Protein AF-A0A3S2WAY5-F1 (afdb_monomer_lite)

Structure (mmCIF, N/CA/C/O backbone):
data_AF-A0A3S2WAY5-F1
#
_entry.id   AF-A0A3S2WAY5-F1
#
loop_
_atom_site.group_PDB
_atom_site.id
_atom_site.type_symbol
_atom_site.label_atom_id
_atom_site.label_alt_id
_atom_site.label_comp_id
_atom_site.label_asym_id
_atom_site.label_entity_id
_atom_site.label_seq_id
_atom_site.pdbx_PDB_ins_code
_atom_site.Cartn_x
_atom_site.Cartn_y
_atom_site.Cartn_z
_atom_site.occupancy
_atom_site.B_iso_or_equiv
_atom_site.auth_seq_id
_atom_site.auth_comp_id
_atom_site.auth_asym_id
_atom_site.auth_atom_id
_atom_site.pdbx_PDB_model_num
ATOM 1 N N . MET A 1 1 ? 39.209 -87.166 -3.467 1.00 38.66 1 MET A N 1
ATOM 2 C CA . MET A 1 1 ? 39.723 -85.983 -4.191 1.00 38.66 1 MET A CA 1
ATOM 3 C C . MET A 1 1 ? 38.538 -85.246 -4.804 1.00 38.66 1 MET A C 1
ATOM 5 O O . MET A 1 1 ? 37.754 -85.889 -5.480 1.00 38.66 1 MET A O 1
ATOM 9 N N . LYS A 1 2 ? 38.456 -83.931 -4.553 1.00 36.62 2 LYS A N 1
ATOM 10 C CA . LYS A 1 2 ? 37.550 -82.917 -5.135 1.00 36.62 2 LYS A CA 1
ATOM 11 C C . LYS A 1 2 ? 36.050 -83.013 -4.803 1.00 36.62 2 LYS A C 1
ATOM 13 O O . LYS A 1 2 ? 35.269 -83.684 -5.464 1.00 36.62 2 LYS A O 1
ATOM 18 N N . THR A 1 3 ? 35.690 -82.231 -3.787 1.00 35.53 3 THR A N 1
ATOM 19 C CA . THR A 1 3 ? 34.332 -81.874 -3.368 1.00 35.53 3 THR A CA 1
ATOM 20 C C . THR A 1 3 ? 33.755 -80.779 -4.269 1.00 35.53 3 THR A C 1
ATOM 22 O O . THR A 1 3 ? 34.433 -79.814 -4.618 1.00 35.53 3 THR A O 1
ATOM 25 N N . VAL A 1 4 ? 32.489 -80.974 -4.627 1.00 39.53 4 VAL A N 1
ATOM 26 C CA . VAL A 1 4 ? 31.605 -80.139 -5.448 1.00 39.53 4 VAL A CA 1
ATOM 27 C C . VAL A 1 4 ? 31.351 -78.774 -4.796 1.00 39.53 4 VAL A C 1
ATOM 29 O O . VAL A 1 4 ? 31.081 -78.717 -3.599 1.00 39.53 4 VAL A O 1
ATOM 32 N N . TYR A 1 5 ? 31.366 -77.689 -5.581 1.00 35.12 5 TYR A N 1
ATOM 33 C CA . TYR A 1 5 ? 30.766 -76.412 -5.182 1.00 35.12 5 TYR A CA 1
ATOM 34 C C . TYR A 1 5 ? 29.885 -75.821 -6.285 1.00 35.12 5 TYR A C 1
ATOM 36 O O . TYR A 1 5 ? 30.275 -75.674 -7.441 1.00 35.12 5 TYR A O 1
ATOM 44 N N . THR A 1 6 ? 28.674 -75.505 -5.846 1.00 36.62 6 THR A N 1
ATOM 45 C CA . THR A 1 6 ? 27.508 -74.985 -6.551 1.00 36.62 6 THR A CA 1
ATOM 46 C C . THR A 1 6 ? 27.653 -73.498 -6.888 1.00 36.62 6 THR A C 1
ATOM 48 O O . THR A 1 6 ? 28.144 -72.705 -6.085 1.00 36.62 6 THR A O 1
ATOM 51 N N . ILE A 1 7 ? 27.162 -73.117 -8.068 1.00 34.72 7 ILE A N 1
ATOM 52 C CA . ILE A 1 7 ? 27.102 -71.748 -8.595 1.00 34.72 7 ILE A CA 1
ATOM 53 C C . ILE A 1 7 ? 26.135 -70.901 -7.747 1.00 34.72 7 ILE A C 1
ATOM 55 O O . ILE A 1 7 ? 24.935 -71.173 -7.707 1.00 34.72 7 ILE A O 1
ATOM 59 N N . LYS A 1 8 ? 26.640 -69.851 -7.086 1.00 33.31 8 LYS A N 1
ATOM 60 C CA . LYS A 1 8 ? 25.818 -68.822 -6.425 1.00 33.31 8 LYS A CA 1
ATOM 61 C C . LYS A 1 8 ? 25.490 -67.695 -7.409 1.00 33.31 8 LYS A C 1
ATOM 63 O O . LYS A 1 8 ? 26.387 -67.016 -7.899 1.00 33.31 8 LYS A O 1
ATOM 68 N N . LYS A 1 9 ? 24.194 -67.470 -7.648 1.00 33.50 9 LYS A N 1
ATOM 69 C CA . LYS A 1 9 ? 23.649 -66.246 -8.256 1.00 33.50 9 LYS A CA 1
ATOM 70 C C . LYS A 1 9 ? 23.810 -65.084 -7.268 1.00 33.50 9 LYS A C 1
ATOM 72 O O . LYS A 1 9 ? 23.260 -65.142 -6.171 1.00 33.50 9 LYS A O 1
ATOM 77 N N . ALA A 1 10 ? 24.534 -64.039 -7.660 1.00 33.16 10 ALA A N 1
ATOM 78 C CA . ALA A 1 10 ? 24.545 -62.758 -6.962 1.00 33.16 10 ALA A CA 1
ATOM 79 C C . ALA A 1 10 ? 23.438 -61.869 -7.547 1.00 33.16 10 ALA A C 1
ATOM 81 O O . ALA A 1 10 ? 23.464 -61.525 -8.727 1.00 33.16 10 ALA A O 1
ATOM 82 N N . ILE A 1 11 ? 22.443 -61.543 -6.724 1.00 35.59 11 ILE A N 1
ATOM 83 C CA . ILE A 1 11 ? 21.402 -60.558 -7.024 1.00 35.59 11 ILE A CA 1
ATOM 84 C C . ILE A 1 11 ? 21.995 -59.187 -6.692 1.00 35.59 11 ILE A C 1
ATOM 86 O O . ILE A 1 11 ? 22.257 -58.888 -5.528 1.00 35.59 11 ILE A O 1
ATOM 90 N N . ALA A 1 12 ? 22.240 -58.371 -7.716 1.00 33.00 12 ALA A N 1
ATOM 91 C CA . ALA A 1 12 ? 22.601 -56.972 -7.548 1.00 33.00 12 ALA A CA 1
ATOM 92 C C . ALA A 1 12 ? 21.351 -56.192 -7.112 1.00 33.00 12 ALA A C 1
ATOM 94 O O . ALA A 1 12 ? 20.405 -56.034 -7.881 1.00 33.00 12 ALA A O 1
ATOM 95 N N . PHE A 1 13 ? 21.337 -55.730 -5.862 1.00 31.84 13 PHE A N 1
ATOM 96 C CA . PHE A 1 13 ? 20.360 -54.763 -5.372 1.00 31.84 13 PHE A CA 1
ATOM 97 C C . PHE A 1 13 ? 20.664 -53.403 -6.011 1.00 31.84 13 PHE A C 1
ATOM 99 O O . PHE A 1 13 ? 21.598 -52.708 -5.615 1.00 31.84 13 PHE A O 1
ATOM 106 N N . THR A 1 14 ? 19.883 -53.018 -7.018 1.00 32.28 14 THR A N 1
ATOM 107 C CA . THR A 1 14 ? 19.843 -51.637 -7.498 1.00 32.28 14 THR A CA 1
ATOM 108 C C . THR A 1 14 ? 19.141 -50.797 -6.435 1.00 32.28 14 THR A C 1
ATOM 110 O O . THR A 1 14 ? 17.921 -50.844 -6.294 1.00 32.28 14 THR A O 1
ATOM 113 N N . VAL A 1 15 ? 19.915 -50.039 -5.658 1.00 29.92 15 VAL A N 1
ATOM 114 C CA . VAL A 1 15 ? 19.388 -48.969 -4.806 1.00 29.92 15 VAL A CA 1
ATOM 115 C C . VAL A 1 15 ? 18.857 -47.881 -5.736 1.00 29.92 15 VAL A C 1
ATOM 117 O O . VAL A 1 15 ? 19.609 -47.053 -6.244 1.00 29.92 15 VAL A O 1
ATOM 120 N N . ILE A 1 16 ? 17.551 -47.907 -6.000 1.00 34.00 16 ILE A N 1
ATOM 121 C CA . ILE A 1 16 ? 16.839 -46.767 -6.571 1.00 34.00 16 ILE A CA 1
ATOM 122 C C . ILE A 1 16 ? 16.783 -45.727 -5.457 1.00 34.00 16 ILE A C 1
ATOM 124 O O . ILE A 1 16 ? 15.948 -45.797 -4.557 1.00 34.00 16 ILE A O 1
ATOM 128 N N . LEU A 1 17 ? 17.723 -44.785 -5.488 1.00 30.23 17 LEU A N 1
ATOM 129 C CA . LEU A 1 17 ? 17.661 -43.578 -4.682 1.00 30.23 17 LEU A CA 1
ATOM 130 C C . LEU A 1 17 ? 16.504 -42.739 -5.243 1.00 30.23 17 LEU A C 1
ATOM 132 O O . LEU A 1 17 ? 16.683 -41.926 -6.149 1.00 30.23 17 LEU A O 1
ATOM 136 N N . SER A 1 18 ? 15.287 -42.992 -4.764 1.00 32.31 18 SER A N 1
ATOM 137 C CA . SER A 1 18 ? 14.148 -42.116 -5.001 1.00 32.31 18 SER A CA 1
ATOM 138 C C . SER A 1 18 ? 14.451 -40.792 -4.309 1.00 32.31 18 SER A C 1
ATOM 140 O O . SER A 1 18 ? 14.221 -40.636 -3.109 1.00 32.31 18 SER A O 1
ATOM 142 N N . LEU A 1 19 ? 15.028 -39.853 -5.058 1.00 32.44 19 LEU A N 1
ATOM 143 C CA . LEU A 1 19 ? 15.135 -38.464 -4.652 1.00 32.44 19 LEU A CA 1
ATOM 144 C C . LEU A 1 19 ? 13.702 -37.924 -4.610 1.00 32.44 19 LEU A C 1
ATOM 146 O O . LEU A 1 19 ? 13.165 -37.436 -5.602 1.00 32.44 19 LEU A O 1
ATOM 150 N N . SER A 1 20 ? 13.040 -38.091 -3.470 1.00 30.17 20 SER A N 1
ATOM 151 C CA . SER A 1 20 ? 11.820 -37.372 -3.152 1.00 30.17 20 SER A CA 1
ATOM 152 C C . SER A 1 20 ? 12.176 -35.890 -3.185 1.00 30.17 20 SER A C 1
ATOM 154 O O . SER A 1 20 ? 12.737 -35.362 -2.225 1.00 30.17 20 SER A O 1
ATOM 156 N N . MET A 1 21 ? 11.908 -35.234 -4.317 1.00 30.36 21 MET A N 1
ATOM 157 C CA . MET A 1 21 ? 11.811 -33.784 -4.387 1.00 30.36 21 MET A CA 1
ATOM 158 C C . MET A 1 21 ? 10.682 -33.391 -3.442 1.00 30.36 21 MET A C 1
ATOM 160 O O . MET A 1 21 ? 9.510 -33.358 -3.810 1.00 30.36 21 MET A O 1
ATOM 164 N N . THR A 1 22 ? 11.036 -33.115 -2.192 1.00 28.84 22 THR A N 1
ATOM 165 C CA . THR A 1 22 ? 10.250 -32.226 -1.362 1.00 28.84 22 THR A CA 1
ATOM 166 C C . THR A 1 22 ? 10.198 -30.912 -2.120 1.00 28.84 22 THR A C 1
ATOM 168 O O . THR A 1 22 ? 11.174 -30.167 -2.202 1.00 28.84 22 THR A O 1
ATOM 171 N N . ILE A 1 23 ? 9.050 -30.656 -2.746 1.00 31.00 23 ILE A N 1
ATOM 172 C CA . ILE A 1 23 ? 8.660 -29.317 -3.153 1.00 31.00 23 ILE A CA 1
ATOM 173 C C . ILE A 1 23 ? 8.654 -28.523 -1.850 1.00 31.00 23 ILE A C 1
ATOM 175 O O . ILE A 1 23 ? 7.689 -28.551 -1.089 1.00 31.00 23 ILE A O 1
ATOM 179 N N . ASN A 1 24 ? 9.779 -27.875 -1.551 1.00 30.55 24 ASN A N 1
ATOM 180 C CA . ASN A 1 24 ? 9.834 -26.815 -0.569 1.00 30.55 24 ASN A CA 1
ATOM 181 C C . ASN A 1 24 ? 8.949 -25.715 -1.150 1.00 30.55 24 ASN A C 1
ATOM 183 O O . ASN A 1 24 ? 9.400 -24.867 -1.918 1.00 30.55 24 ASN A O 1
ATOM 187 N N . SER A 1 25 ? 7.658 -25.773 -0.819 1.00 33.06 25 SER A N 1
ATOM 188 C CA . SER A 1 25 ? 6.830 -24.583 -0.782 1.00 33.06 25 SER A CA 1
ATOM 189 C C . SER A 1 25 ? 7.645 -23.569 0.005 1.00 33.06 25 SER A C 1
ATOM 191 O O . SER A 1 25 ? 7.930 -23.777 1.186 1.00 33.06 25 SER A O 1
ATOM 193 N N . GLN A 1 26 ? 8.131 -22.533 -0.678 1.00 34.75 26 GLN A N 1
ATOM 194 C CA . GLN A 1 26 ? 8.694 -21.372 -0.018 1.00 34.75 26 GLN A CA 1
ATOM 195 C C . GLN A 1 26 ? 7.551 -20.749 0.782 1.00 34.75 26 GLN A C 1
ATOM 197 O O . GLN A 1 26 ? 6.848 -19.860 0.312 1.00 34.75 26 GLN A O 1
ATOM 202 N N . SER A 1 27 ? 7.343 -21.262 1.994 1.00 38.69 27 SER A N 1
ATOM 203 C CA . SER A 1 27 ? 6.595 -20.587 3.035 1.00 38.69 27 SER A CA 1
ATOM 204 C C . SER A 1 27 ? 7.216 -19.205 3.147 1.00 38.69 27 SER A C 1
ATOM 206 O O . SER A 1 27 ? 8.376 -19.087 3.547 1.00 38.69 27 SER A O 1
ATOM 208 N N . GLN A 1 28 ? 6.462 -18.168 2.771 1.00 43.16 28 GLN A N 1
ATOM 209 C CA . GLN A 1 28 ? 6.806 -16.790 3.100 1.00 43.16 28 GLN A CA 1
ATOM 210 C C . GLN A 1 28 ? 7.254 -16.769 4.563 1.00 43.16 28 GLN A C 1
ATOM 212 O O . GLN A 1 28 ? 6.570 -17.315 5.433 1.00 43.16 28 GLN A O 1
ATOM 217 N N . THR A 1 29 ? 8.426 -16.204 4.838 1.00 42.41 29 THR A N 1
ATOM 218 C CA . THR A 1 29 ? 8.896 -15.992 6.205 1.00 42.41 29 THR A CA 1
ATOM 219 C C . THR A 1 29 ? 7.947 -14.994 6.858 1.00 42.41 29 THR A C 1
ATOM 221 O O . THR A 1 29 ? 8.135 -13.785 6.743 1.00 42.41 29 THR A O 1
ATOM 224 N N . LYS A 1 30 ? 6.868 -15.493 7.462 1.00 56.56 30 LYS A N 1
ATOM 225 C CA . LYS A 1 30 ? 5.913 -14.674 8.198 1.00 56.56 30 LYS A CA 1
ATOM 226 C C . LYS A 1 30 ? 6.662 -14.043 9.372 1.00 56.56 30 LYS A C 1
ATOM 228 O O . LYS A 1 30 ? 7.276 -14.764 10.163 1.00 56.56 30 LYS A O 1
ATOM 233 N N . SER A 1 31 ? 6.646 -12.713 9.463 1.00 76.25 31 SER A N 1
ATOM 234 C CA . SER A 1 31 ? 7.149 -11.997 10.642 1.00 76.25 31 SER A CA 1
ATOM 235 C C . SER A 1 31 ? 6.466 -12.563 11.897 1.00 76.25 31 SER A C 1
ATOM 237 O O . SER A 1 31 ? 5.334 -13.040 11.821 1.00 76.25 31 SER A O 1
ATOM 239 N N . LYS A 1 32 ? 7.132 -12.605 13.054 1.00 89.38 32 LYS A N 1
ATOM 240 C CA . LYS A 1 32 ? 6.464 -13.093 14.273 1.00 89.38 32 LYS A CA 1
ATOM 241 C C . LYS A 1 32 ? 5.436 -12.050 14.742 1.00 89.38 32 LYS A C 1
ATOM 243 O O . LYS A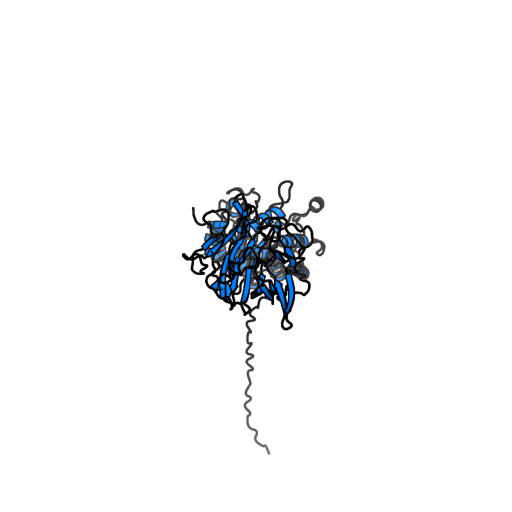 1 32 ? 5.802 -10.877 14.792 1.00 89.38 32 LYS A O 1
ATOM 248 N N . PRO A 1 33 ? 4.203 -12.444 15.120 1.00 94.56 33 PRO A N 1
ATOM 249 C CA . PRO A 1 33 ? 3.239 -11.514 15.701 1.00 94.56 33 PRO A CA 1
ATOM 250 C C . PRO A 1 33 ? 3.787 -10.843 16.966 1.00 94.56 33 PRO A C 1
ATOM 252 O O . PRO A 1 33 ? 4.382 -11.503 17.823 1.00 94.56 33 PRO A O 1
ATOM 255 N N . ILE A 1 34 ? 3.557 -9.539 17.093 1.00 96.62 34 ILE A N 1
ATOM 256 C CA . ILE A 1 34 ? 3.898 -8.728 18.263 1.00 96.62 34 ILE A CA 1
ATOM 257 C C . ILE A 1 34 ? 2.633 -8.546 19.095 1.00 96.62 34 ILE A C 1
ATOM 259 O O . ILE A 1 34 ? 1.609 -8.113 18.573 1.00 96.62 34 ILE A O 1
ATOM 263 N N . ASN A 1 35 ? 2.696 -8.849 20.392 1.00 96.94 35 ASN A N 1
ATOM 264 C CA . ASN A 1 35 ? 1.604 -8.556 21.317 1.00 96.94 35 ASN A CA 1
ATOM 265 C C . ASN A 1 35 ? 1.696 -7.093 21.774 1.00 96.94 35 ASN A C 1
ATOM 267 O O . ASN A 1 35 ? 2.670 -6.707 22.418 1.00 96.94 35 ASN A O 1
ATOM 271 N N . LEU A 1 36 ? 0.678 -6.298 21.454 1.00 97.88 36 LEU A N 1
ATOM 272 C CA . LEU A 1 36 ? 0.608 -4.877 21.787 1.00 97.88 36 LEU A CA 1
ATOM 273 C C . LEU A 1 36 ? 0.105 -4.622 23.221 1.00 97.88 36 LEU A C 1
ATOM 275 O O . LEU A 1 36 ? 0.054 -3.474 23.653 1.00 97.88 36 LEU A O 1
ATOM 279 N N . LEU A 1 37 ? -0.265 -5.659 23.980 1.00 97.31 37 LEU A N 1
ATOM 280 C CA . LEU A 1 37 ? -0.783 -5.552 25.345 1.00 97.31 37 LEU A CA 1
ATOM 281 C C . LEU A 1 37 ? 0.265 -5.946 26.405 1.00 97.31 37 LEU A C 1
ATOM 283 O O . LEU A 1 37 ? 0.376 -7.095 26.864 1.00 97.31 37 LEU A O 1
ATOM 287 N N . ASP A 1 38 ? 1.009 -4.947 26.871 1.00 95.44 38 ASP A N 1
ATOM 288 C CA . ASP A 1 38 ? 1.835 -5.028 28.078 1.00 95.44 38 ASP A CA 1
ATOM 289 C C . ASP A 1 38 ? 1.200 -4.281 29.264 1.00 95.44 38 ASP A C 1
ATOM 291 O O . ASP A 1 38 ? 0.234 -3.537 29.109 1.00 95.44 38 ASP A O 1
ATOM 295 N N . LYS A 1 39 ? 1.740 -4.498 30.471 1.00 93.62 39 LYS A N 1
ATOM 296 C CA . LYS A 1 39 ? 1.210 -3.939 31.729 1.00 93.62 39 LYS A CA 1
ATOM 297 C C . LYS A 1 39 ? 1.168 -2.403 31.736 1.00 93.62 39 LYS A C 1
ATOM 299 O O . LYS A 1 39 ? 0.328 -1.830 32.421 1.00 93.62 39 LYS A O 1
ATOM 304 N N . ASN A 1 40 ? 2.067 -1.763 30.996 1.00 95.44 40 ASN A N 1
ATOM 305 C CA . ASN A 1 40 ? 2.274 -0.320 30.993 1.00 95.44 40 ASN A CA 1
ATOM 306 C C . ASN A 1 40 ? 1.683 0.347 29.743 1.00 95.44 40 ASN A C 1
ATOM 308 O O . ASN A 1 40 ? 1.872 1.548 29.564 1.00 95.44 40 ASN A O 1
ATOM 312 N N . LEU A 1 41 ? 1.003 -0.417 28.877 1.00 97.56 41 LEU A N 1
ATOM 313 C CA . LEU A 1 41 ? 0.518 0.041 27.576 1.00 97.56 41 LEU A CA 1
ATOM 314 C C . LEU A 1 41 ? 1.631 0.722 26.758 1.00 97.56 41 LEU A C 1
ATOM 316 O O . LEU A 1 41 ? 1.410 1.762 26.146 1.00 97.56 41 LEU A O 1
ATOM 320 N N . SER A 1 42 ? 2.846 0.159 26.745 1.00 97.94 42 SER A N 1
ATOM 321 C CA . SER A 1 42 ? 4.031 0.848 26.207 1.00 97.94 42 SER A CA 1
ATOM 322 C C . SER A 1 42 ? 3.935 1.192 24.713 1.00 97.94 42 SER A C 1
ATOM 324 O O . SER A 1 42 ? 4.520 2.190 24.280 1.00 97.94 42 SER A O 1
ATOM 326 N N . TYR A 1 43 ? 3.133 0.442 23.952 1.00 98.25 43 TYR A N 1
ATOM 327 C CA . TYR A 1 43 ? 2.843 0.672 22.531 1.00 98.25 43 TYR A CA 1
ATOM 328 C C . TYR A 1 43 ? 1.797 1.762 22.260 1.00 98.25 43 TYR A C 1
ATOM 330 O O . TYR A 1 43 ? 1.588 2.129 21.101 1.00 98.25 43 TYR A O 1
ATOM 338 N N . TRP A 1 44 ? 1.153 2.290 23.302 1.00 98.50 44 TRP A N 1
ATOM 339 C CA . TRP A 1 44 ? -0.030 3.135 23.187 1.00 98.50 44 TRP A CA 1
ATOM 340 C C . TRP A 1 44 ? 0.136 4.465 23.913 1.00 98.50 44 TRP A C 1
ATOM 342 O O . TRP A 1 44 ? 0.888 4.585 24.881 1.00 98.50 44 TRP A O 1
ATOM 352 N N . TYR A 1 45 ? -0.610 5.465 23.468 1.00 97.75 45 TYR A N 1
ATOM 353 C CA . TYR A 1 45 ? -0.921 6.644 24.263 1.00 97.75 45 TYR A CA 1
ATOM 354 C C . TYR A 1 45 ? -2.434 6.744 24.453 1.00 97.75 45 TYR A C 1
ATOM 356 O O . TYR A 1 45 ? -3.217 6.249 23.638 1.00 97.75 45 TYR A O 1
ATOM 364 N N . LYS A 1 46 ? -2.836 7.355 25.565 1.00 98.00 46 LYS A N 1
ATOM 365 C CA . LYS A 1 46 ? -4.238 7.591 25.905 1.00 98.00 46 LYS A CA 1
ATOM 366 C C . LYS A 1 46 ? -4.633 8.992 25.466 1.00 98.00 46 LYS A C 1
ATOM 368 O O . LYS A 1 46 ? -3.826 9.915 25.574 1.00 98.00 46 LYS A O 1
ATOM 373 N N . TRP A 1 47 ? -5.876 9.141 25.038 1.00 98.19 47 TRP A N 1
ATOM 374 C CA . TRP A 1 47 ? -6.499 10.434 24.813 1.00 98.19 47 TRP A CA 1
ATOM 375 C C . TRP A 1 47 ? -7.959 10.387 25.252 1.00 98.19 47 TRP A C 1
ATOM 377 O O . TRP A 1 47 ? -8.695 9.499 24.826 1.00 98.19 47 TRP A O 1
ATOM 387 N N . LEU A 1 48 ? -8.377 11.324 26.098 1.00 98.06 48 LEU A N 1
ATOM 388 C CA . LEU A 1 48 ? -9.747 11.461 26.575 1.00 98.06 48 LEU A CA 1
ATOM 389 C C . LEU A 1 48 ? -10.355 12.782 26.103 1.00 98.06 48 LEU A C 1
ATOM 391 O O . LEU A 1 48 ? -9.736 13.843 26.189 1.00 98.06 48 LEU A O 1
ATOM 395 N N . GLY A 1 49 ? -11.595 12.696 25.634 1.00 96.56 49 GLY A N 1
ATOM 396 C CA . GLY A 1 49 ? -12.408 13.825 25.208 1.00 96.56 49 GLY A CA 1
ATOM 397 C C . GLY A 1 49 ? -12.968 14.641 26.362 1.00 96.56 49 GLY A C 1
ATOM 398 O O . GLY A 1 49 ? -12.556 14.513 27.520 1.00 96.56 49 GLY A O 1
ATOM 399 N N . ALA A 1 50 ? -13.924 15.505 26.026 1.00 95.50 50 ALA A N 1
ATOM 400 C CA . ALA A 1 50 ? -14.648 16.286 27.013 1.00 95.50 50 ALA A CA 1
ATOM 401 C C . ALA A 1 50 ? -15.518 15.346 27.869 1.00 95.50 50 ALA A C 1
ATOM 403 O O . ALA A 1 50 ? -16.299 14.565 27.325 1.00 95.50 50 ALA A O 1
ATOM 404 N N . PRO A 1 51 ? -15.424 15.382 29.206 1.00 96.75 51 PRO A N 1
ATOM 405 C CA . PRO A 1 51 ? -16.243 14.522 30.046 1.00 96.75 51 PRO A CA 1
ATOM 406 C C . PRO A 1 51 ? -17.707 14.978 30.008 1.00 96.75 51 PRO A C 1
ATOM 408 O O . PRO A 1 51 ? -18.001 16.171 30.118 1.00 96.75 51 PRO A O 1
ATOM 411 N N . HIS A 1 52 ? -18.641 14.031 29.904 1.00 97.25 52 HIS A N 1
ATOM 412 C CA . HIS A 1 52 ? -20.070 14.329 30.012 1.00 97.25 52 HIS A CA 1
ATOM 413 C C . HIS A 1 52 ? -20.415 14.861 31.421 1.00 97.25 52 HIS A C 1
ATOM 415 O O . HIS A 1 52 ? -19.804 14.462 32.417 1.00 97.25 52 HIS A O 1
ATOM 421 N N . THR A 1 53 ? -21.423 15.731 31.543 1.00 95.94 53 THR A N 1
ATOM 422 C CA . THR A 1 53 ? -21.864 16.316 32.832 1.00 95.94 53 THR A CA 1
ATOM 423 C C . THR A 1 53 ? -22.173 15.276 33.917 1.00 95.94 53 THR A C 1
ATOM 425 O O . THR A 1 53 ? -21.977 15.541 35.104 1.00 95.94 53 THR A O 1
ATOM 428 N N . SER A 1 54 ? -22.589 14.070 33.522 1.00 96.25 54 SER A N 1
ATOM 429 C CA . SER A 1 54 ? -22.876 12.951 34.430 1.00 96.25 54 SER A CA 1
ATOM 430 C C . SER A 1 54 ? -21.640 12.307 35.065 1.00 96.25 54 SER A C 1
ATOM 432 O O . SER A 1 54 ? -21.793 11.548 36.022 1.00 96.25 54 SER A O 1
ATOM 434 N N . VAL A 1 55 ? -20.431 12.554 34.550 1.00 96.56 55 VAL A N 1
ATOM 435 C CA . VAL A 1 55 ? -19.200 11.929 35.055 1.00 96.56 55 VAL A CA 1
ATOM 436 C C . VAL A 1 55 ? -18.860 12.502 36.431 1.00 96.56 55 VAL A C 1
ATOM 438 O O . VAL A 1 55 ? -18.741 13.719 36.611 1.00 96.56 55 VAL A O 1
ATOM 441 N N . LYS A 1 56 ? -18.693 11.629 37.430 1.00 95.19 56 LYS A N 1
ATOM 442 C CA . LYS A 1 56 ? -18.412 12.000 38.829 1.00 95.19 56 LYS A CA 1
ATOM 443 C C . LYS A 1 56 ? -16.978 11.643 39.231 1.00 95.19 56 LYS A C 1
ATOM 445 O O . LYS A 1 56 ? -16.372 10.730 38.668 1.00 95.19 56 LYS A O 1
ATOM 450 N N . GLY A 1 57 ? -16.462 12.331 40.252 1.00 94.88 57 GLY A N 1
ATOM 451 C CA . GLY A 1 57 ? -15.124 12.076 40.804 1.00 94.88 57 GLY A CA 1
ATOM 452 C C . GLY A 1 57 ? -13.987 12.506 39.875 1.00 94.88 57 GLY A C 1
ATOM 453 O O . GLY A 1 57 ? -12.998 11.794 39.758 1.00 94.88 57 GLY A O 1
ATOM 454 N N . LEU A 1 58 ? -14.166 13.629 39.175 1.00 95.56 58 LEU A N 1
ATOM 455 C CA . LEU A 1 58 ? -13.114 14.283 38.396 1.00 95.56 58 LEU A CA 1
ATOM 456 C C . LEU A 1 58 ? -12.392 15.326 39.267 1.00 95.56 58 LEU A C 1
ATOM 458 O O . LEU A 1 58 ? -13.011 15.816 40.216 1.00 95.56 58 LEU A O 1
ATOM 462 N N . PRO A 1 59 ? -11.131 15.681 38.951 1.00 94.56 59 PRO A N 1
ATOM 463 C CA . PRO A 1 59 ? -10.412 16.751 39.640 1.00 94.56 59 PRO A CA 1
ATOM 464 C C . PRO A 1 59 ? -11.217 18.055 39.697 1.00 94.56 59 PRO A C 1
ATOM 466 O O . PRO A 1 59 ? -11.967 18.377 38.768 1.00 94.56 59 PRO A O 1
ATOM 469 N N . GLU A 1 60 ? -11.059 18.812 40.781 1.00 93.62 60 GLU A N 1
ATOM 470 C CA . GLU A 1 60 ? -11.715 20.110 40.943 1.00 93.62 60 GLU A CA 1
ATOM 471 C C . GLU A 1 60 ? -11.362 21.056 39.781 1.00 93.62 60 GLU A C 1
ATOM 473 O O . GLU A 1 60 ? -10.240 21.050 39.279 1.00 93.62 60 GLU A O 1
ATOM 478 N N . GLY A 1 61 ? -12.346 21.821 39.300 1.00 90.12 61 GLY A N 1
ATOM 479 C CA . GLY A 1 61 ? -12.182 22.708 38.142 1.00 90.12 61 GLY A CA 1
ATOM 480 C C . GLY A 1 61 ? -12.250 22.024 36.769 1.00 90.12 61 GLY A C 1
ATOM 481 O O . GLY A 1 61 ? -12.174 22.712 35.755 1.00 90.12 61 GLY A O 1
ATOM 482 N N . THR A 1 62 ? -12.439 20.699 36.697 1.00 93.06 62 THR A N 1
ATOM 483 C CA . THR A 1 62 ? -12.613 20.005 35.407 1.00 93.06 62 THR A CA 1
ATOM 484 C C . THR A 1 62 ? -13.875 20.488 34.687 1.00 93.06 62 THR A C 1
ATOM 486 O O . THR A 1 62 ? -14.992 20.279 35.172 1.00 93.06 62 THR A O 1
ATOM 489 N N . ILE A 1 63 ? -13.702 21.080 33.503 1.00 92.25 63 ILE A N 1
ATOM 490 C CA . ILE A 1 63 ? -14.801 21.500 32.626 1.00 92.25 63 ILE A CA 1
ATOM 491 C C . ILE A 1 63 ? -15.486 20.255 32.054 1.00 92.25 63 ILE A C 1
ATOM 493 O O . ILE A 1 63 ? -14.825 19.335 31.574 1.00 92.25 63 ILE A O 1
ATOM 497 N N . LYS A 1 64 ? -16.820 20.225 32.110 1.00 92.50 64 LYS A N 1
ATOM 498 C CA . LYS A 1 64 ? -17.652 19.138 31.575 1.00 92.50 64 LYS A CA 1
ATOM 499 C C . LYS A 1 64 ? -18.590 19.675 30.502 1.00 92.50 64 LYS A C 1
ATOM 501 O O . LYS A 1 64 ? -18.959 20.845 30.539 1.00 92.50 64 LYS A O 1
ATOM 506 N N . GLY A 1 65 ? -19.004 18.804 29.591 1.00 89.88 65 GLY A N 1
ATOM 507 C CA . GLY A 1 65 ? -19.897 19.131 28.481 1.00 89.88 65 GLY A CA 1
ATOM 508 C C . GLY A 1 65 ? -20.889 18.011 28.185 1.00 89.88 65 GLY A C 1
ATOM 509 O O . GLY A 1 65 ? -21.281 17.247 29.069 1.00 89.88 65 GLY A O 1
ATOM 510 N N . ASN A 1 66 ? -21.290 17.895 26.923 1.00 91.00 66 ASN A N 1
ATOM 511 C CA . ASN A 1 66 ? -22.186 16.839 26.435 1.00 91.00 66 ASN A CA 1
ATOM 512 C C . ASN A 1 66 ? -21.434 15.558 26.006 1.00 91.00 66 ASN A C 1
ATOM 514 O O . ASN A 1 66 ? -22.044 14.649 25.449 1.00 91.00 66 ASN A O 1
ATOM 518 N N . GLY A 1 67 ? -20.125 15.471 26.260 1.00 88.44 67 GLY A N 1
ATOM 519 C CA . GLY A 1 67 ? -19.291 14.333 25.860 1.00 88.44 67 GLY A CA 1
ATOM 520 C C . GLY A 1 67 ? -18.705 14.425 24.445 1.00 88.44 67 GLY A C 1
ATOM 521 O O . GLY A 1 67 ? -17.811 13.650 24.122 1.00 88.44 67 GLY A O 1
ATOM 522 N N . MET A 1 68 ? -19.184 15.361 23.620 1.00 89.94 68 MET A N 1
ATOM 523 C CA . MET A 1 68 ? -18.789 15.534 22.214 1.00 89.94 68 MET A CA 1
ATOM 524 C C . MET A 1 68 ? -18.171 16.916 21.957 1.00 89.94 68 MET A C 1
ATOM 526 O O . MET A 1 68 ? -17.146 17.039 21.290 1.00 89.94 68 MET A O 1
ATOM 530 N N . ASP A 1 69 ? -18.766 17.946 22.554 1.00 84.38 69 ASP A N 1
ATOM 531 C CA . ASP A 1 69 ? -18.331 19.333 22.513 1.00 84.38 69 ASP A CA 1
ATOM 532 C C . ASP A 1 69 ? -17.699 19.722 23.855 1.00 84.38 69 ASP A C 1
ATOM 534 O O . ASP A 1 69 ? -18.238 19.443 24.934 1.00 84.38 69 ASP A O 1
ATOM 538 N N . GLY A 1 70 ? -16.554 20.401 23.790 1.00 85.62 70 GLY A N 1
ATOM 539 C CA . GLY A 1 70 ? -15.865 20.951 24.955 1.00 85.62 70 GLY A CA 1
ATOM 540 C C . GLY A 1 70 ? -14.370 20.652 24.978 1.00 85.62 70 GLY A C 1
ATOM 541 O O . GLY A 1 70 ? -13.811 20.063 24.053 1.00 85.62 70 GLY A O 1
ATOM 542 N N . THR A 1 71 ? -13.717 21.080 26.057 1.00 90.62 71 THR A N 1
ATOM 543 C CA . THR A 1 71 ? -12.274 20.903 26.243 1.00 90.62 71 THR A CA 1
ATOM 544 C C . THR A 1 71 ? -11.953 19.444 26.584 1.00 90.62 71 THR A C 1
ATOM 546 O O . THR A 1 71 ? -12.466 18.941 27.590 1.00 90.62 71 THR A O 1
ATOM 549 N N . PRO A 1 72 ? -11.112 18.753 25.794 1.00 94.75 72 PRO A N 1
ATOM 550 C CA . PRO A 1 72 ? -10.707 17.387 26.095 1.00 94.75 72 PRO A CA 1
ATOM 551 C C . PRO A 1 72 ? -9.837 17.320 27.356 1.00 94.75 72 PRO A C 1
ATOM 553 O O . PRO A 1 72 ? -9.079 18.243 27.654 1.00 94.75 72 PRO A O 1
ATOM 556 N N . LEU A 1 73 ? -9.900 16.197 28.078 1.00 96.56 73 LEU A N 1
ATOM 557 C CA . LEU A 1 73 ? -8.940 15.895 29.151 1.00 96.56 73 LEU A CA 1
ATOM 558 C C . LEU A 1 73 ? -7.538 15.565 28.603 1.00 96.56 73 LEU A C 1
ATOM 560 O O . LEU A 1 73 ? -6.554 15.595 29.346 1.00 96.56 73 LEU A O 1
ATOM 564 N N . GLY A 1 74 ? -7.440 15.245 27.310 1.00 96.25 74 GLY A N 1
ATOM 565 C CA . GLY A 1 74 ? -6.188 14.940 26.631 1.00 96.25 74 GLY A CA 1
ATOM 566 C C . GLY A 1 74 ? -5.563 13.654 27.165 1.00 96.25 74 GLY A C 1
ATOM 567 O O . GLY A 1 74 ? -6.244 12.648 27.353 1.00 96.25 74 GLY A O 1
ATOM 568 N N . MET A 1 75 ? -4.258 13.670 27.438 1.00 96.00 75 MET A N 1
ATOM 569 C CA . MET A 1 75 ? -3.538 12.493 27.952 1.00 96.00 75 MET A CA 1
ATOM 570 C C . MET A 1 75 ? -3.855 12.152 29.420 1.00 96.00 75 MET A C 1
ATOM 572 O O . MET A 1 75 ? -3.405 11.117 29.916 1.00 96.00 75 MET A O 1
ATOM 576 N N . ASN A 1 76 ? -4.598 13.007 30.130 1.00 94.75 76 ASN A N 1
ATOM 577 C CA . ASN A 1 76 ? -4.953 12.777 31.524 1.00 94.75 76 ASN A CA 1
ATOM 578 C C . ASN A 1 76 ? -6.120 11.785 31.632 1.00 94.75 76 ASN A C 1
ATOM 580 O O . ASN A 1 76 ? -7.220 12.063 31.162 1.00 94.75 76 ASN A O 1
ATOM 584 N N . ASP A 1 77 ? -5.893 10.656 32.306 1.00 96.56 77 ASP A N 1
ATOM 585 C CA . ASP A 1 77 ? -6.886 9.599 32.524 1.00 96.56 77 ASP A CA 1
ATOM 586 C C . ASP A 1 77 ? -7.195 9.427 34.026 1.00 96.56 77 ASP A C 1
ATOM 588 O O . ASP A 1 77 ? -6.803 8.427 34.631 1.00 96.56 77 ASP A O 1
ATOM 592 N N . PRO A 1 78 ? -7.888 10.391 34.670 1.00 96.75 78 PRO A N 1
ATOM 593 C CA . PRO A 1 78 ? -8.141 10.372 36.116 1.00 96.75 78 PRO A CA 1
ATOM 594 C C . PRO A 1 78 ? -9.129 9.279 36.552 1.00 96.75 78 PRO A C 1
ATOM 596 O O . PRO A 1 78 ? -9.359 9.083 37.745 1.00 96.75 78 PRO A O 1
ATOM 599 N N . LYS A 1 79 ? -9.761 8.597 35.593 1.00 97.31 79 LYS A N 1
ATOM 600 C CA . LYS A 1 79 ? -10.821 7.609 35.812 1.00 97.31 79 LYS A CA 1
ATOM 601 C C . LYS A 1 79 ? -10.377 6.185 35.499 1.00 97.31 79 LYS A C 1
ATOM 603 O O . LYS A 1 79 ? -11.207 5.281 35.583 1.00 97.31 79 LYS A O 1
ATOM 608 N N . ASP A 1 80 ? -9.100 5.987 35.159 1.00 97.19 80 ASP A N 1
ATOM 609 C CA . ASP A 1 80 ? -8.584 4.707 34.674 1.00 97.19 80 ASP A CA 1
ATOM 610 C C . ASP A 1 80 ? -9.468 4.141 33.540 1.00 97.19 80 ASP A C 1
ATOM 612 O O . ASP A 1 80 ? -9.795 2.949 33.523 1.00 97.19 80 ASP A O 1
ATOM 616 N N . VAL A 1 81 ? -9.896 5.000 32.605 1.00 98.50 81 VAL A N 1
ATOM 617 C CA . VAL A 1 81 ? -10.707 4.611 31.444 1.00 98.50 81 VAL A CA 1
ATOM 618 C C . VAL A 1 81 ? -10.012 3.495 30.687 1.00 98.50 81 VAL A C 1
ATOM 620 O O . VAL A 1 81 ? -10.679 2.538 30.313 1.00 98.50 81 VAL A O 1
ATOM 623 N N . PHE A 1 82 ? -8.687 3.570 30.533 1.00 98.56 82 PHE A N 1
ATOM 624 C CA . PHE A 1 82 ? -7.877 2.511 29.937 1.00 98.56 82 PHE A CA 1
ATOM 625 C C . PHE A 1 82 ? -6.962 1.878 30.988 1.00 98.56 82 PHE A C 1
ATOM 627 O O . PHE A 1 82 ? -5.976 2.486 31.419 1.00 98.56 82 PHE A O 1
ATOM 634 N N . LYS A 1 83 ? -7.238 0.630 31.380 1.00 98.00 83 LYS A N 1
ATOM 635 C CA . LYS A 1 83 ? -6.470 -0.064 32.425 1.00 98.00 83 LYS A CA 1
ATOM 636 C C . LYS A 1 83 ? -6.198 -1.517 32.077 1.00 98.00 83 LYS A C 1
ATOM 638 O O . LYS A 1 83 ? -7.110 -2.253 31.722 1.00 98.00 83 LYS A O 1
ATOM 643 N N . VAL A 1 84 ? -4.960 -1.967 32.265 1.00 98.25 84 VAL A N 1
ATOM 644 C CA . VAL A 1 84 ? -4.635 -3.397 32.187 1.00 98.25 84 VAL A CA 1
ATOM 645 C C . VAL A 1 84 ? -4.888 -4.045 33.542 1.00 98.25 84 VAL A C 1
ATOM 647 O O . VAL A 1 84 ? -4.364 -3.606 34.565 1.00 98.25 84 VAL A O 1
ATOM 650 N N . VAL A 1 85 ? -5.701 -5.094 33.543 1.00 97.62 85 VAL A N 1
ATOM 651 C CA . VAL A 1 85 ? -6.038 -5.908 34.712 1.00 97.62 85 VAL A CA 1
ATOM 652 C C . VAL A 1 85 ? -5.667 -7.365 34.455 1.00 97.62 85 VAL A C 1
ATOM 654 O O . VAL A 1 85 ? -5.506 -7.785 33.309 1.00 97.62 85 VAL A O 1
ATOM 657 N N . THR A 1 86 ? -5.544 -8.145 35.525 1.00 96.12 86 THR A N 1
ATOM 658 C CA . THR A 1 86 ? -5.365 -9.596 35.429 1.00 96.12 86 THR A CA 1
ATOM 659 C C . THR A 1 86 ? -6.697 -10.278 35.707 1.00 96.12 86 THR A C 1
ATOM 661 O O . THR A 1 86 ? -7.267 -10.094 36.781 1.00 96.12 86 THR A O 1
ATOM 664 N N . ILE A 1 87 ? -7.190 -11.070 34.757 1.00 93.12 87 ILE A N 1
ATOM 665 C CA . ILE A 1 87 ? -8.396 -11.893 34.909 1.00 93.12 87 ILE A CA 1
ATOM 666 C C . ILE A 1 87 ? -8.003 -13.320 34.540 1.00 93.12 87 ILE A C 1
ATOM 668 O O . ILE A 1 87 ? -7.495 -13.540 33.448 1.00 93.12 87 ILE A O 1
ATOM 672 N N . ASN A 1 88 ? -8.207 -14.285 35.442 1.00 92.19 88 ASN A N 1
ATOM 673 C CA . ASN A 1 88 ? -7.841 -15.695 35.228 1.00 92.19 88 ASN A CA 1
ATOM 674 C C . ASN A 1 88 ? -6.385 -15.886 34.750 1.00 92.19 88 ASN A C 1
ATOM 676 O O . ASN A 1 88 ? -6.124 -16.655 33.832 1.00 92.19 88 ASN A O 1
ATOM 680 N N . ASN A 1 89 ? -5.441 -15.160 35.360 1.00 93.19 89 ASN A N 1
ATOM 681 C CA . ASN A 1 89 ? -4.014 -15.131 34.997 1.00 93.19 89 ASN A CA 1
ATOM 682 C C . ASN A 1 89 ? -3.692 -14.616 33.580 1.00 93.19 89 ASN A C 1
ATOM 684 O O . ASN A 1 89 ? -2.541 -14.683 33.153 1.00 93.19 89 ASN A O 1
ATOM 688 N N . GLU A 1 90 ? -4.659 -14.035 32.872 1.00 94.88 90 GLU A N 1
ATOM 689 C CA . GLU A 1 90 ? -4.448 -13.371 31.586 1.00 94.88 90 GLU A CA 1
ATOM 690 C C . GLU A 1 90 ? -4.426 -11.847 31.756 1.00 94.88 90 GLU A C 1
ATOM 692 O O . GLU A 1 90 ? -5.183 -11.279 32.549 1.00 94.88 90 GLU A O 1
ATOM 697 N N . LYS A 1 91 ? -3.575 -11.170 30.976 1.00 96.06 91 LYS A N 1
ATOM 698 C CA . LYS A 1 91 ? -3.603 -9.708 30.848 1.00 96.06 91 LYS A CA 1
ATOM 699 C C . LYS A 1 91 ? -4.796 -9.308 29.986 1.00 96.06 91 LYS A C 1
ATOM 701 O O . LYS A 1 91 ? -4.889 -9.718 28.832 1.00 96.06 91 LYS A O 1
ATOM 706 N N . VAL A 1 92 ? -5.664 -8.473 30.541 1.00 98.31 92 VAL A N 1
ATOM 707 C CA . VAL A 1 92 ? -6.867 -7.966 29.883 1.00 98.31 92 VAL A CA 1
ATOM 708 C C . VAL A 1 92 ? -6.855 -6.445 29.948 1.00 98.31 92 VAL A C 1
ATOM 710 O O . VAL A 1 92 ? -6.722 -5.866 31.025 1.00 98.31 92 VAL A O 1
ATOM 713 N N . LEU A 1 93 ? -7.005 -5.784 28.805 1.00 98.69 93 LEU A N 1
ATOM 714 C CA . LEU A 1 93 ? -7.298 -4.358 28.759 1.00 98.69 93 LEU A CA 1
ATOM 715 C C . LEU A 1 93 ? -8.775 -4.167 29.092 1.00 98.69 93 LEU A C 1
ATOM 717 O O . LEU A 1 93 ? -9.647 -4.654 28.382 1.00 98.69 93 LEU A O 1
ATOM 721 N N . LYS A 1 94 ? -9.052 -3.450 30.170 1.00 98.50 94 LYS A N 1
ATOM 722 C CA . LYS A 1 94 ? -10.373 -2.954 30.520 1.00 98.50 94 LYS A CA 1
ATOM 723 C C . LYS A 1 94 ? -10.508 -1.523 30.005 1.00 98.50 94 LYS A C 1
ATOM 725 O O . LYS A 1 94 ? -9.715 -0.663 30.391 1.00 98.50 94 LYS A O 1
ATOM 730 N N . VAL A 1 95 ? -11.527 -1.287 29.186 1.00 98.69 95 VAL A N 1
ATOM 731 C CA . VAL A 1 95 ? -11.966 0.046 28.768 1.00 98.69 95 VAL A CA 1
ATOM 732 C C . VAL A 1 95 ? -13.290 0.346 29.461 1.00 98.69 95 VAL A C 1
ATOM 734 O O . VAL A 1 95 ? -14.248 -0.409 29.306 1.00 98.69 95 VAL A O 1
ATOM 737 N N . SER A 1 96 ? -13.347 1.391 30.288 1.00 98.38 96 SER A N 1
ATOM 738 C CA . SER A 1 96 ? -14.534 1.654 31.118 1.00 98.38 96 SER A CA 1
ATOM 739 C C . SER A 1 96 ? -15.727 2.199 30.330 1.00 98.38 96 SER A C 1
ATOM 741 O O . SER A 1 96 ? -16.866 1.997 30.761 1.00 98.38 96 SER A O 1
ATOM 743 N N . GLY A 1 97 ? -15.469 2.908 29.226 1.00 97.88 97 GLY A N 1
ATOM 744 C CA . GLY A 1 97 ? -16.480 3.608 28.433 1.00 97.88 97 GLY A CA 1
ATOM 745 C C . GLY A 1 97 ? -17.006 4.905 29.055 1.00 97.88 97 GLY A C 1
ATOM 746 O O . GLY A 1 97 ? -17.859 5.545 28.453 1.00 97.88 97 GLY A O 1
ATOM 747 N N . GLU A 1 98 ? -16.563 5.282 30.263 1.00 97.94 98 GLU A N 1
ATOM 748 C CA . GLU A 1 98 ? -17.180 6.370 31.051 1.00 97.94 98 GLU A CA 1
ATOM 749 C C . GLU A 1 98 ? -16.949 7.760 30.446 1.00 97.94 98 GLU A C 1
ATOM 751 O O . GLU A 1 98 ? -17.782 8.652 30.598 1.00 97.94 98 GLU A O 1
ATOM 756 N N . ILE A 1 99 ? -15.827 7.940 29.750 1.00 98.19 99 ILE A N 1
ATOM 757 C CA . ILE A 1 99 ? -15.489 9.152 29.002 1.00 98.19 99 ILE A CA 1
ATOM 758 C C . ILE A 1 99 ? -15.100 8.717 27.593 1.00 98.19 99 ILE A C 1
ATOM 760 O O . ILE A 1 99 ? -14.387 7.720 27.428 1.00 98.19 99 ILE A O 1
ATOM 764 N N . TYR A 1 100 ? -15.563 9.457 26.585 1.00 97.88 100 TYR A N 1
ATOM 765 C CA . TYR A 1 100 ? -15.162 9.202 25.208 1.00 97.88 100 TYR A CA 1
ATOM 766 C C . TYR A 1 100 ? -13.655 9.366 25.053 1.00 97.88 100 TYR A C 1
ATOM 768 O O . TYR A 1 100 ? -13.066 10.309 25.581 1.00 97.88 100 TYR A O 1
ATOM 776 N N . GLY A 1 101 ? -13.009 8.434 24.366 1.00 97.81 101 GLY A N 1
ATOM 777 C CA . GLY A 1 101 ? -11.556 8.411 24.314 1.00 97.81 101 GLY A CA 1
ATOM 778 C C . GLY A 1 101 ? -10.996 7.408 23.327 1.00 97.81 101 GLY A C 1
ATOM 779 O O . GLY A 1 101 ? -11.711 6.556 22.807 1.00 97.81 101 GLY A O 1
ATOM 780 N N . GLY A 1 102 ? -9.689 7.483 23.115 1.00 97.56 102 GLY A N 1
ATOM 781 C CA . GLY A 1 102 ? -8.947 6.555 22.280 1.00 97.56 102 GLY A CA 1
ATOM 782 C C . GLY A 1 102 ? -7.681 6.062 22.962 1.00 97.56 102 GLY A C 1
ATOM 783 O O . GLY A 1 102 ? -6.898 6.851 23.498 1.00 97.56 102 GLY A O 1
ATOM 784 N N . LEU A 1 103 ? -7.449 4.753 22.890 1.00 98.50 103 LEU A N 1
ATOM 785 C CA . LEU A 1 103 ? -6.134 4.169 23.118 1.00 98.50 103 LEU A CA 1
ATOM 786 C C . LEU A 1 103 ? -5.467 3.988 21.757 1.00 98.50 103 LEU A C 1
ATOM 788 O O . LEU A 1 103 ? -5.851 3.103 20.997 1.00 98.50 103 LEU A O 1
ATOM 792 N N . THR A 1 104 ? -4.495 4.843 21.442 1.00 98.56 104 THR A N 1
ATOM 793 C CA . THR A 1 104 ? -3.935 4.957 20.087 1.00 98.56 104 THR A CA 1
ATOM 794 C C . THR A 1 104 ? -2.500 4.459 20.038 1.00 98.56 104 THR A C 1
ATOM 796 O O . THR A 1 104 ? -1.706 4.745 20.936 1.00 98.56 104 THR A O 1
ATOM 799 N N . THR A 1 105 ? -2.136 3.716 18.996 1.00 98.69 105 THR A N 1
ATOM 800 C CA . THR A 1 105 ? -0.764 3.244 18.812 1.00 98.69 105 THR A CA 1
ATOM 801 C C . THR A 1 105 ? 0.196 4.419 18.638 1.00 98.69 105 THR A C 1
ATOM 803 O O . THR A 1 105 ? -0.085 5.393 17.938 1.00 98.69 105 THR A O 1
ATOM 806 N N . LYS A 1 106 ? 1.378 4.319 19.253 1.00 97.75 106 LYS A N 1
ATOM 807 C CA . LYS A 1 106 ? 2.463 5.291 19.044 1.00 97.75 106 LYS A CA 1
ATOM 808 C C . LYS A 1 106 ? 3.017 5.206 17.621 1.00 97.75 106 LYS A C 1
ATOM 810 O O . LYS A 1 106 ? 3.289 6.232 17.005 1.00 97.75 106 LYS A O 1
ATOM 815 N N . SER A 1 107 ? 3.147 3.985 17.104 1.00 97.00 107 SER A N 1
ATOM 816 C CA . SER A 1 107 ? 3.598 3.709 15.739 1.00 97.00 107 SER A CA 1
ATOM 817 C C . SER A 1 107 ? 2.448 3.760 14.735 1.00 97.00 107 SER A C 1
ATOM 819 O O . SER A 1 107 ? 1.299 3.462 15.073 1.00 97.00 107 SER A O 1
ATOM 821 N N . ALA A 1 108 ? 2.787 4.085 13.488 1.00 95.38 108 ALA A N 1
ATOM 822 C CA . ALA A 1 108 ? 1.920 3.916 12.329 1.00 95.38 108 ALA A CA 1
ATOM 823 C C . ALA A 1 108 ? 2.315 2.651 11.551 1.00 95.38 108 ALA A C 1
ATOM 825 O O . ALA A 1 108 ? 3.505 2.365 11.407 1.00 95.38 108 ALA A O 1
ATOM 826 N N . TYR A 1 109 ? 1.326 1.938 11.020 1.00 94.56 109 TYR A N 1
ATOM 827 C CA . TYR A 1 109 ? 1.485 0.656 10.332 1.00 94.56 109 TYR A CA 1
ATOM 828 C C . TYR A 1 109 ? 0.941 0.730 8.903 1.00 94.56 109 TYR A C 1
ATOM 830 O O . TYR A 1 109 ? 0.086 1.567 8.626 1.00 94.56 109 TYR A O 1
ATOM 838 N N . THR A 1 110 ? 1.457 -0.121 8.011 1.00 87.00 110 THR A N 1
ATOM 839 C CA . THR A 1 110 ? 1.077 -0.201 6.588 1.00 87.00 110 THR A CA 1
ATOM 840 C C . THR A 1 110 ? 0.348 -1.510 6.273 1.00 87.00 110 THR A C 1
ATOM 842 O O . THR A 1 110 ? -0.876 -1.560 6.286 1.00 87.00 110 THR A O 1
ATOM 845 N N . ASN A 1 111 ? 1.107 -2.586 6.050 1.00 89.19 111 ASN A N 1
ATOM 846 C CA . ASN A 1 111 ? 0.622 -3.904 5.661 1.00 89.19 111 ASN A CA 1
ATOM 847 C C . ASN A 1 111 ? 0.676 -4.840 6.865 1.00 89.19 111 ASN A C 1
ATOM 849 O O . ASN A 1 111 ? 1.756 -5.299 7.256 1.00 89.19 111 ASN A O 1
ATOM 853 N N . TYR A 1 112 ? -0.469 -5.106 7.481 1.00 97.00 112 TYR A N 1
ATOM 854 C CA . TYR A 1 112 ? -0.507 -5.898 8.700 1.00 97.00 112 TYR A CA 1
ATOM 855 C C . TYR A 1 112 ? -1.769 -6.744 8.823 1.00 97.00 112 TYR A C 1
ATOM 857 O O . TYR A 1 112 ? -2.812 -6.478 8.237 1.00 97.00 112 TYR A O 1
ATOM 865 N N . HIS A 1 113 ? -1.647 -7.784 9.634 1.00 98.50 113 HIS A N 1
ATOM 866 C CA . HIS A 1 113 ? -2.756 -8.490 10.245 1.00 98.50 113 HIS A CA 1
ATOM 867 C C . HIS A 1 113 ? -2.811 -8.071 11.713 1.00 98.50 113 HIS A C 1
ATOM 869 O O . HIS A 1 113 ? -1.877 -8.340 12.468 1.00 98.50 113 HIS A O 1
ATOM 875 N N . LEU A 1 114 ? -3.876 -7.372 12.099 1.00 98.81 114 LEU A N 1
ATOM 876 C CA . LEU A 1 114 ? -4.234 -7.098 13.487 1.00 98.81 114 LEU A CA 1
ATOM 877 C C . LEU A 1 114 ? -5.283 -8.127 13.912 1.00 98.81 114 LEU A C 1
ATOM 879 O O . LEU A 1 114 ? -6.313 -8.257 13.257 1.00 98.81 114 LEU A O 1
ATOM 883 N N . GLN A 1 115 ? -5.049 -8.816 15.023 1.00 98.75 115 GLN A N 1
ATOM 884 C CA . GLN A 1 115 ? -6.041 -9.677 15.661 1.00 98.75 115 GLN A CA 1
ATOM 885 C C . GLN A 1 115 ? -6.226 -9.246 17.111 1.00 98.75 115 GLN A C 1
ATOM 887 O O . GLN A 1 115 ? -5.252 -8.965 17.810 1.00 98.75 115 GLN A O 1
ATOM 892 N N . LEU A 1 116 ? -7.471 -9.221 17.579 1.00 98.69 116 LEU A N 1
ATOM 893 C CA . LEU A 1 116 ? -7.786 -9.066 18.994 1.00 98.69 116 LEU A CA 1
ATOM 894 C C . LEU A 1 116 ? -9.046 -9.841 19.368 1.00 98.69 116 LEU A C 1
ATOM 896 O O . LEU A 1 116 ? -9.837 -10.243 18.514 1.00 98.69 116 LEU A O 1
ATOM 900 N N . LYS A 1 117 ? -9.248 -10.036 20.670 1.00 98.69 117 LYS A N 1
ATOM 901 C CA . LYS A 1 117 ? -10.503 -10.548 21.222 1.00 98.69 117 LYS A CA 1
ATOM 902 C C . LYS A 1 117 ? -11.148 -9.484 22.076 1.00 98.69 117 LYS A C 1
ATOM 904 O O . LYS A 1 117 ? -10.459 -8.913 22.919 1.00 98.69 117 LYS A O 1
ATOM 909 N N . TYR A 1 118 ? -12.451 -9.282 21.920 1.00 98.50 118 TYR A N 1
ATOM 910 C CA . TYR A 1 118 ? -13.223 -8.394 22.782 1.00 98.50 118 TYR A CA 1
ATOM 911 C C . TYR A 1 118 ? -14.374 -9.126 23.475 1.00 98.50 118 TYR A C 1
ATOM 913 O O . TYR A 1 118 ? -14.824 -10.186 23.034 1.00 98.50 118 TYR A O 1
ATOM 921 N N . LYS A 1 119 ? -14.820 -8.571 24.600 1.00 97.44 119 LYS A N 1
ATOM 922 C CA . LYS A 1 119 ? -16.012 -9.002 25.330 1.00 97.44 119 LYS A CA 1
ATOM 923 C C . LYS A 1 119 ? -16.654 -7.805 26.017 1.00 97.44 119 LYS A C 1
ATOM 925 O O . LYS A 1 119 ? -15.957 -7.012 26.651 1.00 97.44 119 LYS A O 1
ATOM 930 N N . TRP A 1 120 ? -17.976 -7.705 25.952 1.00 97.81 120 TRP A N 1
ATOM 931 C CA . TRP A 1 120 ? -18.713 -6.630 26.606 1.00 97.81 120 TRP A CA 1
ATOM 932 C C . TRP A 1 120 ? -18.713 -6.761 28.133 1.00 97.81 120 TRP A C 1
ATOM 934 O O . TRP A 1 120 ? -18.848 -7.848 28.697 1.00 97.81 120 TRP A O 1
ATOM 944 N N . GLY A 1 121 ? -18.583 -5.621 28.804 1.00 96.12 121 GLY A N 1
ATOM 945 C CA . GLY A 1 121 ? -18.957 -5.458 30.201 1.00 96.12 121 GLY A CA 1
ATOM 946 C C . GLY A 1 121 ? -20.451 -5.187 30.361 1.00 96.12 121 GLY A C 1
ATOM 947 O O . GLY A 1 121 ? -21.226 -5.203 29.402 1.00 96.12 121 GLY A O 1
ATOM 948 N N . SER A 1 122 ? -20.870 -4.926 31.597 1.00 95.25 122 SER A N 1
ATOM 949 C CA . SER A 1 122 ? -22.282 -4.675 31.917 1.00 95.25 122 SER A CA 1
ATOM 950 C C . SER A 1 122 ? -22.632 -3.189 32.003 1.00 95.25 122 SER A C 1
ATOM 952 O O . SER A 1 122 ? -23.807 -2.849 32.121 1.00 95.25 122 SER A O 1
ATOM 954 N N . LYS A 1 123 ? -21.634 -2.297 31.994 1.00 97.12 123 LYS A N 1
ATOM 955 C CA . LYS A 1 123 ? -21.836 -0.859 32.207 1.00 97.12 123 LYS A CA 1
ATOM 956 C C . LYS A 1 123 ? -22.022 -0.107 30.894 1.00 97.12 123 LYS A C 1
ATOM 958 O O . LYS A 1 123 ? -21.342 -0.386 29.908 1.00 97.12 123 LYS A O 1
ATOM 963 N N . LYS A 1 124 ? -22.905 0.889 30.943 1.00 97.81 124 LYS A N 1
ATOM 964 C CA . LYS A 1 124 ? -23.116 1.911 29.916 1.00 97.81 124 LYS A CA 1
ATOM 965 C C . LYS A 1 124 ? -23.157 3.282 30.576 1.00 97.81 124 LYS A C 1
ATOM 967 O O . LYS A 1 124 ? -23.499 3.388 31.755 1.00 97.81 124 LYS A O 1
ATOM 972 N N . TRP A 1 125 ? -22.837 4.312 29.810 1.00 97.81 125 TRP A N 1
ATOM 973 C CA . TRP A 1 125 ? -22.702 5.677 30.299 1.00 97.81 125 TRP A CA 1
ATOM 974 C C . TRP A 1 125 ? -23.413 6.663 29.379 1.00 97.81 125 TRP A C 1
ATOM 976 O O . TRP A 1 125 ? -23.555 6.428 28.179 1.00 97.81 125 TRP A O 1
ATOM 986 N N . ALA A 1 126 ? -23.878 7.775 29.950 1.00 95.75 126 ALA A N 1
ATOM 987 C CA . ALA A 1 126 ? -24.408 8.876 29.158 1.00 95.75 126 ALA A CA 1
ATOM 988 C C . ALA A 1 126 ? -23.300 9.445 28.244 1.00 95.75 126 ALA A C 1
ATOM 990 O O . ALA A 1 126 ? -22.145 9.495 28.673 1.00 95.75 126 ALA A O 1
ATOM 991 N N . PRO A 1 127 ? -23.630 9.866 27.010 1.00 94.06 127 PRO A N 1
ATOM 992 C CA . PRO A 1 127 ? -24.985 10.030 26.472 1.00 94.06 127 PRO A CA 1
ATOM 993 C C . PRO A 1 127 ? -25.598 8.767 25.825 1.00 94.06 127 PRO A C 1
ATOM 995 O O . PRO A 1 127 ? -26.698 8.840 25.291 1.00 94.06 127 PRO A O 1
ATOM 998 N N . ARG A 1 128 ? -24.950 7.594 25.891 1.00 95.56 128 ARG A N 1
ATOM 999 C CA . ARG A 1 128 ? -25.362 6.364 25.175 1.00 95.56 128 ARG A CA 1
ATOM 1000 C C . ARG A 1 128 ? -26.133 5.347 26.025 1.00 95.56 128 ARG A C 1
ATOM 1002 O O . ARG A 1 128 ? -26.087 4.148 25.749 1.00 95.56 128 ARG A O 1
ATOM 1009 N N . LEU A 1 129 ? -26.849 5.780 27.065 1.00 96.69 129 LEU A N 1
ATOM 1010 C CA . LEU A 1 129 ? -27.558 4.856 27.969 1.00 96.69 129 LEU A CA 1
ATOM 1011 C C . LEU A 1 129 ? -28.611 3.998 27.249 1.00 96.69 129 LEU A C 1
ATOM 1013 O O . LEU A 1 129 ? -28.744 2.821 27.585 1.00 96.69 129 LEU A O 1
ATOM 1017 N N . ASP A 1 130 ? -29.243 4.531 26.202 1.00 96.50 130 ASP A N 1
ATOM 1018 C CA . ASP A 1 130 ? -30.310 3.858 25.445 1.00 96.50 130 ASP A CA 1
ATOM 1019 C C . ASP A 1 130 ? -29.860 3.332 24.068 1.00 96.50 130 ASP A C 1
ATOM 1021 O O . ASP A 1 130 ? -30.636 2.701 23.357 1.00 96.50 130 ASP A O 1
ATOM 1025 N N . LEU A 1 131 ? -28.593 3.544 23.690 1.00 96.12 131 LEU A N 1
ATOM 1026 C CA . LEU A 1 131 ? -28.031 3.121 22.397 1.00 96.12 131 LEU A CA 1
ATOM 1027 C C . LEU A 1 131 ? -27.258 1.800 22.510 1.00 96.12 131 LEU A C 1
ATOM 1029 O O . LEU A 1 131 ? -26.759 1.505 23.593 1.00 96.12 131 LEU A O 1
ATOM 1033 N N . PRO A 1 132 ? -27.097 1.008 21.437 1.00 96.12 132 PRO A N 1
ATOM 1034 C CA . PRO A 1 132 ? -26.211 -0.159 21.446 1.00 96.12 132 PRO A CA 1
ATOM 1035 C C . PRO A 1 132 ? -24.811 0.178 21.986 1.00 96.12 132 PRO A C 1
ATOM 1037 O O . PRO A 1 132 ? -24.312 1.293 21.772 1.00 96.12 132 PRO A O 1
ATOM 1040 N N . LYS A 1 133 ? -24.189 -0.768 22.708 1.00 97.19 133 LYS A N 1
ATOM 1041 C CA . LYS A 1 133 ? -22.785 -0.619 23.134 1.00 97.19 133 LYS A CA 1
ATOM 1042 C C . LYS A 1 133 ? -21.886 -0.450 21.908 1.00 97.19 133 LYS A C 1
ATOM 1044 O O . LYS A 1 133 ? -22.154 -1.081 20.889 1.00 97.19 133 LYS A O 1
ATOM 1049 N N . ASP A 1 134 ? -20.849 0.373 22.041 1.00 96.25 134 ASP A N 1
ATOM 1050 C CA . ASP A 1 134 ? -20.017 0.854 20.933 1.00 96.25 134 ASP A CA 1
ATOM 1051 C C . ASP A 1 134 ? -18.559 1.038 21.387 1.00 96.25 134 ASP A C 1
ATOM 1053 O O . ASP A 1 134 ? -18.313 1.551 22.487 1.00 96.25 134 ASP A O 1
ATOM 1057 N N . CYS A 1 135 ? -17.605 0.539 20.598 1.00 93.56 135 CYS A N 1
ATOM 1058 C CA . CYS A 1 135 ? -16.164 0.640 20.838 1.00 93.56 135 CYS A CA 1
ATOM 1059 C C . CYS A 1 135 ? -15.320 0.169 19.633 1.00 93.56 135 CYS A C 1
ATOM 1061 O O . CYS A 1 135 ? -14.470 -0.715 19.763 1.00 93.56 135 CYS A O 1
ATOM 1063 N N . GLY A 1 136 ? -15.527 0.757 18.458 1.00 96.94 136 GLY A N 1
ATOM 1064 C CA . GLY A 1 136 ? -14.814 0.388 17.235 1.00 96.94 136 GLY A CA 1
ATOM 1065 C C . GLY A 1 136 ? -13.278 0.431 17.281 1.00 96.94 136 GLY A C 1
ATOM 1066 O O . GLY A 1 136 ? -12.620 1.000 18.166 1.00 96.94 136 GLY A O 1
ATOM 1067 N N . ILE A 1 137 ? -12.697 -0.223 16.272 1.00 98.69 137 ILE A N 1
ATOM 1068 C CA . ILE A 1 137 ? -11.273 -0.175 15.944 1.00 98.69 137 ILE A CA 1
ATOM 1069 C C . ILE A 1 137 ? -11.114 0.794 14.781 1.00 98.69 137 ILE A C 1
ATOM 1071 O O . ILE A 1 137 ? -11.495 0.487 13.650 1.00 98.69 137 ILE A O 1
ATOM 1075 N N . MET A 1 138 ? -10.483 1.934 15.028 1.00 98.62 138 MET A N 1
ATOM 1076 C CA . MET A 1 138 ? -10.120 2.851 13.956 1.00 98.62 138 MET A CA 1
ATOM 1077 C C . MET A 1 138 ? -8.695 2.575 13.482 1.00 98.62 138 MET A C 1
ATOM 1079 O O . MET A 1 138 ? -7.810 2.283 14.288 1.00 98.62 138 MET A O 1
ATOM 1083 N N . PHE A 1 139 ? -8.444 2.667 12.180 1.00 98.75 139 PHE A N 1
ATOM 1084 C CA . PHE A 1 139 ? -7.165 2.318 11.573 1.00 98.75 139 PHE A CA 1
ATOM 1085 C C . PHE A 1 139 ? -6.834 3.186 10.357 1.00 98.75 139 PHE A C 1
ATOM 1087 O O . PHE A 1 139 ? -7.676 3.899 9.812 1.00 98.75 139 PHE A O 1
ATOM 1094 N N . HIS A 1 140 ? -5.555 3.145 9.970 1.00 98.06 140 HIS A N 1
ATOM 1095 C CA . HIS A 1 140 ? -4.959 4.059 8.988 1.00 98.06 140 HIS A CA 1
ATOM 1096 C C . HIS A 1 140 ? -5.269 5.526 9.323 1.00 98.06 140 HIS A C 1
ATOM 1098 O O . HIS A 1 140 ? -5.564 6.347 8.459 1.00 98.06 140 HIS A O 1
ATOM 1104 N N . LEU A 1 141 ? -5.191 5.835 10.621 1.00 98.00 141 LEU A N 1
ATOM 1105 C CA . LEU A 1 141 ? -5.514 7.148 11.154 1.00 98.00 141 LEU A CA 1
ATOM 1106 C C . LEU A 1 141 ? -4.436 8.168 10.802 1.00 98.00 141 LEU A C 1
ATOM 1108 O O . LEU A 1 141 ? -3.237 7.892 10.947 1.00 98.00 141 LEU A O 1
ATOM 1112 N N . THR A 1 142 ? -4.880 9.363 10.429 1.00 92.19 142 THR A N 1
ATOM 1113 C CA . THR A 1 142 ? -4.032 10.520 10.122 1.00 92.19 142 THR A CA 1
ATOM 1114 C C . THR A 1 142 ? -4.511 11.758 10.892 1.00 92.19 142 THR A C 1
ATOM 1116 O O . THR A 1 142 ? -5.599 11.763 11.468 1.00 92.19 142 THR A O 1
ATOM 1119 N N . GLY A 1 143 ? -3.672 12.794 10.963 1.00 92.31 143 GLY A N 1
ATOM 1120 C CA . GLY A 1 143 ? -3.944 13.992 11.766 1.00 92.31 143 GLY A CA 1
ATOM 1121 C C . GLY A 1 143 ? -3.700 13.797 13.267 1.00 92.31 143 GLY A C 1
ATOM 1122 O O . GLY A 1 143 ? -2.861 12.987 13.677 1.00 92.31 143 GLY A O 1
ATOM 1123 N N . THR A 1 144 ? -4.417 14.570 14.081 1.00 93.81 144 THR A N 1
ATOM 1124 C CA . THR A 1 144 ? -4.329 14.588 15.551 1.00 93.81 144 THR A CA 1
ATOM 1125 C C . THR A 1 144 ? -5.682 14.256 16.186 1.00 93.81 144 THR A C 1
ATOM 1127 O O . THR A 1 144 ? -6.703 14.209 15.498 1.00 93.81 144 THR A O 1
ATOM 1130 N N . ASN A 1 145 ? -5.709 13.994 17.495 1.00 93.75 145 ASN A N 1
ATOM 1131 C CA . ASN A 1 145 ? -6.973 13.784 18.201 1.00 93.75 145 ASN A CA 1
ATOM 1132 C C . ASN A 1 145 ? -7.777 15.095 18.279 1.00 93.75 145 ASN A C 1
ATOM 1134 O O . ASN A 1 145 ? -8.997 15.068 18.156 1.00 93.75 145 ASN A O 1
ATOM 1138 N N . GLU A 1 146 ? -7.098 16.236 18.402 1.00 91.94 146 GLU A N 1
ATOM 1139 C CA . GLU A 1 146 ? -7.673 17.580 18.425 1.00 91.94 146 GLU A CA 1
ATOM 1140 C C . GLU A 1 146 ? -8.362 17.955 17.109 1.00 91.94 146 GLU A C 1
ATOM 1142 O O . GLU A 1 146 ? -9.348 18.689 17.127 1.00 91.94 146 GLU A O 1
ATOM 1147 N N . ASP A 1 147 ? -7.878 17.445 15.977 1.00 92.25 147 ASP A N 1
ATOM 1148 C CA . ASP A 1 147 ? -8.515 17.605 14.661 1.00 92.25 147 ASP A CA 1
ATOM 1149 C C . ASP A 1 147 ? -9.558 16.512 14.372 1.00 92.25 147 ASP A C 1
ATOM 1151 O O . ASP A 1 147 ? -10.331 16.604 13.414 1.00 92.25 147 ASP A O 1
ATOM 1155 N N . GLY A 1 148 ? -9.580 15.470 15.203 1.00 93.44 148 GLY A N 1
ATOM 1156 C CA . GLY A 1 148 ? -10.493 14.342 15.109 1.00 93.44 148 GLY A CA 1
ATOM 1157 C C . GLY A 1 148 ? -11.926 14.698 15.493 1.00 93.44 148 GLY A C 1
ATOM 1158 O O . GLY A 1 148 ? -12.182 15.660 16.221 1.00 93.44 148 GLY A O 1
ATOM 1159 N N . LEU A 1 149 ? -12.876 13.888 15.025 1.00 93.44 149 LEU A N 1
ATOM 1160 C CA . LEU A 1 149 ? -14.286 14.003 15.374 1.00 93.44 149 LEU A CA 1
ATOM 1161 C C . LEU A 1 149 ? -14.448 14.051 16.905 1.00 93.44 149 LEU A C 1
ATOM 1163 O O . LEU A 1 149 ? -13.837 13.265 17.637 1.00 93.44 149 LEU A O 1
ATOM 1167 N N . TRP A 1 150 ? -15.223 15.030 17.381 1.00 93.56 150 TRP A N 1
ATOM 1168 C CA . TRP A 1 150 ? -15.432 15.324 18.809 1.00 93.56 150 TRP A CA 1
ATOM 1169 C C . TRP A 1 150 ? -14.150 15.628 19.609 1.00 93.56 150 TRP A C 1
ATOM 1171 O O . TRP A 1 150 ? -14.122 15.489 20.829 1.00 93.56 150 TRP A O 1
ATOM 1181 N N . ASN A 1 151 ? -13.075 16.057 18.935 1.00 93.06 151 ASN A N 1
ATOM 1182 C CA . ASN A 1 151 ? -11.734 16.243 19.506 1.00 93.06 151 ASN A CA 1
ATOM 1183 C C . ASN A 1 151 ? -11.167 14.952 20.139 1.00 93.06 151 ASN A C 1
ATOM 1185 O O . ASN A 1 151 ? -10.396 15.002 21.105 1.00 93.06 151 ASN A O 1
ATOM 1189 N N . VAL A 1 152 ? -11.585 13.786 19.626 1.00 94.75 152 VAL A N 1
ATOM 1190 C CA . VAL A 1 152 ? -11.162 12.463 20.107 1.00 94.75 152 VAL A CA 1
ATOM 1191 C C . VAL A 1 152 ? -10.790 11.540 18.956 1.00 94.75 152 VAL A C 1
ATOM 1193 O O . VAL A 1 152 ? -9.682 11.004 18.941 1.00 94.75 152 VAL A O 1
ATOM 1196 N N . PHE A 1 153 ? -11.708 11.305 18.022 1.00 96.56 153 PHE A N 1
ATOM 1197 C CA . PHE A 1 153 ? -11.589 10.232 17.041 1.00 96.56 153 PHE A CA 1
ATOM 1198 C C . PHE A 1 153 ? -10.900 10.739 15.776 1.00 96.56 153 PHE A C 1
ATOM 1200 O O . PHE A 1 153 ? -11.483 11.475 14.984 1.00 96.56 153 PHE A O 1
ATOM 1207 N N . MET A 1 154 ? -9.625 10.380 15.616 1.00 96.69 154 MET A N 1
ATOM 1208 C CA . MET A 1 154 ? -8.797 10.787 14.474 1.00 96.69 154 MET A CA 1
ATOM 1209 C C . MET A 1 154 ? -9.434 10.375 13.139 1.00 96.69 154 MET A C 1
ATOM 1211 O O . MET A 1 154 ? -10.093 9.343 13.058 1.00 96.69 154 MET A O 1
ATOM 1215 N N . MET A 1 155 ? -9.185 11.138 12.074 1.00 96.62 155 MET A N 1
ATOM 1216 C CA . MET A 1 155 ? -9.704 10.808 10.746 1.00 96.62 155 MET A CA 1
ATOM 1217 C C . MET A 1 155 ? -9.090 9.503 10.220 1.00 96.62 155 MET A C 1
ATOM 1219 O O . MET A 1 155 ? -7.867 9.329 10.255 1.00 96.62 155 MET A O 1
ATOM 1223 N N . GLY A 1 156 ? -9.922 8.622 9.665 1.00 97.38 156 GLY A N 1
ATOM 1224 C CA . GLY A 1 156 ? -9.477 7.374 9.053 1.00 97.38 156 GLY A CA 1
ATOM 1225 C C . GLY A 1 156 ? -10.623 6.419 8.734 1.00 97.38 156 GLY A C 1
ATOM 1226 O O . GLY A 1 156 ? -11.740 6.832 8.421 1.00 97.38 156 GLY A O 1
ATOM 1227 N N . LEU A 1 157 ? -10.318 5.126 8.796 1.00 98.56 157 LEU A N 1
ATOM 1228 C CA . LEU A 1 157 ? -11.265 4.039 8.570 1.00 98.56 157 LEU A CA 1
ATOM 1229 C C . LEU A 1 157 ? -11.617 3.390 9.906 1.00 98.56 157 LEU A C 1
ATOM 1231 O O . LEU A 1 157 ? -10.780 3.335 10.805 1.00 98.56 157 LEU A O 1
ATOM 1235 N N . GLU A 1 158 ? -12.822 2.855 10.028 1.00 98.56 158 GLU A N 1
ATOM 1236 C CA . GLU A 1 158 ? -13.270 2.156 11.227 1.00 98.56 158 GLU A CA 1
ATOM 1237 C C . GLU A 1 158 ? -13.834 0.779 10.867 1.00 98.56 158 GLU A C 1
ATOM 1239 O O . GLU A 1 158 ? -14.653 0.628 9.955 1.00 98.56 158 GLU A O 1
ATOM 1244 N N . LEU A 1 159 ? -13.355 -0.226 11.599 1.00 98.69 159 LEU A N 1
ATOM 1245 C CA . LEU A 1 159 ? -14.006 -1.515 11.777 1.00 98.69 159 LEU A CA 1
ATOM 1246 C C . LEU A 1 159 ? -14.829 -1.395 13.058 1.00 98.69 159 LEU A C 1
ATOM 1248 O O . LEU A 1 159 ? -14.278 -1.377 14.162 1.00 98.69 159 LEU A O 1
ATOM 1252 N N . GLN A 1 160 ? -16.145 -1.298 12.905 1.00 98.19 160 GLN A N 1
ATOM 1253 C CA . GLN A 1 160 ? -17.043 -1.083 14.029 1.00 98.19 160 GLN A CA 1
ATOM 1254 C C . GLN A 1 160 ? -17.063 -2.308 14.956 1.00 98.19 160 GLN A C 1
ATOM 1256 O O . GLN A 1 160 ? -17.150 -3.446 14.495 1.00 98.19 160 GLN A O 1
ATOM 1261 N N . ILE A 1 161 ? -17.024 -2.079 16.266 1.00 98.12 161 ILE A N 1
ATOM 1262 C CA . ILE A 1 161 ? -17.363 -3.040 17.314 1.00 98.12 161 ILE A CA 1
ATOM 1263 C C . ILE A 1 161 ? -18.528 -2.437 18.091 1.00 98.12 161 ILE A C 1
ATOM 1265 O O . ILE A 1 161 ? -18.353 -1.682 19.042 1.00 98.12 161 ILE A O 1
ATOM 1269 N N . ALA A 1 162 ? -19.734 -2.811 17.692 1.00 96.81 162 ALA A N 1
ATOM 1270 C CA . ALA A 1 162 ? -20.951 -2.429 18.380 1.00 96.81 162 ALA A CA 1
ATOM 1271 C C . ALA A 1 162 ? -21.925 -3.611 18.401 1.00 96.81 162 ALA A C 1
ATOM 1273 O O . ALA A 1 162 ? -21.820 -4.533 17.587 1.00 96.81 162 ALA A O 1
ATOM 1274 N N . GLU A 1 163 ? -22.829 -3.631 19.384 1.00 95.19 163 GLU A N 1
ATOM 1275 C CA . GLU A 1 163 ? -23.794 -4.727 19.545 1.00 95.19 163 GLU A CA 1
ATOM 1276 C C . GLU A 1 163 ? -24.595 -4.941 18.257 1.00 95.19 163 GLU A C 1
ATOM 1278 O O . GLU A 1 163 ? -25.347 -4.063 17.834 1.00 95.19 163 GLU A O 1
ATOM 1283 N N . LYS A 1 164 ? -24.484 -6.143 17.676 1.00 94.06 164 LYS A N 1
ATOM 1284 C CA . LYS A 1 164 ? -25.176 -6.535 16.437 1.00 94.06 164 LYS A CA 1
ATOM 1285 C C . LYS A 1 164 ? -24.720 -5.786 15.190 1.00 94.06 164 LYS A C 1
ATOM 1287 O O . LYS A 1 164 ? -25.387 -5.900 14.155 1.00 94.06 164 LYS A O 1
ATOM 1292 N N . THR A 1 165 ? -23.596 -5.081 15.238 1.00 96.88 165 THR A N 1
ATOM 1293 C CA . THR A 1 165 ? -23.004 -4.371 14.094 1.00 96.88 165 THR A CA 1
ATOM 1294 C C . THR A 1 165 ? -21.488 -4.538 13.986 1.00 96.88 165 THR A C 1
ATOM 1296 O O . THR A 1 165 ? -20.843 -3.835 13.210 1.00 96.88 165 THR A O 1
ATOM 1299 N N . THR A 1 166 ? -20.897 -5.501 14.703 1.00 98.44 166 THR A N 1
ATOM 1300 C CA . THR A 1 166 ? -19.445 -5.711 14.667 1.00 98.44 166 THR A CA 1
ATOM 1301 C C . THR A 1 166 ? -18.981 -6.135 13.276 1.00 98.44 166 THR A C 1
ATOM 1303 O O . THR A 1 166 ? -19.392 -7.186 12.790 1.00 98.44 166 THR A O 1
ATOM 1306 N N . GLY A 1 167 ? -18.101 -5.347 12.656 1.00 98.38 167 GLY A N 1
ATOM 1307 C CA . GLY A 1 167 ? -17.598 -5.536 11.293 1.00 98.38 167 GLY A CA 1
ATOM 1308 C C . GLY A 1 167 ? -18.200 -4.586 10.255 1.00 98.38 167 GLY A C 1
ATOM 1309 O O . GLY A 1 167 ? -17.811 -4.657 9.089 1.00 98.38 167 GLY A O 1
ATOM 1310 N N . ASP A 1 168 ? -19.129 -3.710 10.642 1.00 98.62 168 ASP A N 1
ATOM 1311 C CA . ASP A 1 168 ? -19.570 -2.615 9.777 1.00 98.62 168 ASP A CA 1
ATOM 1312 C C . ASP A 1 168 ? -18.390 -1.653 9.501 1.00 98.62 168 ASP A C 1
ATOM 1314 O O . ASP A 1 168 ? -17.495 -1.475 10.333 1.00 98.62 168 ASP A O 1
ATOM 1318 N N . LEU A 1 169 ? -18.366 -1.058 8.307 1.00 98.50 169 LEU A N 1
ATOM 1319 C CA . LEU A 1 169 ? -17.377 -0.052 7.911 1.00 98.50 169 LEU A CA 1
ATOM 1320 C C . LEU A 1 169 ? -17.919 1.339 8.227 1.00 98.50 169 LEU A C 1
ATOM 1322 O O . LEU A 1 169 ? -19.019 1.653 7.774 1.00 98.50 169 LEU A O 1
ATOM 1326 N N . PHE A 1 170 ? -17.111 2.186 8.869 1.00 97.94 170 PHE A N 1
ATOM 1327 C CA . PHE A 1 170 ? -17.326 3.635 8.915 1.00 97.94 170 PHE A CA 1
ATOM 1328 C C . PHE A 1 170 ? -16.124 4.400 8.343 1.00 97.94 170 PHE A C 1
ATOM 1330 O O . PHE A 1 170 ? -14.963 4.035 8.530 1.00 97.94 170 PHE A O 1
ATOM 1337 N N . LEU A 1 171 ? -16.425 5.470 7.611 1.00 97.38 171 LEU A N 1
ATOM 1338 C CA . LEU A 1 171 ? -15.476 6.406 7.012 1.00 97.38 171 LEU A CA 1
ATOM 1339 C C . LEU A 1 171 ? -15.504 7.695 7.838 1.00 97.38 171 LEU A C 1
ATOM 1341 O O . LEU A 1 171 ? -16.410 8.519 7.693 1.00 97.38 171 LEU A O 1
ATOM 1345 N N . VAL A 1 172 ? -14.536 7.846 8.743 1.00 96.12 172 VAL A N 1
ATOM 1346 C CA . VAL A 1 172 ? -14.575 8.875 9.790 1.00 96.12 172 VAL A CA 1
ATOM 1347 C C . VAL A 1 172 ? -13.795 10.107 9.349 1.00 96.12 172 VAL A C 1
ATOM 1349 O O . VAL A 1 172 ? -12.570 10.077 9.247 1.00 96.12 172 VAL A O 1
ATOM 1352 N N . ALA A 1 173 ? -14.519 11.192 9.070 1.00 95.06 173 ALA A N 1
ATOM 1353 C CA . ALA A 1 173 ? -13.956 12.485 8.684 1.00 95.06 173 ALA A CA 1
ATOM 1354 C C . ALA A 1 173 ? -13.273 13.206 9.861 1.00 95.06 173 ALA A C 1
ATOM 1356 O O . ALA A 1 173 ? -13.488 12.876 11.029 1.00 95.06 173 ALA A O 1
ATOM 1357 N N . ASN A 1 174 ? -12.471 14.226 9.549 1.00 94.00 174 ASN A N 1
ATOM 1358 C CA . ASN A 1 174 ? -12.014 15.179 10.561 1.00 94.00 174 ASN A CA 1
ATOM 1359 C C . ASN A 1 174 ? -13.175 16.074 11.048 1.00 94.00 174 ASN A C 1
ATOM 1361 O O . ASN A 1 174 ? -14.243 16.124 10.435 1.00 94.00 174 ASN A O 1
ATOM 1365 N N . LYS A 1 175 ? -12.982 16.783 12.167 1.00 92.19 175 LYS A N 1
ATOM 1366 C CA . LYS A 1 175 ? -14.074 17.477 12.880 1.00 92.19 175 LYS A CA 1
ATOM 1367 C C . LYS A 1 175 ? -14.814 18.548 12.077 1.00 92.19 175 LYS A C 1
ATOM 1369 O O . LYS A 1 175 ? -15.991 18.783 12.327 1.00 92.19 175 LYS A O 1
ATOM 1374 N N . ASP A 1 176 ? -14.134 19.212 11.148 1.00 91.00 176 ASP A N 1
ATOM 1375 C CA . ASP A 1 176 ? -14.703 20.252 10.281 1.00 91.00 176 ASP A CA 1
ATOM 1376 C C . ASP A 1 176 ? -15.159 19.695 8.920 1.00 91.00 176 ASP A C 1
ATOM 1378 O O . ASP A 1 176 ? -15.677 20.432 8.082 1.00 91.00 176 ASP A O 1
ATOM 1382 N N . PHE A 1 177 ? -14.989 18.386 8.705 1.00 90.56 177 PHE A N 1
ATOM 1383 C CA . PHE A 1 177 ? -15.287 17.681 7.468 1.00 90.56 177 PHE A CA 1
ATOM 1384 C C . PHE A 1 177 ? -14.569 18.245 6.224 1.00 90.56 177 PHE A C 1
ATOM 1386 O O . PHE A 1 177 ? -15.057 18.072 5.096 1.00 90.56 177 PHE A O 1
ATOM 1393 N N . SER A 1 178 ? -13.423 18.913 6.417 1.00 90.50 178 SER A N 1
ATOM 1394 C CA . SER A 1 178 ? -12.537 19.390 5.345 1.00 90.50 178 SER A CA 1
ATOM 1395 C C . SER A 1 178 ? -11.647 18.289 4.755 1.00 90.50 178 SER A C 1
ATOM 1397 O O . SER A 1 178 ? -11.033 18.489 3.708 1.00 90.50 178 SER A O 1
ATOM 1399 N N . LEU A 1 179 ? -11.609 17.118 5.392 1.00 91.81 179 LEU A N 1
ATOM 1400 C CA . LEU A 1 179 ? -10.953 15.914 4.905 1.00 91.81 179 LEU A CA 1
ATOM 1401 C C . LEU A 1 179 ? -11.901 14.724 5.079 1.00 91.81 179 LEU A C 1
ATOM 1403 O O . LEU A 1 179 ? -12.374 14.434 6.182 1.00 91.81 179 LEU A O 1
ATOM 1407 N N . ARG A 1 180 ? -12.210 14.037 3.974 1.00 93.44 180 ARG A N 1
ATOM 1408 C CA . ARG A 1 180 ? -13.238 12.986 3.948 1.00 93.44 180 ARG A CA 1
ATOM 1409 C C . ARG A 1 180 ? -12.684 11.671 3.417 1.00 93.44 180 ARG A C 1
ATOM 1411 O O . ARG A 1 180 ? -12.341 11.610 2.233 1.00 93.44 180 ARG A O 1
ATOM 1418 N N . PRO A 1 181 ? -12.621 10.615 4.243 1.00 95.31 181 PRO A N 1
ATOM 1419 C CA . PRO A 1 181 ? -12.253 9.299 3.760 1.00 95.31 181 PRO A CA 1
ATOM 1420 C C . PRO A 1 181 ? -13.247 8.769 2.724 1.00 95.31 181 PRO A C 1
ATOM 1422 O O . PRO A 1 181 ? -14.443 9.071 2.769 1.00 95.31 181 PRO A O 1
ATOM 1425 N N . PHE A 1 182 ? -12.739 7.968 1.799 1.00 94.56 182 PHE A N 1
ATOM 1426 C CA . PHE A 1 182 ? -13.508 7.223 0.814 1.00 94.56 182 PHE A CA 1
ATOM 1427 C C . PHE A 1 182 ? -12.910 5.827 0.633 1.00 94.56 182 PHE A C 1
ATOM 1429 O O . PHE A 1 182 ? -11.746 5.606 0.969 1.00 94.56 182 PHE A O 1
ATOM 1436 N N . ALA A 1 183 ? -13.694 4.895 0.095 1.00 93.12 183 ALA A N 1
ATOM 1437 C CA . ALA A 1 183 ? -13.222 3.575 -0.320 1.00 93.12 183 ALA A CA 1
ATOM 1438 C C . ALA A 1 183 ? -14.161 2.959 -1.363 1.00 93.12 183 ALA A C 1
ATOM 1440 O O . ALA A 1 183 ? -15.360 3.236 -1.352 1.00 93.12 183 ALA A O 1
ATOM 1441 N N . ASP A 1 184 ? -13.638 2.080 -2.215 1.00 89.94 184 ASP A N 1
ATOM 1442 C CA . ASP A 1 184 ? -14.454 1.245 -3.094 1.00 89.94 184 ASP A CA 1
ATOM 1443 C C . ASP A 1 184 ? -14.860 -0.035 -2.355 1.00 89.94 184 ASP A C 1
ATOM 1445 O O . ASP A 1 184 ? -14.018 -0.802 -1.877 1.00 89.94 184 ASP A O 1
ATOM 1449 N N . VAL A 1 185 ? -16.167 -0.286 -2.284 1.00 94.31 185 VAL A N 1
ATOM 1450 C CA . VAL A 1 185 ? -16.755 -1.410 -1.546 1.00 94.31 185 VAL A CA 1
ATOM 1451 C C . VAL A 1 185 ? -17.775 -2.117 -2.429 1.00 94.31 185 VAL A C 1
ATOM 1453 O O . VAL A 1 185 ? -18.541 -1.468 -3.136 1.00 94.31 185 VAL A O 1
ATOM 1456 N N . ARG A 1 186 ? -17.818 -3.452 -2.409 1.00 92.06 186 ARG A N 1
ATOM 1457 C CA . ARG A 1 186 ? -18.899 -4.189 -3.078 1.00 92.06 186 ARG A CA 1
ATOM 1458 C C . ARG A 1 186 ? -20.152 -4.153 -2.216 1.00 92.06 186 ARG A C 1
ATOM 1460 O O . ARG A 1 186 ? -20.162 -4.725 -1.128 1.00 92.06 186 ARG A O 1
ATOM 1467 N N . VAL A 1 187 ? -21.188 -3.465 -2.687 1.00 93.38 187 VAL A N 1
ATOM 1468 C CA . VAL A 1 187 ? -22.406 -3.207 -1.906 1.00 93.38 187 VAL A CA 1
ATOM 1469 C C . VAL A 1 187 ? -23.621 -3.730 -2.661 1.00 93.38 187 VAL A C 1
ATOM 1471 O O . VAL A 1 187 ? -23.859 -3.352 -3.808 1.00 93.38 187 VAL A O 1
ATOM 1474 N N . SER A 1 188 ? -24.375 -4.615 -2.011 1.00 94.00 188 SER A N 1
ATOM 1475 C CA . SER A 1 188 ? -25.643 -5.153 -2.515 1.00 94.00 188 SER A CA 1
ATOM 1476 C C . SER A 1 188 ? -26.766 -4.112 -2.476 1.00 94.00 188 SER A C 1
ATOM 1478 O O . SER A 1 188 ? -26.679 -3.099 -1.779 1.00 94.00 188 SER A O 1
ATOM 1480 N N . ASP A 1 189 ? -27.889 -4.417 -3.124 1.00 90.00 189 ASP A N 1
ATOM 1481 C CA . ASP A 1 189 ? -29.093 -3.571 -3.101 1.00 90.00 189 ASP A CA 1
ATOM 1482 C C . ASP A 1 189 ? -29.660 -3.366 -1.682 1.00 90.00 189 ASP A C 1
ATOM 1484 O O . ASP A 1 189 ? -30.338 -2.377 -1.405 1.00 90.00 189 ASP A O 1
ATOM 1488 N N . THR A 1 190 ? -29.328 -4.263 -0.744 1.00 90.12 190 THR A N 1
ATOM 1489 C CA . THR A 1 190 ? -29.701 -4.149 0.678 1.00 90.12 190 THR A CA 1
ATOM 1490 C C . THR A 1 190 ? -28.739 -3.286 1.504 1.00 90.12 190 THR A C 1
ATOM 1492 O O . THR A 1 190 ? -28.847 -3.249 2.728 1.00 90.12 190 THR A O 1
ATOM 1495 N N . LYS A 1 191 ? -27.800 -2.583 0.852 1.00 90.88 191 LYS A N 1
ATOM 1496 C CA . LYS A 1 191 ? -26.757 -1.738 1.469 1.00 90.88 191 LYS A CA 1
ATOM 1497 C C . LYS A 1 191 ? -25.790 -2.487 2.395 1.00 90.88 191 LYS A C 1
ATOM 1499 O O . LYS A 1 191 ? -25.135 -1.880 3.242 1.00 90.88 191 LYS A O 1
ATOM 1504 N N . LYS A 1 192 ? -25.683 -3.803 2.215 1.00 96.44 192 LYS A N 1
ATOM 1505 C CA . LYS A 1 192 ? -24.702 -4.657 2.890 1.00 96.44 192 LYS A CA 1
ATOM 1506 C C . LYS A 1 192 ? -23.558 -5.017 1.963 1.00 96.44 192 LYS A C 1
ATOM 1508 O O . LYS A 1 192 ? -23.770 -5.131 0.752 1.00 96.44 192 LYS A O 1
ATOM 1513 N N . TRP A 1 193 ? -22.393 -5.268 2.543 1.00 97.81 193 TRP A N 1
ATOM 1514 C CA . TRP A 1 193 ? -21.278 -5.870 1.831 1.00 97.81 193 TRP A CA 1
ATOM 1515 C C . TRP A 1 193 ? -21.659 -7.251 1.284 1.00 97.81 193 TRP A C 1
ATOM 1517 O O . TRP A 1 193 ? -22.215 -8.083 2.003 1.00 97.81 193 TRP A O 1
ATOM 1527 N N . ASP A 1 194 ? -21.353 -7.478 0.010 1.00 96.25 194 ASP A N 1
ATOM 1528 C CA . ASP A 1 194 ? -21.528 -8.755 -0.685 1.00 96.25 194 ASP A CA 1
ATOM 1529 C C . ASP A 1 194 ? -20.399 -8.906 -1.705 1.00 96.25 194 ASP A C 1
ATOM 1531 O O . ASP A 1 194 ? -20.223 -8.060 -2.582 1.00 96.25 194 ASP A O 1
ATOM 1535 N N . SER A 1 195 ? -19.634 -9.992 -1.612 1.00 94.00 195 SER A N 1
ATOM 1536 C CA . SER A 1 195 ? -18.495 -10.249 -2.494 1.00 94.00 195 SER A CA 1
ATOM 1537 C C . SER A 1 195 ? -18.875 -10.412 -3.973 1.00 94.00 195 SER A C 1
ATOM 1539 O O . SER A 1 195 ? -18.017 -10.249 -4.840 1.00 94.00 195 SER A O 1
ATOM 1541 N N . ASN A 1 196 ? -20.149 -10.666 -4.287 1.00 91.88 196 ASN A N 1
ATOM 1542 C CA . ASN A 1 196 ? -20.654 -10.770 -5.658 1.00 91.88 196 ASN A CA 1
ATOM 1543 C C . ASN A 1 196 ? -21.251 -9.459 -6.193 1.00 91.88 196 ASN A C 1
ATOM 1545 O O . ASN A 1 196 ? -21.498 -9.349 -7.395 1.00 91.88 196 ASN A O 1
ATOM 1549 N N . ALA A 1 197 ? -21.481 -8.463 -5.334 1.00 91.25 197 ALA A N 1
ATOM 1550 C CA . ALA A 1 197 ? -22.062 -7.191 -5.748 1.00 91.25 197 ALA A CA 1
ATOM 1551 C C . ALA A 1 197 ? -21.062 -6.325 -6.529 1.00 91.25 197 ALA A C 1
ATOM 1553 O O . ALA A 1 197 ? -19.849 -6.529 -6.472 1.00 91.25 197 ALA A O 1
ATOM 1554 N N . ALA A 1 198 ? -21.559 -5.330 -7.265 1.00 84.44 198 ALA A N 1
ATOM 1555 C CA . ALA A 1 198 ? -20.704 -4.362 -7.945 1.00 84.44 198 ALA A CA 1
ATOM 1556 C C . ALA A 1 198 ? -19.984 -3.447 -6.941 1.00 84.44 198 ALA A C 1
ATOM 1558 O O . ALA A 1 198 ? -20.516 -3.144 -5.870 1.00 84.44 198 ALA A O 1
ATOM 1559 N N . PHE A 1 199 ? -18.785 -2.982 -7.306 1.00 86.00 199 PHE A N 1
ATOM 1560 C CA . PHE A 1 199 ? -18.099 -1.938 -6.547 1.00 86.00 199 PHE A CA 1
ATOM 1561 C C . PHE A 1 199 ? -18.883 -0.627 -6.603 1.00 86.00 199 PHE A C 1
ATOM 1563 O O . PHE A 1 199 ? -19.360 -0.212 -7.661 1.00 86.00 199 PHE A O 1
ATOM 1570 N N . GLN A 1 200 ? -18.970 0.024 -5.453 1.00 87.81 200 GLN A N 1
ATOM 1571 C CA . GLN A 1 200 ? -19.510 1.357 -5.267 1.00 87.81 200 GLN A CA 1
ATOM 1572 C C . GLN A 1 200 ? -18.485 2.178 -4.488 1.00 87.81 200 GLN A C 1
ATOM 1574 O O . GLN A 1 200 ? -17.895 1.687 -3.523 1.00 87.81 200 GLN A O 1
ATOM 1579 N N . LEU A 1 201 ? -18.287 3.425 -4.907 1.00 87.56 201 LEU A N 1
ATOM 1580 C CA . LEU A 1 201 ? -17.511 4.385 -4.136 1.00 87.56 201 LEU A CA 1
ATOM 1581 C C . LEU A 1 201 ? -18.324 4.789 -2.904 1.00 87.56 201 LEU A C 1
ATOM 1583 O O . LEU A 1 201 ? -19.470 5.209 -3.033 1.00 87.56 201 LEU A O 1
ATOM 1587 N N . MET A 1 202 ? -17.725 4.693 -1.726 1.00 92.06 202 MET A N 1
ATOM 1588 C CA . MET A 1 202 ? -18.300 5.105 -0.447 1.00 92.06 202 MET A CA 1
ATOM 1589 C C . MET A 1 202 ? -17.537 6.321 0.085 1.00 92.06 202 MET A C 1
ATOM 1591 O O . MET A 1 202 ? -16.331 6.421 -0.126 1.00 92.06 202 MET A O 1
ATOM 1595 N N . GLY A 1 203 ? -18.211 7.223 0.803 1.00 91.81 203 GLY A N 1
ATOM 1596 C CA . GLY A 1 203 ? -17.597 8.415 1.405 1.00 91.81 203 GLY A CA 1
ATOM 1597 C C . GLY A 1 203 ? -17.245 9.557 0.444 1.00 91.81 203 GLY A C 1
ATOM 1598 O O . GLY A 1 203 ? -17.887 9.752 -0.585 1.00 91.81 203 GLY A O 1
ATOM 1599 N N . GLY A 1 204 ? -16.240 10.361 0.802 1.00 88.88 204 GLY A N 1
ATOM 1600 C CA . GLY A 1 204 ? -15.876 11.585 0.074 1.00 88.88 204 GLY A CA 1
ATOM 1601 C C . GLY A 1 204 ? -16.898 12.727 0.217 1.00 88.88 204 GLY A C 1
ATOM 1602 O O . GLY A 1 204 ? -17.741 12.737 1.112 1.00 88.88 204 GLY A O 1
ATOM 1603 N N . TYR A 1 205 ? -16.812 13.739 -0.653 1.00 82.62 205 TYR A N 1
ATOM 1604 C CA . TYR A 1 205 ? -17.655 14.949 -0.599 1.00 82.62 205 TYR A CA 1
ATOM 1605 C C . TYR A 1 205 ? -19.065 14.797 -1.175 1.00 82.62 205 TYR A C 1
ATOM 1607 O O . TYR A 1 205 ? -19.845 15.750 -1.145 1.00 82.62 205 TYR A O 1
ATOM 1615 N N . SER A 1 206 ? -19.409 13.640 -1.734 1.00 75.50 206 SER A N 1
ATOM 1616 C CA . SER A 1 206 ? -20.709 13.482 -2.375 1.00 75.50 206 SER A CA 1
ATOM 1617 C C . SER A 1 206 ? -21.816 13.290 -1.330 1.00 75.50 206 SER A C 1
ATOM 1619 O O . SER A 1 206 ? -21.754 12.332 -0.560 1.00 75.50 206 SER A O 1
ATOM 1621 N N . PRO A 1 207 ? -22.875 14.120 -1.327 1.00 64.00 207 PRO A N 1
ATOM 1622 C CA . PRO A 1 207 ? -23.981 13.992 -0.374 1.00 64.00 207 PRO A CA 1
ATOM 1623 C C . PRO A 1 207 ? -24.828 12.730 -0.598 1.00 64.00 207 PRO A C 1
ATOM 1625 O O . PRO A 1 207 ? -25.645 12.381 0.247 1.00 64.00 207 PRO A O 1
ATOM 1628 N N . THR A 1 208 ? -24.661 12.053 -1.738 1.00 69.75 208 THR A N 1
ATOM 1629 C CA . THR A 1 208 ? -25.365 10.806 -2.063 1.00 69.75 208 THR A CA 1
ATOM 1630 C C . THR A 1 208 ? -24.632 9.556 -1.586 1.00 69.75 208 THR A C 1
ATOM 1632 O O . THR A 1 208 ? -25.211 8.470 -1.625 1.00 69.75 208 THR A O 1
ATOM 1635 N N . LEU A 1 209 ? -23.368 9.680 -1.168 1.00 75.25 209 LEU A N 1
ATOM 1636 C CA . LEU A 1 209 ? -22.556 8.542 -0.758 1.00 75.25 209 LEU A CA 1
ATOM 1637 C C . LEU A 1 209 ? -22.710 8.301 0.741 1.00 75.25 209 LEU A C 1
ATOM 1639 O O . LEU A 1 209 ? -22.613 9.222 1.550 1.00 75.25 209 LEU A O 1
ATOM 1643 N N . ASN A 1 210 ? -22.954 7.044 1.119 1.00 82.88 210 ASN A N 1
ATOM 1644 C CA . ASN A 1 210 ? -22.987 6.687 2.532 1.00 82.88 210 ASN A CA 1
ATOM 1645 C C . ASN A 1 210 ? -21.549 6.646 3.068 1.00 82.88 210 ASN A C 1
ATOM 1647 O O . ASN A 1 210 ? -20.647 6.109 2.426 1.00 82.88 210 ASN A O 1
ATOM 1651 N N . ASN A 1 211 ? -21.355 7.160 4.280 1.00 90.69 211 ASN A N 1
ATOM 1652 C CA . ASN A 1 211 ? -20.084 7.048 5.004 1.00 90.69 211 ASN A CA 1
ATOM 1653 C C . ASN A 1 211 ? -19.969 5.726 5.774 1.00 90.69 211 ASN A C 1
ATOM 1655 O O . ASN A 1 211 ? -19.029 5.544 6.540 1.00 90.69 211 ASN A O 1
ATOM 1659 N N . ALA A 1 212 ? -20.940 4.828 5.606 1.00 94.88 212 ALA A N 1
ATOM 1660 C CA . ALA A 1 212 ? -20.968 3.541 6.267 1.00 94.88 212 ALA A CA 1
ATOM 1661 C C . ALA A 1 212 ? -21.493 2.449 5.334 1.00 94.88 212 ALA A C 1
ATOM 1663 O O . ALA A 1 212 ? -22.334 2.708 4.465 1.00 94.88 212 ALA A O 1
ATOM 1664 N N . VAL A 1 213 ? -21.006 1.229 5.544 1.00 97.31 213 VAL A N 1
ATOM 1665 C CA . VAL A 1 213 ? -21.498 0.018 4.879 1.00 97.31 213 VAL A CA 1
ATOM 1666 C C . VAL A 1 213 ? -21.724 -1.043 5.940 1.00 97.31 213 VAL A C 1
ATOM 1668 O O . VAL A 1 213 ? -20.810 -1.369 6.699 1.00 97.31 213 VAL A O 1
ATOM 1671 N N . SER A 1 214 ? -22.928 -1.610 5.972 1.00 98.12 214 SER A N 1
ATOM 1672 C CA . SER A 1 214 ? -23.201 -2.739 6.852 1.00 98.12 214 SER A CA 1
ATOM 1673 C C . SER A 1 214 ? -22.462 -3.975 6.362 1.00 98.12 214 SER A C 1
ATOM 1675 O O . SER A 1 214 ? -22.405 -4.259 5.165 1.00 98.12 214 SER A O 1
ATOM 1677 N N . ARG A 1 215 ? -21.911 -4.743 7.288 1.00 98.00 215 ARG A N 1
ATOM 1678 C CA . ARG A 1 215 ? -21.284 -6.030 6.992 1.00 98.00 215 ARG A CA 1
ATOM 1679 C C . ARG A 1 215 ? -22.274 -7.029 6.382 1.00 98.00 215 ARG A C 1
ATOM 1681 O O . ARG A 1 215 ? -23.493 -6.848 6.471 1.00 98.00 215 ARG A O 1
ATOM 1688 N N . SER A 1 216 ? -21.763 -8.118 5.813 1.00 97.62 216 SER A N 1
ATOM 1689 C CA . SER A 1 216 ? -22.616 -9.168 5.234 1.00 97.62 216 SER A CA 1
ATOM 1690 C C . SER A 1 216 ? -23.542 -9.813 6.272 1.00 97.62 216 SER A C 1
ATOM 1692 O O . SER A 1 216 ? -24.755 -9.901 6.057 1.00 97.62 216 SER A O 1
ATOM 1694 N N . GLN A 1 217 ? -22.993 -10.246 7.413 1.00 96.94 217 GLN A N 1
ATOM 1695 C CA . GLN A 1 217 ? -23.718 -11.020 8.423 1.00 96.94 217 GLN A CA 1
ATOM 1696 C C . GLN A 1 217 ? -23.148 -10.853 9.848 1.00 96.94 217 GLN A C 1
ATOM 1698 O O . GLN A 1 217 ? -21.977 -10.528 10.034 1.00 96.94 217 GLN A O 1
ATOM 1703 N N . ASP A 1 218 ? -24.000 -11.081 10.858 1.00 97.50 218 ASP A N 1
ATOM 1704 C CA . ASP A 1 218 ? -23.629 -11.135 12.278 1.00 97.50 218 ASP A CA 1
ATOM 1705 C C . ASP A 1 218 ? -22.955 -12.471 12.628 1.00 97.50 218 ASP A C 1
ATOM 1707 O O . ASP A 1 218 ? -23.589 -13.524 12.547 1.00 97.50 218 ASP A O 1
ATOM 1711 N N . PHE A 1 219 ? -21.690 -12.409 13.045 1.00 97.81 219 PHE A N 1
ATOM 1712 C CA . PHE A 1 219 ? -20.931 -13.546 13.576 1.00 97.81 219 PHE A CA 1
ATOM 1713 C C . PHE A 1 219 ? -20.406 -13.275 14.993 1.00 97.81 219 PHE A C 1
ATOM 1715 O O . PHE A 1 219 ? -19.465 -13.932 15.437 1.00 97.81 219 PHE A O 1
ATOM 1722 N N . GLU A 1 220 ? -20.981 -12.305 15.709 1.00 97.00 220 GLU A N 1
ATOM 1723 C CA . GLU A 1 220 ? -20.609 -12.009 17.092 1.00 97.00 220 GLU A CA 1
ATOM 1724 C C . GLU A 1 220 ? -20.878 -13.205 18.015 1.00 97.00 220 GLU A C 1
ATOM 1726 O O . GLU A 1 220 ? -21.874 -13.920 17.883 1.00 97.00 220 GLU A O 1
ATOM 1731 N N . SER A 1 221 ? -20.002 -13.405 18.998 1.00 96.50 221 SER A N 1
ATOM 1732 C CA . SER A 1 221 ? -20.300 -14.289 20.121 1.00 96.50 221 SER A CA 1
ATOM 1733 C C . SER A 1 221 ? -21.352 -13.648 21.036 1.00 96.50 221 SER A C 1
ATOM 1735 O O . SER A 1 221 ? -21.485 -12.425 21.096 1.00 96.50 221 SER A O 1
ATOM 1737 N N . ASP A 1 222 ? -22.059 -14.463 21.825 1.00 91.69 222 ASP A N 1
ATOM 1738 C CA . ASP A 1 222 ? -22.913 -13.954 22.908 1.00 91.69 222 ASP A CA 1
ATOM 1739 C C . ASP A 1 222 ? -22.134 -12.987 23.817 1.00 91.69 222 ASP A C 1
ATOM 1741 O O . ASP A 1 222 ? -20.949 -13.202 24.075 1.00 91.69 222 ASP A O 1
ATOM 1745 N N . ALA A 1 223 ? -22.802 -11.984 24.395 1.00 81.88 223 ALA A N 1
ATOM 1746 C CA . ALA A 1 223 ? -22.153 -10.908 25.159 1.00 81.88 223 ALA A CA 1
ATOM 1747 C C . ALA A 1 223 ? -21.275 -11.371 26.348 1.00 81.88 223 ALA A C 1
ATOM 1749 O O . ALA A 1 223 ? -20.441 -10.610 26.836 1.00 81.88 223 ALA A O 1
ATOM 1750 N N . THR A 1 224 ? -21.443 -12.607 26.832 1.00 84.44 224 THR A N 1
ATOM 1751 C CA . THR A 1 224 ? -20.645 -13.204 27.920 1.00 84.44 224 THR A CA 1
ATOM 1752 C C . THR A 1 224 ? -19.387 -13.937 27.440 1.00 84.44 224 THR A C 1
ATOM 1754 O O . THR A 1 224 ? -18.529 -14.295 28.256 1.00 84.44 224 THR A O 1
ATOM 1757 N N . LYS A 1 225 ? -19.256 -14.159 26.131 1.00 95.25 225 LYS A N 1
ATOM 1758 C CA . LYS A 1 225 ? -18.154 -14.866 25.476 1.00 95.25 225 LYS A CA 1
ATOM 1759 C C . LYS A 1 225 ? -17.243 -13.872 24.755 1.00 95.25 225 LYS A C 1
ATOM 1761 O O . LYS A 1 225 ? -17.590 -12.720 24.534 1.00 95.25 225 LYS A O 1
ATOM 1766 N N . TRP A 1 226 ? -16.041 -14.329 24.423 1.00 97.94 226 TRP A N 1
ATOM 1767 C CA . TRP A 1 226 ? -15.104 -13.545 23.625 1.00 97.94 226 TRP A CA 1
ATOM 1768 C C . TRP A 1 226 ? -15.463 -13.653 22.142 1.00 97.94 226 TRP A C 1
ATOM 1770 O O . TRP A 1 226 ? -15.693 -14.757 21.645 1.00 97.94 226 TRP A O 1
ATOM 1780 N N . THR A 1 227 ? -15.461 -12.525 21.442 1.00 98.69 227 THR A N 1
ATOM 1781 C CA . THR A 1 227 ? -15.513 -12.454 19.978 1.00 98.69 227 THR A CA 1
ATOM 1782 C C . THR A 1 227 ? -14.111 -12.140 19.472 1.00 98.69 227 THR A C 1
ATOM 1784 O O . THR A 1 227 ? -13.445 -11.254 20.009 1.00 98.69 227 THR A O 1
ATOM 1787 N N . THR A 1 228 ? -13.633 -12.882 18.474 1.00 98.81 228 THR A N 1
ATOM 1788 C CA . THR A 1 228 ? -12.363 -12.583 17.790 1.00 98.81 228 THR A CA 1
ATOM 1789 C C . THR A 1 228 ? -12.624 -11.691 16.587 1.00 98.81 228 THR A C 1
ATOM 1791 O O . THR A 1 228 ? -13.558 -11.946 15.830 1.00 98.81 228 THR A O 1
ATOM 1794 N N . VAL A 1 229 ? -11.801 -10.660 16.425 1.00 98.75 229 VAL A N 1
ATOM 1795 C CA . VAL A 1 229 ? -11.823 -9.756 15.276 1.00 98.75 229 VAL A CA 1
ATOM 1796 C C . VAL A 1 229 ? -10.450 -9.769 14.627 1.00 98.75 229 VAL A C 1
ATOM 1798 O O . VAL A 1 229 ? -9.433 -9.641 15.316 1.00 98.75 229 VAL A O 1
ATOM 1801 N N . ASP A 1 230 ? -10.441 -9.887 13.305 1.00 98.81 230 ASP A N 1
ATOM 1802 C CA . ASP A 1 230 ? -9.246 -9.749 12.487 1.00 98.81 230 ASP A CA 1
ATOM 1803 C C . ASP A 1 230 ? -9.419 -8.595 11.503 1.00 98.81 230 ASP A C 1
ATOM 1805 O O . ASP A 1 230 ? -10.448 -8.465 10.839 1.00 98.81 230 ASP A O 1
ATOM 1809 N N . LEU A 1 231 ? -8.373 -7.790 11.375 1.00 98.81 231 LEU A N 1
ATOM 1810 C CA . LEU A 1 231 ? -8.240 -6.731 10.390 1.00 98.81 231 LEU A CA 1
ATOM 1811 C C . LEU A 1 231 ? -6.966 -6.996 9.589 1.00 98.81 231 LEU A C 1
ATOM 1813 O O . LEU A 1 231 ? -5.860 -6.941 10.127 1.00 98.81 231 LEU A O 1
ATOM 1817 N N . TYR A 1 232 ? -7.127 -7.283 8.303 1.00 98.38 232 TYR A N 1
ATOM 1818 C CA . TYR A 1 232 ? -6.017 -7.401 7.362 1.00 98.38 232 TYR A CA 1
ATOM 1819 C C . TYR A 1 232 ? -5.929 -6.133 6.527 1.00 98.38 232 TYR A C 1
ATOM 1821 O O . TYR A 1 232 ? -6.953 -5.692 6.009 1.00 98.38 232 TYR A O 1
ATOM 1829 N N . THR A 1 233 ? -4.725 -5.603 6.326 1.00 95.50 233 THR A N 1
ATOM 1830 C CA . THR A 1 233 ? -4.461 -4.467 5.437 1.00 95.50 233 THR A CA 1
ATOM 1831 C C . THR A 1 233 ? -3.318 -4.781 4.473 1.00 95.50 233 THR A C 1
ATOM 1833 O O . THR A 1 233 ? -2.284 -5.322 4.867 1.00 95.50 233 THR A O 1
ATOM 1836 N N . ILE A 1 234 ? -3.496 -4.432 3.196 1.00 86.25 234 ILE A N 1
ATOM 1837 C CA . ILE A 1 234 ? -2.442 -4.420 2.170 1.00 86.25 234 ILE A CA 1
ATOM 1838 C C . ILE A 1 234 ? -2.658 -3.178 1.306 1.00 86.25 234 ILE A C 1
ATOM 1840 O O . ILE A 1 234 ? -3.678 -3.056 0.624 1.00 86.25 234 ILE A O 1
ATOM 1844 N N . GLY A 1 235 ? -1.702 -2.249 1.326 1.00 84.44 235 GLY A N 1
ATOM 1845 C CA . GLY A 1 235 ? -1.845 -0.961 0.653 1.00 84.44 235 GLY A CA 1
ATOM 1846 C C . GLY A 1 235 ? -3.091 -0.224 1.149 1.00 84.44 235 GLY A C 1
ATOM 1847 O O . GLY A 1 235 ? -3.261 -0.026 2.347 1.00 84.44 235 GLY A O 1
ATOM 1848 N N . SER A 1 236 ? -3.964 0.173 0.224 1.00 86.31 236 SER A N 1
ATOM 1849 C CA . SER A 1 236 ? -5.232 0.862 0.516 1.00 86.31 236 SER A CA 1
ATOM 1850 C C . SER A 1 236 ? -6.437 -0.086 0.626 1.00 86.31 236 SER A C 1
ATOM 1852 O O . SER A 1 236 ? -7.585 0.348 0.559 1.00 86.31 236 SER A O 1
ATOM 1854 N N . SER A 1 237 ? -6.192 -1.394 0.742 1.00 93.12 237 SER A N 1
ATOM 1855 C CA . SER A 1 237 ? -7.238 -2.410 0.871 1.00 93.12 237 SER A CA 1
ATOM 1856 C C . SER A 1 237 ? -7.279 -2.982 2.278 1.00 93.12 237 SER A C 1
ATOM 1858 O O . SER A 1 237 ? -6.233 -3.156 2.910 1.00 93.12 237 SER A O 1
ATOM 1860 N N . ALA A 1 238 ? -8.478 -3.333 2.740 1.00 97.88 238 ALA A N 1
ATOM 1861 C CA . ALA A 1 238 ? -8.675 -3.983 4.025 1.00 97.88 238 ALA A CA 1
ATOM 1862 C C . ALA A 1 238 ? -9.753 -5.071 3.969 1.00 97.88 238 ALA A C 1
ATOM 1864 O O . ALA A 1 238 ? -10.698 -4.989 3.183 1.00 97.88 238 ALA A O 1
ATOM 1865 N N . VAL A 1 239 ? -9.610 -6.089 4.821 1.00 98.62 239 VAL A N 1
ATOM 1866 C CA . VAL A 1 239 ? -10.587 -7.174 4.988 1.00 98.62 239 VAL A CA 1
ATOM 1867 C C . VAL A 1 239 ? -10.841 -7.400 6.471 1.00 98.62 239 VAL A C 1
ATOM 1869 O O . VAL A 1 239 ? -9.890 -7.536 7.245 1.00 98.62 239 VAL A O 1
ATOM 1872 N N . TYR A 1 240 ? -12.116 -7.433 6.860 1.00 98.69 240 TYR A N 1
ATOM 1873 C CA . TYR A 1 240 ? -12.541 -7.612 8.248 1.00 98.69 240 TYR A CA 1
ATOM 1874 C C . TYR A 1 240 ? -13.088 -9.017 8.437 1.00 98.69 240 TYR A C 1
ATOM 1876 O O . TYR A 1 240 ? -13.913 -9.479 7.637 1.00 98.69 240 TYR A O 1
ATOM 1884 N N . LEU A 1 241 ? -12.657 -9.684 9.505 1.00 98.75 241 LEU A N 1
ATOM 1885 C CA . LEU A 1 241 ? -13.245 -10.942 9.930 1.00 98.75 241 LEU A CA 1
ATOM 1886 C C . LEU A 1 241 ? -13.788 -10.835 11.348 1.00 98.75 241 LEU A C 1
ATOM 1888 O O . LEU A 1 241 ? -13.190 -10.199 12.215 1.00 98.75 241 LEU A O 1
ATOM 1892 N N . VAL A 1 242 ? -14.895 -11.532 11.580 1.00 98.75 242 VAL A N 1
ATOM 1893 C CA . VAL A 1 242 ? -15.492 -11.723 12.902 1.00 98.75 242 VAL A CA 1
ATOM 1894 C C . VAL A 1 242 ? -15.639 -13.219 13.129 1.00 98.75 242 VAL A C 1
ATOM 1896 O O . VAL A 1 242 ? -16.242 -13.919 12.317 1.00 98.75 242 VAL A O 1
ATOM 1899 N N . ASN A 1 243 ? -15.022 -13.724 14.199 1.00 98.56 243 ASN A N 1
ATOM 1900 C CA . ASN A 1 243 ? -14.946 -15.152 14.519 1.00 98.56 243 ASN A CA 1
ATOM 1901 C C . ASN A 1 243 ? -14.512 -16.021 13.314 1.00 98.56 243 ASN A C 1
ATOM 1903 O O . ASN A 1 243 ? -15.030 -17.113 13.098 1.00 98.56 243 ASN A O 1
ATOM 1907 N N . GLY A 1 244 ? -13.548 -15.529 12.524 1.00 97.94 244 GLY A N 1
ATOM 1908 C CA . GLY A 1 244 ? -12.987 -16.235 11.365 1.00 97.94 244 GLY A CA 1
ATOM 1909 C C . GLY A 1 244 ? -13.790 -16.119 10.063 1.00 97.94 244 GLY A C 1
ATOM 1910 O O . GLY A 1 244 ? -13.345 -16.626 9.036 1.00 97.94 244 GLY A O 1
ATOM 1911 N N . HIS A 1 245 ? -14.935 -15.434 10.064 1.00 98.50 245 HIS A N 1
ATOM 1912 C CA . HIS A 1 245 ? -15.738 -15.203 8.863 1.00 98.50 245 HIS A CA 1
ATOM 1913 C C . HIS A 1 245 ? -15.425 -13.839 8.255 1.00 98.50 245 HIS A C 1
ATOM 1915 O O . HIS A 1 245 ? -15.464 -12.847 8.971 1.00 98.50 245 HIS A O 1
ATOM 1921 N N . VAL A 1 246 ? -15.157 -13.769 6.946 1.00 98.62 246 VAL A N 1
ATOM 1922 C CA . VAL A 1 246 ? -15.021 -12.489 6.224 1.00 98.62 246 VAL A CA 1
ATOM 1923 C C . VAL A 1 246 ? -16.384 -11.808 6.150 1.00 98.62 246 VAL A C 1
ATOM 1925 O O . VAL A 1 246 ? -17.331 -12.377 5.606 1.00 98.62 246 VAL A O 1
ATOM 1928 N N . VAL A 1 247 ? -16.472 -10.586 6.676 1.00 98.62 247 VAL A N 1
ATOM 1929 C CA . VAL A 1 247 ? -17.736 -9.833 6.753 1.00 98.62 247 VAL A CA 1
ATOM 1930 C C . VAL A 1 247 ? -17.720 -8.498 6.013 1.00 98.62 247 VAL A C 1
ATOM 1932 O O . VAL A 1 247 ? -18.781 -7.917 5.781 1.00 98.62 247 VAL A O 1
ATOM 1935 N N . MET A 1 248 ? -16.535 -8.019 5.637 1.00 98.62 248 MET A N 1
ATOM 1936 C CA . MET A 1 248 ? -16.329 -6.767 4.915 1.00 98.62 248 MET A CA 1
ATOM 1937 C C . MET A 1 248 ? -15.011 -6.827 4.150 1.00 98.62 248 MET A C 1
ATOM 1939 O O . MET A 1 248 ? -14.014 -7.348 4.657 1.00 98.62 248 MET A O 1
ATOM 1943 N N . ALA A 1 249 ? -14.991 -6.245 2.958 1.00 98.06 249 ALA A N 1
ATOM 1944 C CA . ALA A 1 249 ? -13.773 -5.983 2.211 1.00 98.06 249 ALA A CA 1
ATOM 1945 C C . ALA A 1 249 ? -13.897 -4.660 1.459 1.00 98.06 249 ALA A C 1
ATOM 1947 O O . ALA A 1 249 ? -14.938 -4.370 0.864 1.00 98.06 249 ALA A O 1
ATOM 1948 N N . LEU A 1 250 ? -12.818 -3.888 1.469 1.00 95.94 250 LEU A N 1
ATOM 1949 C CA . LEU A 1 250 ? -12.711 -2.607 0.786 1.00 95.94 250 LEU A CA 1
ATOM 1950 C C . LEU A 1 250 ? -11.364 -2.503 0.078 1.00 95.94 250 LEU A C 1
ATOM 1952 O O . LEU A 1 250 ? -10.372 -3.090 0.514 1.00 95.94 250 LEU A O 1
ATOM 1956 N N . GLN A 1 251 ? -11.337 -1.734 -1.000 1.00 91.38 251 GLN A N 1
ATOM 1957 C CA . GLN A 1 251 ? -10.119 -1.373 -1.714 1.00 91.38 251 GLN A CA 1
ATOM 1958 C C . GLN A 1 251 ? -10.111 0.125 -1.982 1.00 91.38 251 GLN A C 1
ATOM 1960 O O . GLN A 1 251 ? -11.115 0.809 -1.778 1.00 91.38 251 GLN A O 1
ATOM 1965 N N . ASN A 1 252 ? -8.981 0.634 -2.459 1.00 82.56 252 ASN A N 1
ATOM 1966 C CA . ASN A 1 252 ? -8.893 2.004 -2.949 1.00 82.56 252 ASN A CA 1
ATOM 1967 C C . ASN A 1 252 ? -9.206 3.048 -1.869 1.00 82.56 252 ASN A C 1
ATOM 1969 O O . ASN A 1 252 ? -9.700 4.132 -2.169 1.00 82.56 252 ASN A O 1
ATOM 1973 N N . ALA A 1 253 ? -8.936 2.719 -0.603 1.00 91.25 253 ALA A N 1
ATOM 1974 C CA . ALA A 1 253 ? -9.170 3.643 0.487 1.00 91.25 253 ALA A CA 1
ATOM 1975 C C . ALA A 1 253 ? -8.279 4.881 0.360 1.00 91.25 253 ALA A C 1
ATOM 1977 O O . ALA A 1 253 ? -7.068 4.792 0.123 1.00 91.25 253 ALA A O 1
ATOM 1978 N N . GLY A 1 254 ? -8.868 6.048 0.573 1.00 88.00 254 GLY A N 1
ATOM 1979 C CA . GLY A 1 254 ? -8.178 7.323 0.485 1.00 88.00 254 GLY A CA 1
ATOM 1980 C C . GLY A 1 254 ? -8.893 8.415 1.256 1.00 88.00 254 GLY A C 1
ATOM 1981 O O . GLY A 1 254 ? -9.938 8.192 1.855 1.00 88.00 254 GLY A O 1
ATOM 1982 N N . VAL A 1 255 ? -8.312 9.605 1.235 1.00 90.19 255 VAL A N 1
ATOM 1983 C CA . VAL A 1 255 ? -8.894 10.843 1.750 1.00 90.19 255 VAL A CA 1
ATOM 1984 C C . VAL A 1 255 ? -9.074 11.787 0.583 1.00 90.19 255 VAL A C 1
ATOM 1986 O O . VAL A 1 255 ? -8.152 11.976 -0.209 1.00 90.19 255 VAL A O 1
ATOM 1989 N N . GLN A 1 256 ? -10.256 12.377 0.480 1.00 84.38 256 GLN A N 1
ATOM 1990 C CA . GLN A 1 256 ? -10.523 13.474 -0.429 1.00 84.38 256 GLN A CA 1
ATOM 1991 C C . GLN A 1 256 ? -10.314 14.803 0.302 1.00 84.38 256 GLN A C 1
ATOM 1993 O O . GLN A 1 256 ? -10.899 15.029 1.363 1.00 84.38 256 GLN A O 1
ATOM 1998 N N . ASN A 1 257 ? -9.485 15.666 -0.282 1.00 80.44 257 ASN A N 1
ATOM 1999 C CA . ASN A 1 257 ? -9.239 17.031 0.173 1.00 80.44 257 ASN A CA 1
ATOM 2000 C C . ASN A 1 257 ? -10.344 17.975 -0.330 1.00 80.44 257 ASN A C 1
ATOM 2002 O O . ASN A 1 257 ? -11.067 17.653 -1.277 1.00 80.44 257 ASN A O 1
ATOM 2006 N N . ALA A 1 258 ? -10.450 19.169 0.259 1.00 80.44 258 ALA A N 1
ATOM 2007 C CA . ALA A 1 258 ? -11.445 20.177 -0.128 1.00 80.44 258 ALA A CA 1
ATOM 2008 C C . ALA A 1 258 ? -11.373 20.596 -1.613 1.00 80.44 258 ALA A C 1
ATOM 2010 O O . ALA A 1 258 ? -12.394 20.922 -2.219 1.00 80.44 258 ALA A O 1
ATOM 2011 N N . ASP A 1 259 ? -10.190 20.528 -2.226 1.00 77.31 259 ASP A N 1
ATOM 2012 C CA . ASP A 1 259 ? -9.965 20.778 -3.659 1.00 77.31 259 ASP A CA 1
ATOM 2013 C C . ASP A 1 259 ? -10.309 19.572 -4.561 1.00 77.31 259 ASP A C 1
ATOM 2015 O O . ASP A 1 259 ? -10.092 19.609 -5.772 1.00 77.31 259 ASP A O 1
ATOM 2019 N N . LYS A 1 260 ? -10.874 18.507 -3.976 1.00 71.62 260 LYS A N 1
ATOM 2020 C CA . LYS A 1 260 ? -11.211 17.210 -4.586 1.00 71.62 260 LYS A CA 1
ATOM 2021 C C . LYS A 1 260 ? -10.017 16.343 -4.984 1.00 71.62 260 LYS A C 1
ATOM 2023 O O . LYS A 1 260 ? -10.240 15.253 -5.520 1.00 71.62 260 LYS A O 1
ATOM 2028 N N . SER A 1 261 ? -8.783 16.764 -4.709 1.00 74.19 261 SER A N 1
ATOM 2029 C CA . SER A 1 261 ? -7.624 15.879 -4.816 1.00 74.19 261 SER A CA 1
ATOM 2030 C C . SER A 1 261 ? -7.731 14.736 -3.802 1.00 74.19 261 SER A C 1
ATOM 2032 O O . SER A 1 261 ? -8.474 14.813 -2.821 1.00 74.19 261 SER A O 1
ATOM 2034 N N . THR A 1 262 ? -7.032 13.636 -4.071 1.00 76.62 262 THR A N 1
ATOM 2035 C CA . THR A 1 262 ? -7.154 12.402 -3.290 1.00 76.62 262 THR A CA 1
ATOM 2036 C C . THR A 1 262 ? -5.792 11.891 -2.861 1.00 76.62 262 THR A C 1
ATOM 2038 O O . THR A 1 262 ? -4.913 11.746 -3.713 1.00 76.62 262 THR A O 1
ATOM 2041 N N . THR A 1 263 ? -5.666 11.513 -1.593 1.00 77.12 263 THR A N 1
ATOM 2042 C CA . THR A 1 263 ? -4.468 10.877 -1.033 1.00 77.12 263 THR A CA 1
ATOM 2043 C C . THR A 1 263 ? -4.804 9.455 -0.577 1.00 77.12 263 THR A C 1
ATOM 2045 O O . THR A 1 263 ? -5.744 9.293 0.201 1.00 77.12 263 THR A O 1
ATOM 2048 N N . PRO A 1 264 ? -4.083 8.411 -1.021 1.00 80.12 264 PRO A N 1
ATOM 2049 C CA . PRO A 1 264 ? -4.329 7.041 -0.567 1.00 80.12 264 PRO A CA 1
ATOM 2050 C C . PRO A 1 264 ? -4.117 6.850 0.946 1.00 80.12 264 PRO A C 1
ATOM 2052 O O . PRO A 1 264 ? -3.152 7.356 1.516 1.00 80.12 264 PRO A O 1
ATOM 2055 N N . LEU A 1 265 ? -4.970 6.046 1.589 1.00 86.62 265 LEU A N 1
ATOM 2056 C CA . LEU A 1 265 ? -4.829 5.623 2.987 1.00 86.62 265 LEU A CA 1
ATOM 2057 C C . LEU A 1 265 ? -4.128 4.265 3.061 1.00 86.62 265 LEU A C 1
ATOM 2059 O O . LEU A 1 265 ? -4.755 3.226 3.260 1.00 86.62 265 LEU A O 1
ATOM 2063 N N . THR A 1 266 ? -2.804 4.274 2.902 1.00 86.50 266 THR A N 1
ATOM 2064 C CA . THR A 1 266 ? -1.960 3.061 2.914 1.00 86.50 266 THR A CA 1
ATOM 2065 C C . THR A 1 266 ? -1.199 2.840 4.221 1.00 86.50 266 THR A C 1
ATOM 2067 O O . THR A 1 266 ? -0.537 1.816 4.394 1.00 86.50 266 THR A O 1
ATOM 2070 N N . LYS A 1 267 ? -1.249 3.818 5.131 1.00 92.00 267 LYS A N 1
ATOM 2071 C CA . LYS A 1 267 ? -0.515 3.833 6.396 1.00 92.00 267 LYS A CA 1
ATOM 2072 C C . LYS A 1 267 ? -1.262 4.656 7.436 1.00 92.00 267 LYS A C 1
ATOM 2074 O O . LYS A 1 267 ? -1.808 5.702 7.105 1.00 92.00 267 LYS A O 1
ATOM 2079 N N . GLY A 1 268 ? -1.183 4.271 8.706 1.00 96.62 268 GLY A N 1
ATOM 2080 C CA . GLY A 1 268 ? -1.565 5.161 9.806 1.00 96.62 268 GLY A CA 1
ATOM 2081 C C . GLY A 1 268 ? -1.573 4.485 11.169 1.00 96.62 268 GLY A C 1
ATOM 2082 O O . GLY A 1 268 ? -1.153 3.335 11.309 1.00 96.62 268 GLY A O 1
ATOM 2083 N N . LYS A 1 269 ? -2.006 5.225 12.192 1.00 98.50 269 LYS A N 1
ATOM 2084 C CA . LYS A 1 269 ? -2.152 4.693 13.558 1.00 98.50 269 LYS A CA 1
ATOM 2085 C C . LYS A 1 269 ? -3.414 3.831 13.679 1.00 98.50 269 LYS A C 1
ATOM 2087 O O . LYS A 1 269 ? -4.280 3.868 12.804 1.00 98.50 269 LYS A O 1
ATOM 2092 N N . ILE A 1 270 ? -3.502 3.075 14.771 1.00 98.81 270 ILE A N 1
ATOM 2093 C CA . ILE A 1 270 ? -4.671 2.279 15.164 1.00 98.81 270 ILE A CA 1
ATOM 2094 C C . ILE A 1 270 ? -5.177 2.812 16.510 1.00 98.81 270 ILE A C 1
ATOM 2096 O O . ILE A 1 270 ? -4.363 3.091 17.390 1.00 98.81 270 ILE A O 1
ATOM 2100 N N . LEU A 1 271 ? -6.489 2.951 16.683 1.00 98.62 271 LEU A N 1
ATOM 2101 C CA . LEU A 1 271 ? -7.142 3.448 17.898 1.00 98.62 271 LEU A CA 1
ATOM 2102 C C . LEU A 1 271 ? -8.235 2.470 18.331 1.00 98.62 271 LEU A C 1
ATOM 2104 O O . LEU A 1 271 ? -9.066 2.071 17.521 1.00 98.62 271 LEU A O 1
ATOM 2108 N N . LEU A 1 272 ? -8.244 2.112 19.617 1.00 98.75 272 LEU A N 1
ATOM 2109 C CA . LEU A 1 272 ? -9.357 1.405 20.258 1.00 98.75 272 LEU A CA 1
ATOM 2110 C C . LEU A 1 272 ? -10.238 2.414 20.992 1.00 98.75 272 LEU A C 1
ATOM 2112 O O . LEU A 1 272 ? -9.740 3.146 21.858 1.00 98.75 272 LEU A O 1
ATOM 2116 N N . GLN A 1 273 ? -11.519 2.473 20.633 1.00 98.56 273 GLN A N 1
ATOM 2117 C CA . GLN A 1 273 ? -12.432 3.476 21.170 1.00 98.56 273 GLN A CA 1
ATOM 2118 C C . GLN A 1 273 ? -12.890 3.137 22.597 1.00 98.56 273 GLN A C 1
ATOM 2120 O O . GLN A 1 273 ? -13.089 1.982 22.979 1.00 98.56 273 GLN A O 1
ATOM 2125 N N . SER A 1 274 ? -13.085 4.189 23.386 1.00 98.50 274 SER A N 1
ATOM 2126 C CA . SER A 1 274 ? -13.954 4.228 24.559 1.00 98.50 274 SER A CA 1
ATOM 2127 C C . SER A 1 274 ? -15.173 5.047 24.153 1.00 98.50 274 SER A C 1
ATOM 2129 O O . SER A 1 274 ? -15.023 6.247 23.944 1.00 98.50 274 SER A O 1
ATOM 2131 N N . GLU A 1 275 ? -16.351 4.433 24.010 1.00 96.69 275 GLU A N 1
ATOM 2132 C CA . GLU A 1 275 ? -17.556 5.141 23.555 1.00 96.69 275 GLU A CA 1
ATOM 2133 C C . GLU A 1 275 ? -18.821 4.701 24.313 1.00 96.69 275 GLU A C 1
ATOM 2135 O O . GLU A 1 275 ? -19.722 4.037 23.807 1.00 96.69 275 GLU A O 1
ATOM 2140 N N . GLY A 1 276 ? -18.909 5.080 25.590 1.00 96.50 276 GL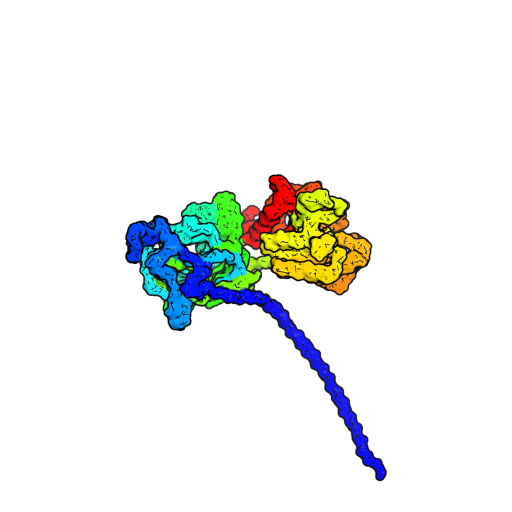Y A N 1
ATOM 2141 C CA . GLY A 1 276 ? -20.153 4.955 26.356 1.00 96.50 276 GLY A CA 1
ATOM 2142 C C . GLY A 1 276 ? -20.482 3.544 26.853 1.00 96.50 276 GLY A C 1
ATOM 2143 O O . GLY A 1 276 ? -21.525 3.367 27.483 1.00 96.50 276 GLY A O 1
ATOM 2144 N N . ALA A 1 277 ? -19.619 2.547 26.637 1.00 97.69 277 ALA A N 1
ATOM 2145 C CA . ALA A 1 277 ? -19.807 1.178 27.117 1.00 97.69 277 ALA A CA 1
ATOM 2146 C C . ALA A 1 277 ? -18.511 0.539 27.636 1.00 97.69 277 ALA A C 1
ATOM 2148 O O . ALA A 1 277 ? -17.423 0.782 27.118 1.00 97.69 277 ALA A O 1
ATOM 2149 N N . GLU A 1 278 ? -18.635 -0.307 28.663 1.00 98.06 278 GLU A N 1
ATOM 2150 C CA . GLU A 1 278 ? -17.506 -1.087 29.174 1.00 98.06 278 GLU A CA 1
ATOM 2151 C C . GLU A 1 278 ? -17.189 -2.246 28.223 1.00 98.06 278 GLU A C 1
ATOM 2153 O O . GLU A 1 278 ? -18.069 -3.036 27.872 1.00 98.06 278 GLU A O 1
ATOM 2158 N N . VAL A 1 279 ? -15.919 -2.386 27.852 1.00 98.00 279 VAL A N 1
ATOM 2159 C CA . VAL A 1 279 ? -15.419 -3.474 27.006 1.00 98.00 279 VAL A CA 1
ATOM 2160 C C . VAL A 1 279 ? -14.079 -3.977 27.531 1.00 98.00 279 VAL A C 1
ATOM 2162 O O . VAL A 1 279 ? -13.279 -3.242 28.115 1.00 98.00 279 VAL A O 1
ATOM 2165 N N . PHE A 1 280 ? -13.838 -5.266 27.343 1.00 98.31 280 PHE A N 1
ATOM 2166 C CA . PHE A 1 280 ? -12.598 -5.937 27.689 1.00 98.31 280 PHE A CA 1
ATOM 2167 C C . PHE A 1 280 ? -11.926 -6.437 26.420 1.00 98.31 280 PHE A C 1
ATOM 2169 O O . PHE A 1 280 ? -12.603 -7.023 25.582 1.00 98.31 280 PHE A O 1
ATOM 2176 N N . TYR A 1 281 ? -10.608 -6.279 26.323 1.00 98.56 281 TYR A N 1
ATOM 2177 C CA . TYR A 1 281 ? -9.793 -6.785 25.225 1.00 98.56 281 TYR A CA 1
ATOM 2178 C C . TYR A 1 281 ? -8.669 -7.685 25.724 1.00 98.56 281 TYR A C 1
ATOM 2180 O O . TYR A 1 281 ? -8.066 -7.425 26.768 1.00 98.56 281 TYR A O 1
ATOM 2188 N N . LYS A 1 282 ? -8.333 -8.714 24.950 1.00 98.00 282 LYS A N 1
ATOM 2189 C CA . LYS A 1 282 ? -7.111 -9.504 25.137 1.00 98.00 282 LYS A CA 1
ATOM 2190 C C . LYS A 1 282 ? -6.547 -9.962 23.798 1.00 98.00 282 LYS A C 1
ATOM 2192 O O . LYS A 1 282 ? -7.185 -9.788 22.763 1.00 98.00 282 LYS A O 1
ATOM 2197 N N . ASP A 1 283 ? -5.353 -10.547 23.843 1.00 97.44 283 ASP A N 1
ATOM 2198 C CA . ASP A 1 283 ? -4.670 -11.107 22.672 1.00 97.44 283 ASP A CA 1
ATOM 2199 C C . ASP A 1 283 ? -4.522 -10.099 21.516 1.00 97.44 283 ASP A C 1
ATOM 2201 O O . ASP A 1 283 ? -4.658 -10.463 20.354 1.00 97.44 283 ASP A O 1
ATOM 2205 N N . ILE A 1 284 ? -4.250 -8.826 21.834 1.00 98.50 284 ILE A N 1
ATOM 2206 C CA . ILE A 1 284 ? -4.073 -7.768 20.830 1.00 98.50 284 ILE A CA 1
ATOM 2207 C C . ILE A 1 284 ? -2.716 -7.973 20.160 1.00 98.50 284 ILE A C 1
ATOM 2209 O O . ILE A 1 284 ? -1.676 -7.656 20.741 1.00 98.50 284 ILE A O 1
ATOM 2213 N N . THR A 1 285 ? -2.718 -8.529 18.956 1.00 98.56 285 THR A N 1
ATOM 2214 C CA . THR A 1 285 ? -1.507 -8.874 18.212 1.00 98.56 285 THR A CA 1
ATOM 2215 C C . THR A 1 285 ? -1.485 -8.215 16.848 1.00 98.56 285 THR A C 1
ATOM 2217 O O . THR A 1 285 ? -2.520 -8.073 16.207 1.00 98.56 285 THR A O 1
ATOM 2220 N N . ILE A 1 286 ? -0.295 -7.817 16.406 1.00 98.44 286 ILE A N 1
ATOM 2221 C CA . ILE A 1 286 ? -0.068 -7.277 15.069 1.00 98.44 286 ILE A CA 1
ATOM 2222 C C . ILE A 1 286 ? 1.086 -8.010 14.391 1.00 98.44 286 ILE A C 1
ATOM 2224 O O . ILE A 1 286 ? 2.116 -8.284 15.011 1.00 98.44 286 ILE A O 1
ATOM 2228 N N . GLN A 1 287 ? 0.916 -8.341 13.119 1.00 97.31 287 GLN A N 1
ATOM 2229 C CA . GLN A 1 287 ? 1.892 -9.065 12.316 1.00 97.31 287 GLN A CA 1
ATOM 2230 C C . GLN A 1 287 ? 2.061 -8.377 10.966 1.00 97.31 287 GLN A C 1
ATOM 2232 O O . GLN A 1 287 ? 1.076 -8.125 10.284 1.00 97.31 287 GLN A O 1
ATOM 2237 N N . GLU A 1 288 ? 3.299 -8.109 10.549 1.00 90.75 288 GLU A N 1
ATOM 2238 C CA . GLU A 1 288 ? 3.567 -7.609 9.199 1.00 90.75 288 GLU A CA 1
ATOM 2239 C C . GLU A 1 288 ? 3.296 -8.714 8.171 1.00 90.75 288 GLU A C 1
ATOM 2241 O O . GLU A 1 288 ? 3.809 -9.836 8.300 1.00 90.75 288 GLU A O 1
ATOM 2246 N N . ILE A 1 289 ? 2.516 -8.381 7.145 1.00 84.38 289 ILE A N 1
ATOM 2247 C CA . ILE A 1 289 ? 2.149 -9.278 6.046 1.00 84.38 289 ILE A CA 1
ATOM 2248 C C . ILE A 1 289 ? 2.499 -8.638 4.700 1.00 84.38 289 ILE A C 1
ATOM 2250 O O . ILE A 1 289 ? 2.656 -7.427 4.588 1.00 84.38 289 ILE A O 1
ATOM 2254 N N . THR A 1 290 ? 2.641 -9.462 3.662 1.00 76.50 290 THR A N 1
ATOM 2255 C CA . THR A 1 290 ? 2.989 -8.988 2.304 1.00 76.50 290 THR A CA 1
ATOM 2256 C C . THR A 1 290 ? 1.891 -9.234 1.272 1.00 76.50 290 THR A C 1
ATOM 2258 O O . THR A 1 290 ? 1.939 -8.653 0.193 1.00 76.50 290 THR A O 1
ATOM 2261 N N . ASP A 1 291 ? 0.906 -10.069 1.605 1.00 77.81 291 ASP A N 1
ATOM 2262 C CA . ASP A 1 291 ? -0.327 -10.286 0.847 1.00 77.81 291 ASP A CA 1
ATOM 2263 C C . ASP A 1 291 ? -1.410 -10.790 1.819 1.00 77.81 291 ASP A C 1
ATOM 2265 O O . ASP A 1 291 ? -1.103 -11.244 2.929 1.00 77.81 291 ASP A O 1
ATOM 2269 N N . PHE A 1 292 ? -2.669 -10.734 1.395 1.00 84.31 292 PHE A N 1
ATOM 2270 C CA . PHE A 1 292 ? -3.773 -11.380 2.097 1.00 84.31 292 PHE A CA 1
ATOM 2271 C C . PHE A 1 292 ? -3.632 -12.911 2.023 1.00 84.31 292 PHE A C 1
ATOM 2273 O O . PHE A 1 292 ? -3.203 -13.434 0.989 1.00 84.31 292 PHE A O 1
ATOM 2280 N N . PRO A 1 293 ? -4.039 -13.667 3.061 1.00 88.62 293 PRO A N 1
ATOM 2281 C CA . PRO A 1 293 ? -4.197 -15.116 2.944 1.00 88.62 293 PRO A CA 1
ATOM 2282 C C . PRO A 1 293 ? -5.095 -15.490 1.753 1.00 88.62 293 PRO A C 1
ATOM 2284 O O . PRO A 1 293 ? -6.100 -14.828 1.498 1.00 88.62 293 PRO A O 1
ATOM 2287 N N . ASN A 1 294 ? -4.727 -16.529 0.995 1.00 81.88 294 ASN A N 1
ATOM 2288 C CA . ASN A 1 294 ? -5.372 -16.861 -0.287 1.00 81.88 294 ASN A CA 1
ATOM 2289 C C . ASN A 1 294 ? -6.881 -17.128 -0.170 1.00 81.88 294 ASN A C 1
ATOM 2291 O O . ASN A 1 294 ? -7.653 -16.746 -1.047 1.00 81.88 294 ASN A O 1
ATOM 2295 N N . ASP A 1 295 ? -7.296 -17.803 0.896 1.00 88.56 295 ASP A N 1
ATOM 2296 C CA . ASP A 1 295 ? -8.688 -18.084 1.237 1.00 88.56 295 ASP A CA 1
ATOM 2297 C C . ASP A 1 295 ? -9.465 -16.797 1.540 1.00 88.56 295 ASP A C 1
ATOM 2299 O O . ASP A 1 295 ? -10.527 -16.571 0.957 1.00 88.56 295 ASP A O 1
ATOM 2303 N N . ILE A 1 296 ? -8.888 -15.907 2.352 1.00 92.12 296 ILE A N 1
ATOM 2304 C CA . ILE A 1 296 ? -9.462 -14.592 2.662 1.00 92.12 296 ILE A CA 1
ATOM 2305 C C . ILE A 1 296 ? -9.582 -13.750 1.391 1.00 92.12 296 ILE A C 1
ATOM 2307 O O . ILE A 1 296 ? -10.655 -13.229 1.100 1.00 92.12 296 ILE A O 1
ATOM 2311 N N . LYS A 1 297 ? -8.514 -13.668 0.591 1.00 84.06 297 LYS A N 1
ATOM 2312 C CA . LYS A 1 297 ? -8.476 -12.924 -0.677 1.00 84.06 297 LYS A CA 1
ATOM 2313 C C . LYS A 1 297 ? -9.554 -13.400 -1.648 1.00 84.06 297 LYS A C 1
ATOM 2315 O O . LYS A 1 297 ? -10.206 -12.584 -2.294 1.00 84.06 297 LYS A O 1
ATOM 2320 N N . LYS A 1 298 ? -9.766 -14.719 -1.723 1.00 86.06 298 LYS A N 1
ATOM 2321 C CA . LYS A 1 298 ? -10.801 -15.331 -2.561 1.00 86.06 298 LYS A CA 1
ATOM 2322 C C . LYS A 1 298 ? -12.210 -14.964 -2.091 1.00 86.06 298 LYS A C 1
ATOM 2324 O O . LYS A 1 298 ? -13.031 -14.606 -2.926 1.00 86.06 298 LYS A O 1
ATOM 2329 N N . ILE A 1 299 ? -12.493 -15.045 -0.788 1.00 91.69 299 ILE A N 1
ATOM 2330 C CA . ILE A 1 299 ? -13.821 -14.718 -0.236 1.00 91.69 299 ILE A CA 1
ATOM 2331 C C . ILE A 1 299 ? -14.106 -13.218 -0.340 1.00 91.69 299 ILE A C 1
ATOM 2333 O O . ILE A 1 299 ? -15.212 -12.826 -0.701 1.00 91.69 299 ILE A O 1
ATOM 2337 N N . ALA A 1 300 ? -13.103 -12.387 -0.056 1.00 91.19 300 ALA A N 1
ATOM 2338 C CA . ALA A 1 300 ? -13.204 -10.936 -0.114 1.00 91.19 300 ALA A CA 1
ATOM 2339 C C . ALA A 1 300 ? -13.493 -10.412 -1.532 1.00 91.19 300 ALA A C 1
ATOM 2341 O O . ALA A 1 300 ? -13.944 -9.278 -1.671 1.00 91.19 300 ALA A O 1
ATOM 2342 N N . ALA A 1 301 ? -13.230 -11.221 -2.571 1.00 85.62 301 ALA A N 1
ATOM 2343 C CA . ALA A 1 301 ? -13.397 -10.863 -3.982 1.00 85.62 301 ALA A CA 1
ATOM 2344 C C . ALA A 1 301 ? -12.805 -9.481 -4.324 1.00 85.62 301 ALA A C 1
ATOM 2346 O O . ALA A 1 301 ? -13.348 -8.737 -5.154 1.00 85.62 301 ALA A O 1
ATOM 2347 N N . LEU A 1 302 ? -11.688 -9.151 -3.661 1.00 74.25 302 LEU A N 1
ATOM 2348 C CA . LEU A 1 302 ? -10.884 -7.977 -3.972 1.00 74.25 302 LEU A CA 1
ATOM 2349 C C . LEU A 1 302 ? -10.471 -8.071 -5.437 1.00 74.25 302 LEU A C 1
ATOM 2351 O O . LEU A 1 302 ? -10.176 -9.168 -5.932 1.00 74.25 302 LEU A O 1
ATOM 2355 N N . ALA A 1 303 ? -10.446 -6.936 -6.135 1.00 62.56 303 ALA A N 1
ATOM 2356 C CA . ALA A 1 303 ? -9.871 -6.929 -7.465 1.00 62.56 303 ALA A CA 1
ATOM 2357 C C . ALA A 1 303 ? -8.438 -7.477 -7.363 1.00 62.56 303 ALA A C 1
ATOM 2359 O O . ALA A 1 303 ? -7.726 -7.173 -6.396 1.00 62.56 303 ALA A O 1
ATOM 2360 N N . PRO A 1 304 ? -8.006 -8.348 -8.290 1.00 53.66 304 PRO A N 1
ATOM 2361 C CA . PRO A 1 304 ? -6.646 -8.839 -8.255 1.00 53.66 304 PRO A CA 1
ATOM 2362 C C . PRO A 1 304 ? -5.722 -7.632 -8.373 1.00 53.66 304 PRO A C 1
ATOM 2364 O O . PRO A 1 304 ? -5.597 -7.055 -9.451 1.00 53.66 304 PRO A O 1
ATOM 2367 N N . THR A 1 305 ? -5.033 -7.279 -7.283 1.00 55.16 305 THR A N 1
ATOM 2368 C CA . THR A 1 305 ? -3.850 -6.432 -7.385 1.00 55.16 305 THR A CA 1
ATOM 2369 C C . THR A 1 305 ? -2.967 -7.154 -8.398 1.00 55.16 305 THR A C 1
ATOM 2371 O O . THR A 1 305 ? -2.666 -8.335 -8.183 1.00 55.16 305 THR A O 1
ATOM 2374 N N . PRO A 1 306 ? -2.596 -6.535 -9.529 1.00 62.56 306 PRO A N 1
ATOM 2375 C CA . PRO A 1 306 ? -1.970 -7.242 -10.640 1.00 62.56 306 PRO A CA 1
ATOM 2376 C C . PRO A 1 306 ? -0.685 -7.998 -10.271 1.00 62.56 306 PRO A C 1
ATOM 2378 O O . PRO A 1 306 ? -0.222 -8.827 -11.053 1.00 62.56 306 PRO A O 1
ATOM 2381 N N . GLY A 1 307 ? -0.150 -7.778 -9.063 1.00 66.44 307 GLY A N 1
ATOM 2382 C CA . GLY A 1 307 ? 1.055 -8.412 -8.544 1.00 66.44 307 GLY A CA 1
ATOM 2383 C C . GLY A 1 307 ? 2.305 -7.848 -9.204 1.00 66.44 307 GLY A C 1
ATOM 2384 O O . GLY A 1 307 ? 3.362 -8.467 -9.125 1.00 66.44 307 GLY A O 1
ATOM 2385 N N . TRP A 1 308 ? 2.170 -6.707 -9.888 1.00 87.94 308 TRP A N 1
ATOM 2386 C CA . TRP A 1 308 ? 3.263 -6.039 -10.572 1.00 87.94 308 TRP A CA 1
ATOM 2387 C C . TRP A 1 308 ? 4.337 -5.648 -9.575 1.00 87.94 308 TRP A C 1
ATOM 2389 O O . TRP A 1 308 ? 4.067 -5.120 -8.492 1.00 87.94 308 TRP A O 1
ATOM 2399 N N . LYS A 1 309 ? 5.576 -5.920 -9.960 1.00 92.31 309 LYS A N 1
ATOM 2400 C CA . LYS A 1 309 ? 6.742 -5.603 -9.151 1.00 92.31 309 LYS A CA 1
ATOM 2401 C C . LYS A 1 309 ? 7.160 -4.177 -9.471 1.00 92.31 309 LYS A C 1
ATOM 2403 O O . LYS A 1 309 ? 7.998 -3.964 -10.346 1.00 92.31 309 LYS A O 1
ATOM 2408 N N . PHE A 1 310 ? 6.511 -3.222 -8.808 1.00 93.94 310 PHE A N 1
ATOM 2409 C CA . PHE A 1 310 ? 6.818 -1.808 -8.981 1.00 93.94 310 PHE A CA 1
ATOM 2410 C C . PHE A 1 310 ? 8.142 -1.459 -8.298 1.00 93.94 310 PHE A C 1
ATOM 2412 O O . PHE A 1 310 ? 8.351 -1.778 -7.122 1.00 93.94 310 PHE A O 1
ATOM 2419 N N . GLY A 1 311 ? 9.046 -0.856 -9.057 1.00 96.38 311 GLY A N 1
ATOM 2420 C CA . GLY A 1 311 ? 10.392 -0.515 -8.631 1.00 96.38 311 GLY A CA 1
ATOM 2421 C C . GLY A 1 311 ? 10.879 0.786 -9.245 1.00 96.38 311 GLY A C 1
ATOM 2422 O O . GLY A 1 311 ? 10.146 1.438 -9.981 1.00 96.38 311 GLY A O 1
ATOM 2423 N N . VAL A 1 312 ? 12.122 1.147 -8.945 1.00 97.50 312 VAL A N 1
ATOM 2424 C CA . VAL A 1 312 ? 12.773 2.357 -9.465 1.00 97.50 312 VAL A CA 1
ATOM 2425 C C . VAL A 1 312 ? 14.111 2.012 -10.114 1.00 97.50 312 VAL A C 1
ATOM 2427 O O . VAL A 1 312 ? 14.859 1.168 -9.616 1.00 97.50 312 VAL A O 1
ATOM 2430 N N . SER A 1 313 ? 14.413 2.642 -11.245 1.00 97.38 313 SER A N 1
ATOM 2431 C CA . SER A 1 313 ? 15.724 2.547 -11.880 1.00 97.38 313 SER A CA 1
ATOM 2432 C C . SER A 1 313 ? 16.727 3.358 -11.068 1.00 97.38 313 SER A C 1
ATOM 2434 O O . SER A 1 313 ? 16.479 4.519 -10.745 1.00 97.38 313 SER A O 1
ATOM 2436 N N . LEU A 1 314 ? 17.892 2.783 -10.765 1.00 96.75 314 LEU A N 1
ATOM 2437 C CA . LEU A 1 314 ? 18.992 3.532 -10.149 1.00 96.75 314 LEU A CA 1
ATOM 2438 C C . LEU A 1 314 ? 19.501 4.647 -11.070 1.00 96.75 314 LEU A C 1
ATOM 2440 O O . LEU A 1 314 ? 20.154 5.573 -10.590 1.00 96.75 314 LEU A O 1
ATOM 2444 N N . TRP A 1 315 ? 19.169 4.586 -12.367 1.00 93.94 315 TRP A N 1
ATOM 2445 C CA . TRP A 1 315 ? 19.397 5.679 -13.302 1.00 93.94 315 TRP A CA 1
ATOM 2446 C C . TRP A 1 315 ? 18.714 6.972 -12.857 1.00 93.94 315 TRP A C 1
ATOM 2448 O O . TRP A 1 315 ? 19.307 8.030 -13.001 1.00 93.94 315 TRP A O 1
ATOM 2458 N N . ALA A 1 316 ? 17.551 6.920 -12.197 1.00 92.81 316 ALA A N 1
ATOM 2459 C CA . ALA A 1 316 ? 16.917 8.128 -11.666 1.00 92.81 316 ALA A CA 1
ATOM 2460 C C . ALA A 1 316 ? 17.836 8.909 -10.709 1.00 92.81 316 ALA A C 1
ATOM 2462 O O . ALA A 1 316 ? 17.728 10.119 -10.595 1.00 92.81 316 ALA A O 1
ATOM 2463 N N . PHE A 1 317 ? 18.790 8.245 -10.055 1.00 92.94 317 PHE A N 1
ATOM 2464 C CA . PHE A 1 317 ? 19.711 8.869 -9.104 1.00 92.94 317 PHE A CA 1
ATOM 2465 C C . PHE A 1 317 ? 21.133 8.993 -9.659 1.00 92.94 317 PHE A C 1
ATOM 2467 O O . PHE A 1 317 ? 22.083 9.119 -8.885 1.00 92.94 317 PHE A O 1
ATOM 2474 N N . HIS A 1 318 ? 21.314 8.927 -10.984 1.00 88.81 318 HIS A N 1
ATOM 2475 C CA . HIS A 1 318 ? 22.635 8.883 -11.612 1.00 88.81 318 HIS A CA 1
ATOM 2476 C C . HIS A 1 318 ? 23.421 10.190 -11.472 1.00 88.81 318 HIS A C 1
ATOM 2478 O O . HIS A 1 318 ? 24.645 10.156 -11.582 1.00 88.81 318 HIS A O 1
ATOM 2484 N N . THR A 1 319 ? 22.771 11.327 -11.217 1.00 84.19 319 THR A N 1
ATOM 2485 C CA . THR A 1 319 ? 23.436 12.632 -11.236 1.00 84.19 319 THR A CA 1
ATOM 2486 C C . THR A 1 319 ? 24.450 12.778 -10.086 1.00 84.19 319 THR A C 1
ATOM 2488 O O . THR A 1 319 ? 24.096 12.651 -8.908 1.00 84.19 319 THR A O 1
ATOM 2491 N N . PRO A 1 320 ? 25.734 13.042 -10.389 1.00 76.62 320 PRO A N 1
ATOM 2492 C CA . PRO A 1 320 ? 26.766 13.322 -9.389 1.00 76.62 320 PRO A CA 1
ATOM 2493 C C . PRO A 1 320 ? 26.507 14.669 -8.690 1.00 76.62 320 PRO A C 1
ATOM 2495 O O . PRO A 1 320 ? 25.857 15.560 -9.241 1.00 76.62 320 PRO A O 1
ATOM 2498 N N . SER A 1 321 ? 27.056 14.853 -7.488 1.00 72.12 321 SER A N 1
ATOM 2499 C CA . SER A 1 321 ? 27.026 16.148 -6.793 1.00 72.12 321 SER A CA 1
ATOM 2500 C C . SER A 1 321 ? 27.795 17.229 -7.566 1.00 72.12 321 SER A C 1
ATOM 2502 O O . SER A 1 321 ? 28.689 16.928 -8.358 1.00 72.12 321 SER A O 1
ATOM 2504 N N . ALA A 1 322 ? 27.480 18.505 -7.319 1.00 72.56 322 ALA A N 1
ATOM 2505 C CA . ALA A 1 322 ? 28.172 19.633 -7.952 1.00 72.56 322 ALA A CA 1
ATOM 2506 C C . ALA A 1 322 ? 29.702 19.581 -7.755 1.00 72.56 322 ALA A C 1
ATOM 2508 O O . ALA A 1 322 ? 30.457 19.836 -8.690 1.00 72.56 322 ALA A O 1
ATOM 2509 N N . GLU A 1 323 ? 30.155 19.151 -6.574 1.00 67.75 323 GLU A N 1
ATOM 2510 C CA . GLU A 1 323 ? 31.576 18.971 -6.261 1.00 67.75 323 GLU A CA 1
ATOM 2511 C C . GLU A 1 323 ? 32.232 17.849 -7.092 1.00 67.75 323 GLU A C 1
ATOM 2513 O O . GLU A 1 323 ? 33.384 17.962 -7.513 1.00 67.75 323 GLU A O 1
ATOM 2518 N N . GLU A 1 324 ? 31.503 16.764 -7.366 1.00 70.62 324 GLU A N 1
ATOM 2519 C CA . GLU A 1 324 ? 31.970 15.669 -8.225 1.00 70.62 324 GLU A CA 1
ATOM 2520 C C . GLU A 1 324 ? 32.005 16.077 -9.708 1.00 70.62 324 GLU A C 1
ATOM 2522 O O . GLU A 1 324 ? 32.912 15.652 -10.429 1.00 70.62 324 GLU A O 1
ATOM 2527 N N . LYS A 1 325 ? 31.064 16.930 -10.152 1.00 70.31 325 LYS A N 1
ATOM 2528 C CA . LYS A 1 325 ? 31.021 17.492 -11.518 1.00 70.31 325 LYS A CA 1
ATOM 2529 C C . LYS A 1 325 ? 32.243 18.364 -11.822 1.00 70.31 325 LYS A C 1
ATOM 2531 O O . LYS A 1 325 ? 32.787 18.276 -12.917 1.00 70.31 325 LYS A O 1
ATOM 2536 N N . GLU A 1 326 ? 32.716 19.157 -10.863 1.00 64.75 326 GLU A N 1
ATOM 2537 C CA . GLU A 1 326 ? 33.851 20.074 -11.058 1.00 64.75 326 GLU A CA 1
ATOM 2538 C C . GLU A 1 326 ? 35.211 19.350 -11.160 1.00 64.75 326 GLU A C 1
ATOM 2540 O O . GLU A 1 326 ? 36.137 19.822 -11.822 1.00 64.75 326 GLU A O 1
ATOM 2545 N N . LYS A 1 327 ? 35.342 18.172 -10.534 1.00 61.16 327 LYS A N 1
ATOM 2546 C CA . LYS A 1 327 ? 36.630 17.474 -10.358 1.00 61.16 327 LYS A CA 1
ATOM 2547 C C . LYS A 1 327 ? 36.923 16.373 -11.386 1.00 61.16 327 LYS A C 1
ATOM 2549 O O . LYS A 1 327 ? 38.020 15.813 -11.355 1.00 61.16 327 LYS A O 1
ATOM 2554 N N . SER A 1 328 ? 35.998 16.034 -12.290 1.00 62.66 328 SER A N 1
ATOM 2555 C CA . SER A 1 328 ? 36.129 14.860 -13.174 1.00 62.66 328 SER A CA 1
ATOM 2556 C C . SER A 1 328 ? 36.039 15.190 -14.670 1.00 62.66 328 SER A C 1
ATOM 2558 O O . SER A 1 328 ? 35.229 16.002 -15.098 1.00 62.66 328 SER A O 1
ATOM 2560 N N . LYS A 1 329 ? 36.862 14.510 -15.485 1.00 60.84 329 LYS A N 1
ATOM 2561 C CA . LYS A 1 329 ? 36.827 14.530 -16.966 1.00 60.84 329 LYS A CA 1
ATOM 2562 C C . LYS A 1 329 ? 36.327 13.203 -17.561 1.00 60.84 329 LYS A C 1
ATOM 2564 O O . LYS A 1 329 ? 36.623 12.880 -18.710 1.00 60.84 329 LYS A O 1
ATOM 2569 N N . GLU A 1 330 ? 35.653 12.379 -16.764 1.00 65.94 330 GLU A N 1
ATOM 2570 C CA . GLU A 1 330 ? 35.238 11.038 -17.174 1.00 65.94 330 GLU A CA 1
ATOM 2571 C C . GLU A 1 330 ? 34.020 11.040 -18.103 1.00 65.94 330 GLU A C 1
ATOM 2573 O O . GLU A 1 330 ? 33.104 11.845 -17.971 1.00 65.94 330 GLU A O 1
ATOM 2578 N N . ARG A 1 331 ? 33.989 10.066 -19.020 1.00 57.88 331 ARG A N 1
ATOM 2579 C CA . ARG A 1 331 ? 32.902 9.880 -19.994 1.00 57.88 331 ARG A CA 1
ATOM 2580 C C . ARG A 1 331 ? 31.573 9.436 -19.363 1.00 57.88 331 ARG A C 1
ATOM 2582 O O . ARG A 1 331 ? 30.527 9.734 -19.923 1.00 57.88 331 ARG A O 1
ATOM 2589 N N . PHE A 1 332 ? 31.613 8.716 -18.240 1.00 63.81 332 PHE A N 1
ATOM 2590 C CA . PHE A 1 332 ? 30.434 8.240 -17.506 1.00 63.81 332 PHE A CA 1
ATOM 2591 C C . PHE A 1 332 ? 30.505 8.736 -16.064 1.00 63.81 332 PHE A C 1
ATOM 2593 O O . PHE A 1 332 ? 30.885 8.004 -15.149 1.00 63.81 332 PHE A O 1
ATOM 2600 N N . LEU A 1 333 ? 30.194 10.015 -15.866 1.00 73.00 333 LEU A N 1
ATOM 2601 C CA . LEU A 1 333 ? 30.169 10.601 -14.537 1.00 73.00 333 LEU A CA 1
ATOM 2602 C C . LEU A 1 333 ? 28.793 10.374 -13.902 1.00 73.00 333 LEU A C 1
ATOM 2604 O O . LEU A 1 333 ? 27.853 11.112 -14.175 1.00 73.00 333 LEU A O 1
ATOM 2608 N N . THR A 1 334 ? 28.692 9.344 -13.063 1.00 80.69 334 THR A N 1
ATOM 2609 C CA . THR A 1 334 ? 27.484 9.038 -12.288 1.00 80.69 334 THR A CA 1
ATOM 2610 C C . THR A 1 334 ? 27.763 9.069 -10.789 1.00 80.69 334 THR A C 1
ATOM 2612 O O . THR A 1 334 ? 28.914 8.943 -10.364 1.00 80.69 334 THR A O 1
ATOM 2615 N N . SER A 1 335 ? 26.720 9.246 -9.980 1.00 85.31 335 SER A N 1
ATOM 2616 C CA . SER A 1 335 ? 26.764 9.005 -8.539 1.00 85.31 335 SER A CA 1
ATOM 2617 C C . SER A 1 335 ? 27.130 7.541 -8.244 1.00 85.31 335 SER A C 1
ATOM 2619 O O . SER A 1 335 ? 26.993 6.666 -9.101 1.00 85.31 335 SER A O 1
ATOM 2621 N N . SER A 1 336 ? 27.615 7.253 -7.034 1.00 90.44 336 SER A N 1
ATOM 2622 C CA . SER A 1 336 ? 27.978 5.880 -6.674 1.00 90.44 336 SER A CA 1
ATOM 2623 C C . SER A 1 336 ? 26.751 4.986 -6.469 1.00 90.44 336 SER A C 1
ATOM 2625 O O . SER A 1 336 ? 25.723 5.436 -5.961 1.00 90.44 336 SER A O 1
ATOM 2627 N N . VAL A 1 337 ? 26.887 3.687 -6.752 1.00 93.12 337 VAL A N 1
ATOM 2628 C CA . VAL A 1 337 ? 25.868 2.669 -6.448 1.00 93.12 337 VAL A CA 1
ATOM 2629 C C . VAL A 1 337 ? 25.435 2.751 -4.985 1.00 93.12 337 VAL A C 1
ATOM 2631 O O . VAL A 1 337 ? 24.244 2.677 -4.712 1.00 93.12 337 VAL A O 1
ATOM 2634 N N . SER A 1 338 ? 26.355 2.961 -4.033 1.00 90.56 338 SER A N 1
ATOM 2635 C CA . SER A 1 338 ? 25.970 3.112 -2.622 1.00 90.56 338 SER A CA 1
ATOM 2636 C C . SER A 1 338 ? 24.976 4.259 -2.413 1.00 90.56 338 SER A C 1
ATOM 2638 O O . SER A 1 338 ? 23.956 4.048 -1.761 1.00 90.56 338 SER A O 1
ATOM 2640 N N . LYS A 1 339 ? 25.238 5.437 -2.998 1.00 90.94 339 LYS A N 1
ATOM 2641 C CA . LYS A 1 339 ? 24.348 6.601 -2.893 1.00 90.94 339 LYS A CA 1
ATOM 2642 C C . LYS A 1 339 ? 23.016 6.346 -3.600 1.00 90.94 339 LYS A C 1
ATOM 2644 O O . LYS A 1 339 ? 21.966 6.617 -3.033 1.00 90.94 339 LYS A O 1
ATOM 2649 N N . GLN A 1 340 ? 23.045 5.758 -4.796 1.00 94.94 340 GLN A N 1
ATOM 2650 C CA . GLN A 1 340 ? 21.829 5.388 -5.534 1.00 94.94 340 GLN A CA 1
ATOM 2651 C C . GLN A 1 340 ? 20.951 4.420 -4.731 1.00 94.94 340 GLN A C 1
ATOM 2653 O O . GLN A 1 340 ? 19.731 4.548 -4.730 1.00 94.94 340 GLN A O 1
ATOM 2658 N N . LEU A 1 341 ? 21.559 3.459 -4.026 1.00 95.62 341 LEU A N 1
ATOM 2659 C CA . LEU A 1 341 ? 20.834 2.519 -3.173 1.00 95.62 341 LEU A CA 1
ATOM 2660 C C . LEU A 1 341 ? 20.242 3.183 -1.923 1.00 95.62 341 LEU A C 1
ATOM 2662 O O . LEU A 1 341 ? 19.192 2.740 -1.462 1.00 95.62 341 LEU A O 1
ATOM 2666 N N . ASP A 1 342 ? 20.897 4.206 -1.367 1.00 91.44 342 ASP A N 1
ATOM 2667 C CA . ASP A 1 342 ? 20.338 5.008 -0.273 1.00 91.44 342 ASP A CA 1
ATOM 2668 C C . ASP A 1 342 ? 19.086 5.766 -0.733 1.00 91.44 342 ASP A C 1
ATOM 2670 O O . ASP A 1 342 ? 18.034 5.643 -0.105 1.00 91.44 342 ASP A O 1
ATOM 2674 N N . GLU A 1 343 ? 19.159 6.462 -1.870 1.00 91.50 343 GLU A N 1
ATOM 2675 C CA . GLU A 1 343 ? 18.005 7.171 -2.440 1.00 91.50 343 GLU A CA 1
ATOM 2676 C C . GLU A 1 343 ? 16.870 6.205 -2.802 1.00 91.50 343 GLU A C 1
ATOM 2678 O O . GLU A 1 343 ? 15.717 6.425 -2.430 1.00 91.50 343 GLU A O 1
ATOM 2683 N N . ALA A 1 344 ? 17.187 5.069 -3.433 1.00 93.38 344 ALA A N 1
ATOM 2684 C CA . ALA A 1 344 ? 16.194 4.052 -3.759 1.00 93.38 344 ALA A CA 1
ATOM 2685 C C . ALA A 1 344 ? 15.495 3.497 -2.505 1.00 93.38 344 ALA A C 1
ATOM 2687 O O . ALA A 1 344 ? 14.274 3.344 -2.510 1.00 93.38 344 ALA A O 1
ATOM 2688 N N . ALA A 1 345 ? 16.227 3.243 -1.415 1.00 85.56 345 ALA A N 1
ATOM 2689 C CA . ALA A 1 345 ? 15.633 2.799 -0.153 1.00 85.56 345 ALA A CA 1
ATOM 2690 C C . ALA A 1 345 ? 14.699 3.861 0.457 1.00 85.56 345 ALA A C 1
ATOM 2692 O O . ALA A 1 345 ? 13.656 3.511 1.016 1.00 85.56 345 ALA A O 1
ATOM 2693 N N . ASN A 1 346 ? 15.022 5.148 0.296 1.00 82.69 346 ASN A N 1
ATOM 2694 C CA . ASN A 1 346 ? 14.202 6.255 0.792 1.00 82.69 346 ASN A CA 1
ATOM 2695 C C . ASN A 1 346 ? 12.856 6.390 0.063 1.00 82.69 346 ASN A C 1
ATOM 2697 O O . ASN A 1 346 ? 11.912 6.925 0.641 1.00 82.69 346 ASN A O 1
ATOM 2701 N N . THR A 1 347 ? 12.729 5.862 -1.161 1.00 82.50 347 THR A N 1
ATOM 2702 C CA . THR A 1 347 ? 11.442 5.837 -1.887 1.00 82.50 347 THR A CA 1
ATOM 2703 C C . THR A 1 347 ? 10.401 4.909 -1.246 1.00 82.50 347 THR A C 1
ATOM 2705 O O . THR A 1 347 ? 9.210 5.015 -1.529 1.00 82.50 347 THR A O 1
ATOM 2708 N N . GLY A 1 348 ? 10.834 3.947 -0.420 1.00 81.31 348 GLY A N 1
ATOM 2709 C CA . GLY A 1 348 ? 9.983 2.877 0.106 1.00 81.31 348 GLY A CA 1
ATOM 2710 C C . GLY A 1 348 ? 9.660 1.759 -0.898 1.00 81.31 348 GLY A C 1
ATOM 2711 O O . GLY A 1 348 ? 8.990 0.790 -0.530 1.00 81.31 348 GLY A O 1
ATOM 2712 N N . LEU A 1 349 ? 10.143 1.844 -2.145 1.00 87.25 349 LEU A N 1
ATOM 2713 C CA . LEU A 1 349 ? 10.035 0.763 -3.124 1.00 87.25 349 LEU A CA 1
ATOM 2714 C C . LEU A 1 349 ? 11.042 -0.352 -2.832 1.00 87.25 349 LEU A C 1
ATOM 2716 O O . LEU A 1 349 ? 12.158 -0.129 -2.372 1.00 87.25 349 LEU A O 1
ATOM 2720 N N . LYS A 1 350 ? 10.639 -1.590 -3.131 1.00 90.25 350 LYS A N 1
ATOM 2721 C CA . LYS A 1 350 ? 11.457 -2.783 -2.873 1.00 90.25 350 LYS A CA 1
ATOM 2722 C C . LYS A 1 350 ? 12.287 -3.219 -4.074 1.00 90.25 350 LYS A C 1
ATOM 2724 O O . LYS A 1 350 ? 13.357 -3.796 -3.897 1.00 90.25 350 LYS A O 1
ATOM 2729 N N . TYR A 1 351 ? 11.759 -3.037 -5.280 1.00 97.12 351 TYR A N 1
ATOM 2730 C CA . TYR A 1 351 ? 12.399 -3.492 -6.509 1.00 97.12 351 TYR A CA 1
ATOM 2731 C C . TYR A 1 351 ? 13.225 -2.362 -7.117 1.00 97.12 351 TYR A C 1
ATOM 2733 O O . TYR A 1 351 ? 12.797 -1.211 -7.106 1.00 97.12 351 TYR A O 1
ATOM 2741 N N . ILE A 1 352 ? 14.396 -2.700 -7.647 1.00 98.19 352 ILE A N 1
ATOM 2742 C CA . ILE A 1 352 ? 15.279 -1.752 -8.327 1.00 98.19 352 ILE A CA 1
ATOM 2743 C C . ILE A 1 352 ? 15.829 -2.344 -9.621 1.00 98.19 352 ILE A C 1
ATOM 2745 O O . ILE A 1 352 ? 15.958 -3.566 -9.738 1.00 98.19 352 ILE A O 1
ATOM 2749 N N . GLU A 1 353 ? 16.209 -1.468 -10.546 1.00 98.50 353 GLU A N 1
ATOM 2750 C CA . GLU A 1 353 ? 17.015 -1.810 -11.719 1.00 98.50 353 GLU A CA 1
ATOM 2751 C C . GLU A 1 353 ? 18.356 -1.069 -11.659 1.00 98.50 353 GLU A C 1
ATOM 2753 O O . GLU A 1 353 ? 18.392 0.157 -11.615 1.00 98.50 353 GLU A O 1
ATOM 2758 N N . GLY A 1 354 ? 19.470 -1.802 -11.598 1.00 97.38 354 GLY A N 1
ATOM 2759 C CA . GLY A 1 354 ? 20.808 -1.198 -11.682 1.00 97.38 354 GLY A CA 1
ATOM 2760 C C . GLY A 1 354 ? 21.227 -0.951 -13.131 1.00 97.38 354 GLY A C 1
ATOM 2761 O O . GLY A 1 354 ? 20.541 -1.386 -14.046 1.00 97.38 354 GLY A O 1
ATOM 2762 N N . PHE A 1 355 ? 22.398 -0.356 -13.365 1.00 96.44 355 PHE A N 1
ATOM 2763 C CA . PHE A 1 355 ? 22.975 -0.261 -14.712 1.00 96.44 355 PHE A CA 1
ATOM 2764 C C . PHE A 1 355 ? 24.492 -0.501 -14.705 1.00 96.44 355 PHE A C 1
ATOM 2766 O O . PHE A 1 355 ? 25.199 -0.111 -13.773 1.00 96.44 355 PHE A O 1
ATOM 2773 N N . THR A 1 356 ? 25.016 -1.186 -15.729 1.00 95.12 356 THR A N 1
ATOM 2774 C CA . THR A 1 356 ? 26.400 -1.713 -15.719 1.00 95.12 356 THR A CA 1
ATOM 2775 C C . THR A 1 356 ? 27.484 -0.631 -15.791 1.00 95.12 356 THR A C 1
ATOM 2777 O O . THR A 1 356 ? 28.638 -0.881 -15.450 1.00 95.12 356 THR A O 1
ATOM 2780 N N . PHE A 1 357 ? 27.132 0.585 -16.190 1.00 92.81 357 PHE A N 1
ATOM 2781 C CA . PHE A 1 357 ? 28.036 1.730 -16.320 1.00 92.81 357 PHE A CA 1
ATOM 2782 C C . PHE A 1 357 ? 27.879 2.744 -15.173 1.00 92.81 357 PHE A C 1
ATOM 2784 O O . PHE A 1 357 ? 28.338 3.878 -15.285 1.00 92.81 357 PHE A O 1
ATOM 2791 N N . SER A 1 358 ? 27.264 2.330 -14.058 1.00 92.69 358 SER A N 1
ATOM 2792 C CA . SER A 1 358 ? 27.254 3.092 -12.804 1.00 92.69 358 SER A CA 1
ATOM 2793 C C . SER A 1 358 ? 28.623 3.037 -12.121 1.00 92.69 358 SER A C 1
ATOM 2795 O O . SER A 1 358 ? 29.310 2.009 -12.188 1.00 92.69 358 SER A O 1
ATOM 2797 N N . LYS A 1 359 ? 29.026 4.117 -11.440 1.00 92.50 359 LYS A N 1
ATOM 2798 C CA . LYS A 1 359 ? 30.205 4.105 -10.563 1.00 92.50 359 LYS A CA 1
ATOM 2799 C C . LYS A 1 359 ? 29.921 3.255 -9.334 1.00 92.50 359 LYS A C 1
ATOM 2801 O O . LYS A 1 359 ? 28.950 3.479 -8.625 1.00 92.50 359 LYS A O 1
ATOM 2806 N N . ALA A 1 360 ? 30.786 2.301 -9.022 1.00 91.00 360 ALA A N 1
ATOM 2807 C CA . ALA A 1 360 ? 30.562 1.417 -7.884 1.00 91.00 360 ALA A CA 1
ATOM 2808 C C . ALA A 1 360 ? 30.801 2.108 -6.527 1.00 91.00 360 ALA A C 1
ATOM 2810 O O . ALA A 1 360 ? 30.159 1.741 -5.548 1.00 91.00 360 ALA A O 1
ATOM 2811 N N . GLY A 1 361 ? 31.666 3.127 -6.481 1.00 88.94 361 GLY A N 1
ATOM 2812 C CA . GLY A 1 361 ? 32.035 3.866 -5.268 1.00 88.94 361 GLY A CA 1
ATOM 2813 C C . GLY A 1 361 ? 33.486 3.640 -4.832 1.00 88.94 361 GLY A C 1
ATOM 2814 O O . GLY A 1 361 ? 34.190 2.772 -5.362 1.00 88.94 361 GLY A O 1
ATOM 2815 N N . LYS A 1 362 ? 33.940 4.430 -3.854 1.00 87.38 362 LYS A N 1
ATOM 2816 C CA . LYS A 1 362 ? 35.345 4.500 -3.413 1.00 87.38 362 LYS A CA 1
ATOM 2817 C C . LYS A 1 362 ? 35.872 3.170 -2.890 1.00 87.38 362 LYS A C 1
ATOM 2819 O O . LYS A 1 362 ? 37.029 2.831 -3.114 1.00 87.38 362 LYS A O 1
ATOM 2824 N N . GLU A 1 363 ? 35.023 2.377 -2.246 1.00 89.12 363 GLU A N 1
ATOM 2825 C CA . GLU A 1 363 ? 35.348 1.034 -1.763 1.00 89.12 363 GLU A CA 1
ATOM 2826 C C . GLU A 1 363 ? 35.634 0.029 -2.900 1.00 89.12 363 GLU A C 1
ATOM 2828 O O . GLU A 1 363 ? 36.172 -1.056 -2.663 1.00 89.12 363 GLU A O 1
ATOM 2833 N N . PHE A 1 364 ? 35.320 0.413 -4.139 1.00 91.81 364 PHE A N 1
ATOM 2834 C CA . PHE A 1 364 ? 35.638 -0.289 -5.380 1.00 91.81 364 PHE A CA 1
ATOM 2835 C C . PHE A 1 364 ? 36.589 0.524 -6.280 1.00 91.81 364 PHE A C 1
ATOM 2837 O O . PHE A 1 364 ? 36.644 0.300 -7.494 1.00 91.81 364 PHE A O 1
ATOM 2844 N N . ASN A 1 365 ? 37.335 1.468 -5.696 1.00 89.25 365 ASN A N 1
ATOM 2845 C CA . ASN A 1 365 ? 38.223 2.402 -6.395 1.00 89.25 365 ASN A CA 1
ATOM 2846 C C . ASN A 1 365 ? 37.507 3.198 -7.500 1.00 89.25 365 ASN A C 1
ATOM 2848 O O . ASN A 1 365 ? 38.078 3.418 -8.565 1.00 89.25 365 ASN A O 1
ATOM 2852 N N . ASP A 1 366 ? 36.232 3.538 -7.282 1.00 85.31 366 ASP A N 1
ATOM 2853 C CA . ASP A 1 366 ? 35.368 4.251 -8.232 1.00 85.31 366 ASP A CA 1
ATOM 2854 C C . ASP A 1 366 ? 35.263 3.582 -9.619 1.00 85.31 366 ASP A C 1
ATOM 2856 O O . ASP A 1 366 ? 34.910 4.213 -10.614 1.00 85.31 366 ASP A O 1
ATOM 2860 N N . SER A 1 367 ? 35.518 2.268 -9.687 1.00 90.56 367 SER A N 1
ATOM 2861 C CA . SER A 1 367 ? 35.371 1.479 -10.912 1.00 90.56 367 SER A CA 1
ATOM 2862 C C . SER A 1 367 ? 33.914 1.440 -11.371 1.00 90.56 367 SER A C 1
ATOM 2864 O O . SER A 1 367 ? 32.996 1.387 -10.553 1.00 90.56 367 SER A O 1
ATOM 2866 N N . LEU A 1 368 ? 33.687 1.374 -12.684 1.00 92.69 368 LEU A N 1
ATOM 2867 C CA . LEU A 1 368 ? 32.357 1.068 -13.215 1.00 92.69 368 LEU A CA 1
ATOM 2868 C C . LEU A 1 368 ? 31.944 -0.357 -12.837 1.00 92.69 368 LEU A C 1
ATOM 2870 O O . LEU A 1 368 ? 32.789 -1.257 -12.829 1.00 92.69 368 LEU A O 1
ATOM 2874 N N . VAL A 1 369 ? 30.649 -0.585 -12.609 1.00 95.06 369 VAL A N 1
ATOM 2875 C CA . VAL A 1 369 ? 30.098 -1.912 -12.271 1.00 95.06 369 VAL A CA 1
ATOM 2876 C C . VAL A 1 369 ? 30.530 -2.986 -13.281 1.00 95.06 369 VAL A C 1
ATOM 2878 O O . VAL A 1 369 ? 30.929 -4.079 -12.886 1.00 95.06 369 VAL A O 1
ATOM 2881 N N . MET A 1 370 ? 30.556 -2.657 -14.575 1.00 94.06 370 MET A N 1
ATOM 2882 C CA . MET A 1 370 ? 31.011 -3.537 -15.657 1.00 94.06 370 MET A CA 1
ATOM 2883 C C . MET A 1 370 ? 32.466 -4.004 -15.514 1.00 94.06 370 MET A C 1
ATOM 2885 O O . MET A 1 370 ? 32.828 -5.041 -16.055 1.00 94.06 370 MET A O 1
ATOM 2889 N N . ASN A 1 371 ? 33.310 -3.274 -14.789 1.00 93.94 371 ASN A N 1
ATOM 2890 C CA . ASN A 1 371 ? 34.728 -3.601 -14.625 1.00 93.94 371 ASN A CA 1
ATOM 2891 C C . ASN A 1 371 ? 35.025 -4.328 -13.306 1.00 93.94 371 ASN A C 1
ATOM 2893 O O . ASN A 1 371 ? 36.184 -4.616 -13.005 1.00 93.94 371 ASN A O 1
ATOM 2897 N N . LEU A 1 372 ? 34.000 -4.621 -12.505 1.00 94.81 372 LEU A N 1
ATOM 2898 C CA . LEU A 1 372 ? 34.173 -5.257 -11.209 1.00 94.81 372 LEU A CA 1
ATOM 2899 C C . LEU A 1 372 ? 34.455 -6.755 -11.321 1.00 94.81 372 LEU A C 1
ATOM 2901 O O . LEU A 1 372 ? 33.962 -7.462 -12.198 1.00 94.81 372 LEU A O 1
ATOM 2905 N N . SER A 1 373 ? 35.217 -7.260 -10.352 1.00 95.69 373 SER A N 1
ATOM 2906 C CA . SER A 1 373 ? 35.405 -8.696 -10.171 1.00 95.69 373 SER A CA 1
ATOM 2907 C C . SER A 1 373 ? 34.132 -9.361 -9.621 1.00 95.69 373 SER A C 1
ATOM 2909 O O . SER A 1 373 ? 33.335 -8.709 -8.936 1.00 95.69 373 SER A O 1
ATOM 2911 N N . PRO A 1 374 ? 33.962 -10.686 -9.796 1.00 95.06 374 PRO A N 1
ATOM 2912 C CA . PRO A 1 374 ? 32.823 -11.413 -9.233 1.00 95.06 374 PRO A CA 1
ATOM 2913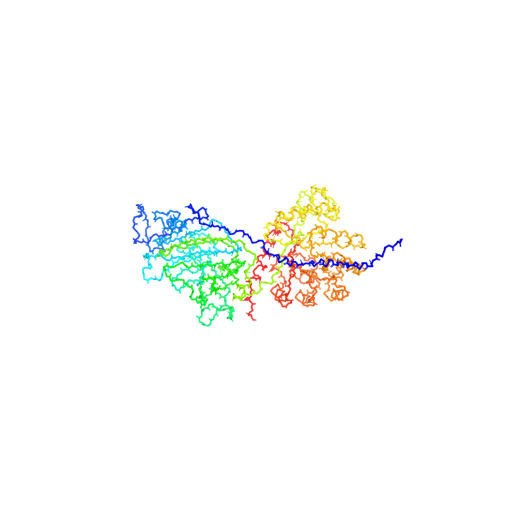 C C . PRO A 1 374 ? 32.668 -11.253 -7.712 1.00 95.06 374 PRO A C 1
ATOM 2915 O O . PRO A 1 374 ? 31.552 -11.218 -7.196 1.00 95.06 374 PRO A O 1
ATOM 2918 N N . SER A 1 375 ? 33.776 -11.125 -6.970 1.00 95.19 375 SER A N 1
ATOM 2919 C CA . SER A 1 375 ? 33.728 -10.865 -5.526 1.00 95.19 375 SER A CA 1
ATOM 2920 C C . SER A 1 375 ? 33.186 -9.475 -5.202 1.00 95.19 375 SER A C 1
ATOM 2922 O O . SER A 1 375 ? 32.473 -9.322 -4.214 1.00 95.19 375 SER A O 1
ATOM 2924 N N . SER A 1 376 ? 33.501 -8.469 -6.020 1.00 96.81 376 SER A N 1
ATOM 2925 C CA . SER A 1 376 ? 32.980 -7.111 -5.850 1.00 96.81 376 SER A CA 1
ATOM 2926 C C . SER A 1 376 ? 31.494 -7.033 -6.204 1.00 96.81 376 SER A C 1
ATOM 2928 O O . SER A 1 376 ? 30.734 -6.423 -5.460 1.00 96.81 376 SER A O 1
ATOM 2930 N N . ILE A 1 377 ? 31.043 -7.751 -7.240 1.00 97.62 377 ILE A N 1
ATOM 2931 C CA . ILE A 1 377 ? 29.610 -7.882 -7.551 1.00 97.62 377 ILE A CA 1
ATOM 2932 C C . ILE A 1 377 ? 28.834 -8.511 -6.383 1.00 97.62 377 ILE A C 1
ATOM 2934 O O . ILE A 1 377 ? 27.788 -7.998 -5.993 1.00 97.62 377 ILE A O 1
ATOM 2938 N N . LYS A 1 378 ? 29.373 -9.560 -5.745 1.00 95.94 378 LYS A N 1
ATOM 2939 C CA . LYS A 1 378 ? 28.760 -10.146 -4.536 1.00 95.94 378 LYS A CA 1
ATOM 2940 C C . LYS A 1 378 ? 28.671 -9.163 -3.364 1.00 95.94 378 LYS A C 1
ATOM 2942 O O . LYS A 1 378 ? 27.741 -9.256 -2.568 1.00 95.94 378 LYS A O 1
ATOM 2947 N N . LYS A 1 379 ? 29.625 -8.234 -3.235 1.00 96.31 379 LYS A N 1
ATOM 2948 C CA . LYS A 1 379 ? 29.552 -7.171 -2.219 1.00 96.31 379 LYS A CA 1
ATOM 2949 C C . LYS A 1 379 ? 28.414 -6.197 -2.522 1.00 96.31 379 LYS A C 1
ATOM 2951 O O . LYS A 1 379 ? 27.671 -5.870 -1.603 1.00 96.31 379 LYS A O 1
ATOM 2956 N N . ILE A 1 380 ? 28.226 -5.808 -3.786 1.00 97.00 380 ILE A N 1
ATOM 2957 C CA . ILE A 1 380 ? 27.080 -4.982 -4.202 1.00 97.00 380 ILE A CA 1
ATOM 2958 C C . ILE A 1 380 ? 25.753 -5.701 -3.908 1.00 97.00 380 ILE A C 1
ATOM 2960 O O . ILE A 1 380 ? 24.865 -5.112 -3.299 1.00 97.00 380 ILE A O 1
ATOM 2964 N N . ASP A 1 381 ? 25.629 -6.989 -4.243 1.00 97.31 381 ASP A N 1
ATOM 2965 C CA . ASP A 1 381 ? 24.443 -7.799 -3.907 1.00 97.31 381 ASP A CA 1
ATOM 2966 C C . ASP A 1 381 ? 24.160 -7.831 -2.390 1.00 97.31 381 ASP A C 1
ATOM 2968 O O . ASP A 1 381 ? 23.014 -7.693 -1.956 1.00 97.31 381 ASP A O 1
ATOM 2972 N N . ALA A 1 382 ? 25.201 -7.929 -1.558 1.00 96.31 382 ALA A N 1
ATOM 2973 C CA . ALA A 1 382 ? 25.051 -7.832 -0.108 1.00 96.31 382 ALA A CA 1
ATOM 2974 C C . ALA A 1 382 ? 24.570 -6.438 0.343 1.00 96.31 382 ALA A C 1
ATOM 2976 O O . ALA A 1 382 ? 23.696 -6.350 1.205 1.00 96.31 382 ALA A O 1
ATOM 2977 N N . MET A 1 383 ? 25.084 -5.354 -0.253 1.00 95.88 383 MET A N 1
ATOM 2978 C CA . MET A 1 383 ? 24.629 -3.984 0.033 1.00 95.88 383 MET A CA 1
ATOM 2979 C C . MET A 1 383 ? 23.145 -3.799 -0.305 1.00 95.88 383 MET A C 1
ATOM 2981 O O . MET A 1 383 ? 22.403 -3.245 0.504 1.00 95.88 383 MET A O 1
ATOM 2985 N N . ILE A 1 384 ? 22.700 -4.322 -1.453 1.00 97.38 384 ILE A N 1
ATOM 2986 C CA . ILE A 1 384 ? 21.293 -4.306 -1.884 1.00 97.38 384 ILE A CA 1
ATOM 2987 C C . ILE A 1 384 ? 20.412 -5.015 -0.843 1.00 97.38 384 ILE A C 1
ATOM 2989 O O . ILE A 1 384 ? 19.436 -4.445 -0.352 1.00 97.38 384 ILE A O 1
ATOM 2993 N N . LYS A 1 385 ? 20.787 -6.238 -0.445 1.00 93.62 385 LYS A N 1
ATOM 2994 C CA . LYS A 1 385 ? 20.031 -7.047 0.528 1.00 93.62 385 LYS A CA 1
ATOM 2995 C C . LYS A 1 385 ? 19.964 -6.410 1.911 1.00 93.62 385 LYS A C 1
ATOM 2997 O O . LYS A 1 385 ? 18.905 -6.433 2.533 1.00 93.62 385 LYS A O 1
ATOM 3002 N N . ASN A 1 386 ? 21.063 -5.820 2.379 1.00 92.69 386 ASN A N 1
ATOM 3003 C CA . ASN A 1 386 ? 21.124 -5.157 3.684 1.00 92.69 386 ASN A CA 1
ATOM 3004 C C . ASN A 1 386 ? 20.184 -3.947 3.776 1.00 92.69 386 ASN A C 1
ATOM 3006 O O . ASN A 1 386 ? 19.748 -3.600 4.869 1.00 92.69 386 ASN A O 1
ATOM 3010 N N . LYS A 1 387 ? 19.841 -3.334 2.638 1.00 90.62 387 LYS A N 1
ATOM 3011 C CA . LYS A 1 387 ? 18.866 -2.238 2.546 1.00 90.62 387 LYS A CA 1
ATOM 3012 C C . LYS A 1 387 ? 17.431 -2.718 2.295 1.00 90.62 387 LYS A C 1
ATOM 3014 O O . LYS A 1 387 ? 16.542 -1.905 2.084 1.00 90.62 387 LYS A O 1
ATOM 3019 N N . GLY A 1 388 ? 17.185 -4.032 2.296 1.00 87.44 388 GLY A N 1
ATOM 3020 C CA . GLY A 1 388 ? 15.861 -4.608 2.038 1.00 87.44 388 GLY A CA 1
ATOM 3021 C C . GLY A 1 388 ? 15.408 -4.543 0.572 1.00 87.44 388 GLY A C 1
ATOM 3022 O O . GLY A 1 388 ? 14.258 -4.886 0.280 1.00 87.44 388 GLY A O 1
ATOM 3023 N N . LEU A 1 389 ? 16.299 -4.149 -0.344 1.00 95.00 389 LEU A N 1
ATOM 3024 C CA . LEU A 1 389 ? 16.023 -3.990 -1.771 1.00 95.00 389 LEU A CA 1
ATOM 3025 C C . LEU A 1 389 ? 16.196 -5.312 -2.540 1.00 95.00 389 LEU A C 1
ATOM 3027 O O . LEU A 1 389 ? 16.813 -6.272 -2.070 1.00 95.00 389 LEU A O 1
ATOM 3031 N N . LYS A 1 390 ? 15.643 -5.363 -3.755 1.00 96.25 390 LYS A N 1
ATOM 3032 C CA . LYS A 1 390 ? 15.755 -6.476 -4.704 1.00 96.25 390 LYS A CA 1
ATOM 3033 C C . LYS A 1 390 ? 16.069 -5.960 -6.105 1.00 96.25 390 LYS A C 1
ATOM 3035 O O . LYS A 1 390 ? 15.209 -5.365 -6.749 1.00 96.25 390 LYS A O 1
ATOM 3040 N N . MET A 1 391 ? 17.267 -6.261 -6.597 1.00 97.44 391 MET A N 1
ATOM 3041 C CA . MET A 1 391 ? 17.667 -5.964 -7.972 1.00 97.44 391 MET A CA 1
ATOM 3042 C C . MET A 1 391 ? 17.286 -7.129 -8.888 1.00 97.44 391 MET A C 1
ATOM 3044 O O . MET A 1 391 ? 18.075 -8.035 -9.132 1.00 97.44 391 MET A O 1
ATOM 3048 N N . GLU A 1 392 ? 16.030 -7.155 -9.338 1.00 96.69 392 GLU A N 1
ATOM 3049 C CA . GLU A 1 392 ? 15.558 -8.207 -10.253 1.00 96.69 392 GLU A CA 1
ATOM 3050 C C . GLU A 1 392 ? 15.948 -7.949 -11.712 1.00 96.69 392 GLU A C 1
ATOM 3052 O O . GLU A 1 392 ? 15.746 -8.823 -12.556 1.00 96.69 392 GLU A O 1
ATOM 3057 N N . SER A 1 393 ? 16.565 -6.805 -11.995 1.00 97.94 393 SER A N 1
ATOM 3058 C CA . SER A 1 393 ? 17.097 -6.470 -13.306 1.00 97.94 393 SER A CA 1
ATOM 3059 C C . SER A 1 393 ? 18.323 -5.575 -13.247 1.00 97.94 393 SER A C 1
ATOM 3061 O O . SER A 1 393 ? 18.576 -4.870 -12.267 1.00 97.94 393 SER A O 1
ATOM 3063 N N . ILE A 1 394 ? 19.098 -5.626 -14.326 1.00 97.75 394 ILE A N 1
ATOM 3064 C CA . ILE A 1 394 ? 20.181 -4.689 -14.591 1.00 97.75 394 ILE A CA 1
ATOM 3065 C C . ILE A 1 394 ? 20.126 -4.254 -16.052 1.00 97.75 394 ILE A C 1
ATOM 3067 O O . ILE A 1 394 ? 19.976 -5.089 -16.947 1.00 97.75 394 ILE A O 1
ATOM 3071 N N . TYR A 1 395 ? 20.262 -2.955 -16.280 1.00 97.69 395 TYR A N 1
ATOM 3072 C CA . TYR A 1 395 ? 20.418 -2.375 -17.596 1.00 97.69 395 TYR A CA 1
ATOM 3073 C C . TYR A 1 395 ? 21.870 -2.511 -18.065 1.00 97.69 395 TYR A C 1
ATOM 3075 O O . TYR A 1 395 ? 22.809 -2.040 -17.413 1.00 97.69 395 TYR A O 1
ATOM 3083 N N . ALA A 1 396 ? 22.075 -3.147 -19.212 1.00 94.81 396 ALA A N 1
ATOM 3084 C CA . ALA A 1 396 ? 23.371 -3.273 -19.858 1.00 94.81 396 ALA A CA 1
ATOM 3085 C C . ALA A 1 396 ? 23.418 -2.410 -21.122 1.00 94.81 396 ALA A C 1
ATOM 3087 O O . ALA A 1 396 ? 22.475 -2.383 -21.909 1.00 94.81 396 ALA A O 1
ATOM 3088 N N . THR A 1 397 ? 24.556 -1.754 -21.370 1.00 80.00 397 THR A N 1
ATOM 3089 C CA . THR A 1 397 ? 24.762 -0.961 -22.596 1.00 80.00 397 THR A CA 1
ATOM 3090 C C . THR A 1 397 ? 24.648 -1.778 -23.883 1.00 80.00 397 THR A C 1
ATOM 3092 O O . THR A 1 397 ? 24.445 -1.196 -24.943 1.00 80.00 397 THR A O 1
ATOM 3095 N N . GLY A 1 398 ? 24.782 -3.106 -23.803 1.00 72.12 398 GLY A N 1
ATOM 3096 C CA . GLY A 1 398 ? 24.801 -3.993 -24.957 1.00 72.12 398 GLY A CA 1
ATOM 3097 C C . GLY A 1 398 ? 26.149 -3.936 -25.677 1.00 72.12 398 GLY A C 1
ATOM 3098 O O . GLY A 1 398 ? 26.484 -2.973 -26.364 1.00 72.12 398 GLY A O 1
ATOM 3099 N N . GLY A 1 399 ? 26.954 -4.986 -25.514 1.00 77.81 399 GLY A N 1
ATOM 3100 C CA . GLY A 1 399 ? 28.254 -5.100 -26.179 1.00 77.81 399 GLY A CA 1
ATOM 3101 C C . GLY A 1 399 ? 28.157 -5.413 -27.676 1.00 77.81 399 GLY A C 1
ATOM 3102 O O . GLY A 1 399 ? 27.152 -5.938 -28.161 1.00 77.81 399 GLY A O 1
ATOM 3103 N N . LYS A 1 400 ? 29.248 -5.166 -28.409 1.00 88.12 400 LYS A N 1
ATOM 3104 C CA . LYS A 1 400 ? 29.411 -5.595 -29.814 1.00 88.12 400 LYS A CA 1
ATOM 3105 C C . LYS A 1 400 ? 30.112 -6.948 -29.933 1.00 88.12 400 LYS A C 1
ATOM 3107 O O . LYS A 1 400 ? 30.265 -7.478 -31.027 1.00 88.12 400 LYS A O 1
ATOM 3112 N N . THR A 1 401 ? 30.571 -7.504 -28.815 1.00 94.00 401 THR A N 1
ATOM 3113 C CA . THR A 1 401 ? 31.330 -8.755 -28.779 1.00 94.00 401 THR A CA 1
ATOM 3114 C C . THR A 1 401 ? 30.708 -9.768 -27.824 1.00 94.00 401 THR A C 1
ATOM 3116 O O . THR A 1 401 ? 30.077 -9.415 -26.829 1.00 94.00 401 THR A O 1
ATOM 3119 N N . VAL A 1 402 ? 30.943 -11.058 -28.085 1.00 95.88 402 VAL A N 1
ATOM 3120 C CA . VAL A 1 402 ? 30.504 -12.156 -27.201 1.00 95.88 402 VAL A CA 1
ATOM 3121 C C . VAL A 1 402 ? 31.045 -11.978 -25.778 1.00 95.88 402 VAL A C 1
ATOM 3123 O O . VAL A 1 402 ? 30.334 -12.220 -24.809 1.00 95.88 402 VAL A O 1
ATOM 3126 N N . LYS A 1 403 ? 32.296 -11.516 -25.643 1.00 95.31 403 LYS A N 1
ATOM 3127 C CA . LYS A 1 403 ? 32.967 -11.321 -24.350 1.00 95.31 403 LYS A CA 1
ATOM 3128 C C . LYS A 1 403 ? 32.260 -10.281 -23.477 1.00 95.31 403 LYS A C 1
ATOM 3130 O O . LYS A 1 403 ? 32.143 -10.484 -22.272 1.00 95.31 403 LYS A O 1
ATOM 3135 N N . GLU A 1 404 ? 31.802 -9.182 -24.069 1.00 94.94 404 GLU A N 1
ATOM 3136 C CA . GLU A 1 404 ? 31.064 -8.139 -23.348 1.00 94.94 404 GLU A CA 1
ATOM 3137 C C . GLU A 1 404 ? 29.705 -8.649 -22.867 1.00 94.94 404 GLU A C 1
ATOM 3139 O O . GLU A 1 404 ? 29.355 -8.433 -21.712 1.00 94.94 404 GLU A O 1
ATOM 3144 N N . TRP A 1 405 ? 28.989 -9.407 -23.701 1.00 97.31 405 TRP A N 1
ATOM 3145 C CA . TRP A 1 405 ? 27.724 -10.019 -23.293 1.00 97.31 405 TRP A CA 1
ATOM 3146 C C . TRP A 1 405 ? 27.904 -11.064 -22.195 1.00 97.31 405 TRP A C 1
ATOM 3148 O O . TRP A 1 405 ? 27.154 -11.047 -21.225 1.00 97.31 405 TRP A O 1
ATOM 3158 N N . ILE A 1 406 ? 28.917 -11.934 -22.291 1.00 96.69 406 ILE A N 1
ATOM 3159 C CA . ILE A 1 406 ? 29.255 -12.886 -21.217 1.00 96.69 406 ILE A CA 1
ATOM 3160 C C . ILE A 1 406 ? 29.472 -12.144 -19.895 1.00 96.69 406 ILE A C 1
ATOM 3162 O O . ILE A 1 406 ? 28.912 -12.533 -18.874 1.00 96.69 406 ILE A O 1
ATOM 3166 N N . ARG A 1 407 ? 30.239 -11.049 -19.910 1.00 95.81 407 ARG A N 1
ATOM 3167 C CA . ARG A 1 407 ? 30.449 -10.210 -18.724 1.00 95.81 407 ARG A CA 1
ATOM 3168 C C . ARG A 1 407 ? 29.124 -9.684 -18.164 1.00 95.81 407 ARG A C 1
ATOM 3170 O O . ARG A 1 407 ? 28.911 -9.787 -16.960 1.00 95.81 407 ARG A O 1
ATOM 3177 N N . ASP A 1 408 ? 28.245 -9.149 -19.008 1.00 96.56 408 ASP A N 1
ATOM 3178 C CA . ASP A 1 408 ? 26.960 -8.596 -18.564 1.00 96.56 408 ASP A CA 1
ATOM 3179 C C . ASP A 1 408 ? 26.051 -9.688 -17.953 1.00 96.56 408 ASP A C 1
ATOM 3181 O O . ASP A 1 408 ? 25.434 -9.465 -16.909 1.00 96.56 408 ASP A O 1
ATOM 3185 N N . PHE A 1 409 ? 26.053 -10.906 -18.512 1.00 97.81 409 PHE A N 1
ATOM 3186 C CA . PHE A 1 409 ? 25.364 -12.067 -17.932 1.00 97.81 409 PHE A CA 1
ATOM 3187 C C . PHE A 1 409 ? 25.951 -12.523 -16.590 1.00 97.81 409 PHE A C 1
ATOM 3189 O O . PHE A 1 409 ? 25.196 -12.843 -15.669 1.00 97.81 409 PHE A O 1
ATOM 3196 N N . GLU A 1 410 ? 27.278 -12.536 -16.438 1.00 97.25 410 GLU A N 1
ATOM 3197 C CA . GLU A 1 410 ? 27.920 -12.871 -15.159 1.00 97.25 410 GLU A CA 1
ATOM 3198 C C . GLU A 1 410 ? 27.607 -11.837 -14.070 1.00 97.25 410 GLU A C 1
ATOM 3200 O O . GLU A 1 410 ? 27.368 -12.206 -12.917 1.00 97.25 410 GLU A O 1
ATOM 3205 N N . ILE A 1 411 ? 27.545 -10.550 -14.428 1.00 97.44 411 ILE A N 1
ATOM 3206 C CA . ILE A 1 411 ? 27.121 -9.486 -13.509 1.00 97.44 411 ILE A CA 1
ATOM 3207 C C . ILE A 1 411 ? 25.666 -9.707 -13.088 1.00 97.44 411 ILE A C 1
ATOM 3209 O O . ILE A 1 411 ? 25.382 -9.752 -11.891 1.00 97.44 411 ILE A O 1
ATOM 3213 N N . ALA A 1 412 ? 24.756 -9.907 -14.046 1.00 97.81 412 ALA A N 1
ATOM 3214 C CA . ALA A 1 412 ? 23.341 -10.154 -13.770 1.00 97.81 412 ALA A CA 1
ATOM 3215 C C . ALA A 1 412 ? 23.143 -11.367 -12.844 1.00 97.81 412 ALA A C 1
ATOM 3217 O O . ALA A 1 412 ? 22.418 -11.292 -11.850 1.00 97.81 412 ALA A O 1
ATOM 3218 N N . LYS A 1 413 ? 23.859 -12.465 -13.109 1.00 97.44 413 LYS A N 1
ATOM 3219 C CA . LYS A 1 413 ? 23.864 -13.663 -12.262 1.00 97.44 413 LYS A CA 1
ATOM 3220 C C . LYS A 1 413 ? 24.396 -13.373 -10.858 1.00 97.44 413 LYS A C 1
ATOM 3222 O O . LYS A 1 413 ? 23.812 -13.835 -9.878 1.00 97.44 413 LYS A O 1
ATOM 3227 N N . GLY A 1 414 ? 25.481 -12.606 -10.748 1.00 96.88 414 GLY A N 1
ATOM 3228 C CA . GLY A 1 414 ? 26.081 -12.212 -9.472 1.00 96.88 414 GLY A CA 1
ATOM 3229 C C . GLY A 1 414 ? 25.176 -11.330 -8.606 1.00 96.88 414 GLY A C 1
ATOM 3230 O O . GLY A 1 414 ? 25.246 -11.423 -7.383 1.00 96.88 414 GLY A O 1
ATOM 3231 N N . LEU A 1 415 ? 24.304 -10.538 -9.233 1.00 96.88 415 LEU A N 1
ATOM 3232 C CA . LEU A 1 415 ? 23.300 -9.685 -8.583 1.00 96.88 415 LEU A CA 1
ATOM 3233 C C . LEU A 1 415 ? 21.947 -10.387 -8.378 1.00 96.88 415 LEU A C 1
ATOM 3235 O O . LEU A 1 415 ? 21.007 -9.780 -7.872 1.00 96.88 415 LEU A O 1
ATOM 3239 N N . ASN A 1 416 ? 21.835 -11.665 -8.767 1.00 95.31 416 ASN A N 1
ATOM 3240 C CA . ASN A 1 416 ? 20.592 -12.443 -8.729 1.00 95.31 416 ASN A CA 1
ATOM 3241 C C . ASN A 1 416 ? 19.435 -11.805 -9.536 1.00 95.31 416 ASN A C 1
ATOM 3243 O O . ASN A 1 416 ? 18.255 -12.009 -9.218 1.00 95.31 416 ASN A O 1
ATOM 3247 N N . ALA A 1 417 ? 19.777 -11.078 -10.604 1.00 97.62 417 ALA A N 1
ATOM 3248 C CA . ALA A 1 417 ? 18.818 -10.521 -11.547 1.00 97.62 417 ALA A CA 1
ATOM 3249 C C . ALA A 1 417 ? 18.048 -11.639 -12.274 1.00 97.62 417 ALA A C 1
ATOM 3251 O O . ALA A 1 417 ? 18.538 -12.753 -12.471 1.00 97.62 417 ALA A O 1
ATOM 3252 N N . LYS A 1 418 ? 16.804 -11.345 -12.653 1.00 96.94 418 LYS A N 1
ATOM 3253 C CA . LYS A 1 418 ? 15.888 -12.243 -13.372 1.00 96.94 418 LYS A CA 1
ATOM 3254 C C . LYS A 1 418 ? 15.905 -12.000 -14.874 1.00 96.94 418 LYS A C 1
ATOM 3256 O O . LYS A 1 418 ? 15.636 -12.925 -15.638 1.00 96.94 418 LYS A O 1
ATOM 3261 N N . TYR A 1 419 ? 16.241 -10.784 -15.283 1.00 98.56 419 TYR A N 1
ATOM 3262 C CA . TYR A 1 419 ? 16.435 -10.413 -16.675 1.00 98.56 419 TYR A CA 1
ATOM 3263 C C . TYR A 1 419 ? 17.476 -9.294 -16.797 1.00 98.56 419 TYR A C 1
ATOM 3265 O O . TYR A 1 419 ? 17.822 -8.637 -15.814 1.00 98.56 419 TYR A O 1
ATOM 3273 N N . ILE A 1 420 ? 17.975 -9.093 -18.012 1.00 98.62 420 ILE A N 1
ATOM 3274 C CA . ILE A 1 420 ? 18.817 -7.951 -18.389 1.00 98.62 420 ILE A CA 1
ATOM 3275 C C . ILE A 1 420 ? 17.989 -7.045 -19.294 1.00 98.62 420 ILE A C 1
ATOM 3277 O O . ILE A 1 420 ? 17.441 -7.536 -20.279 1.00 98.62 420 ILE A O 1
ATOM 3281 N N . ALA A 1 421 ? 17.902 -5.753 -18.987 1.00 98.19 421 ALA A N 1
ATOM 3282 C CA . ALA A 1 421 ? 17.394 -4.757 -19.929 1.00 98.19 421 ALA A CA 1
ATOM 3283 C C . ALA A 1 421 ? 18.555 -4.288 -20.820 1.00 98.19 421 ALA A C 1
ATOM 3285 O O . ALA A 1 421 ? 19.645 -4.038 -20.309 1.00 98.19 421 ALA A O 1
ATOM 3286 N N . ALA A 1 422 ? 18.389 -4.239 -22.141 1.00 97.12 422 ALA A N 1
ATOM 3287 C CA . ALA A 1 422 ? 19.466 -3.812 -23.043 1.00 97.12 422 ALA A CA 1
ATOM 3288 C C . ALA A 1 422 ? 18.962 -3.475 -24.450 1.00 97.12 422 ALA A C 1
ATOM 3290 O O . ALA A 1 422 ? 17.861 -3.862 -24.831 1.00 97.12 422 ALA A O 1
ATOM 3291 N N . GLU A 1 423 ? 19.825 -2.875 -25.272 1.00 94.38 423 GLU A N 1
ATOM 3292 C CA . GLU A 1 423 ? 19.613 -2.721 -26.719 1.00 94.38 423 GLU A CA 1
ATOM 3293 C C . GLU A 1 423 ? 20.701 -3.444 -27.519 1.00 94.38 423 GLU A C 1
ATOM 3295 O O . GLU A 1 423 ? 21.710 -2.842 -27.893 1.00 94.38 423 GLU A O 1
ATOM 3300 N N . PRO A 1 424 ? 20.548 -4.755 -27.781 1.00 95.00 424 PRO A N 1
ATOM 3301 C CA . PRO A 1 424 ? 21.528 -5.487 -28.569 1.00 95.00 424 PRO A CA 1
ATOM 3302 C C . PRO A 1 424 ? 21.668 -4.935 -29.986 1.00 95.00 424 PRO A C 1
ATOM 3304 O O . PRO A 1 424 ? 20.677 -4.629 -30.643 1.00 95.00 424 PRO A O 1
ATOM 3307 N N . ALA A 1 425 ? 22.887 -4.907 -30.520 1.00 92.31 425 ALA A N 1
ATOM 3308 C CA . ALA A 1 425 ? 23.060 -4.665 -31.948 1.00 92.31 425 ALA A CA 1
ATOM 3309 C C . ALA A 1 425 ? 22.283 -5.731 -32.767 1.00 92.31 425 ALA A C 1
ATOM 3311 O O . ALA A 1 425 ? 22.278 -6.905 -32.374 1.00 92.31 425 ALA A O 1
ATOM 3312 N N . PRO A 1 426 ? 21.615 -5.375 -33.885 1.00 91.62 426 PRO A N 1
ATOM 3313 C CA . PRO A 1 426 ? 20.787 -6.321 -34.642 1.00 91.62 426 PRO A CA 1
ATOM 3314 C C . PRO A 1 426 ? 21.511 -7.600 -35.094 1.00 91.62 426 PRO A C 1
ATOM 3316 O O . PRO A 1 426 ? 20.914 -8.677 -35.134 1.00 91.62 426 PRO A O 1
ATOM 3319 N N . ASP A 1 427 ? 22.804 -7.501 -35.401 1.00 93.94 427 ASP A N 1
ATOM 3320 C CA . ASP A 1 427 ? 23.678 -8.621 -35.766 1.00 93.94 427 ASP A CA 1
ATOM 3321 C C . ASP A 1 427 ? 24.058 -9.518 -34.573 1.00 93.94 427 ASP A C 1
ATOM 3323 O O . ASP A 1 427 ? 24.384 -10.692 -34.756 1.00 93.94 427 ASP A O 1
ATOM 3327 N N . MET A 1 428 ? 23.935 -9.013 -33.344 1.00 96.06 428 MET A N 1
ATOM 3328 C CA . MET A 1 428 ? 24.211 -9.750 -32.111 1.00 96.06 428 MET A CA 1
ATOM 3329 C C . MET A 1 428 ? 23.006 -10.522 -31.566 1.00 96.06 428 MET A C 1
ATOM 3331 O O . MET A 1 428 ? 23.197 -11.394 -30.720 1.00 96.06 428 MET A O 1
ATOM 3335 N N . LEU A 1 429 ? 21.783 -10.284 -32.055 1.00 96.62 429 LEU A N 1
ATOM 3336 C CA . LEU A 1 429 ? 20.553 -10.867 -31.490 1.00 96.62 429 LEU A CA 1
ATOM 3337 C C . LEU A 1 429 ? 20.603 -12.395 -31.322 1.00 96.62 429 LEU A C 1
ATOM 3339 O O . LEU A 1 429 ? 20.246 -12.903 -30.263 1.00 96.62 429 LEU A O 1
ATOM 3343 N N . LYS A 1 430 ? 21.104 -13.134 -32.323 1.00 97.88 430 LYS A N 1
ATOM 3344 C CA . LYS A 1 430 ? 21.231 -14.604 -32.249 1.00 97.88 430 LYS A CA 1
ATOM 3345 C C . LYS A 1 430 ? 22.185 -15.047 -31.135 1.00 97.88 430 LYS A C 1
ATOM 3347 O O . LYS A 1 430 ? 21.927 -16.026 -30.435 1.00 97.88 430 LYS A O 1
ATOM 3352 N N . THR A 1 431 ? 23.300 -14.339 -30.992 1.00 97.88 431 THR A N 1
ATOM 3353 C CA . THR A 1 431 ? 24.304 -14.611 -29.960 1.00 97.88 431 THR A CA 1
ATOM 3354 C C . THR A 1 431 ? 23.735 -14.323 -28.578 1.00 97.88 431 THR A C 1
ATOM 3356 O O . THR A 1 431 ? 23.870 -15.149 -27.679 1.00 97.88 431 THR A O 1
ATOM 3359 N N . VAL A 1 432 ? 23.067 -13.180 -28.418 1.00 98.25 432 VAL A N 1
ATOM 3360 C CA . VAL A 1 432 ? 22.461 -12.767 -27.148 1.00 98.25 432 VAL A CA 1
ATOM 3361 C C . VAL A 1 432 ? 21.356 -13.728 -26.723 1.00 98.25 432 VAL A C 1
ATOM 3363 O O . VAL A 1 432 ? 21.339 -14.140 -25.570 1.00 98.25 432 VAL A O 1
ATOM 3366 N N . ASP A 1 433 ? 20.501 -14.165 -27.649 1.00 98.62 433 ASP A N 1
ATOM 3367 C CA . ASP A 1 433 ? 19.477 -15.185 -27.395 1.00 98.62 433 ASP A CA 1
ATOM 3368 C C . ASP A 1 433 ? 20.078 -16.522 -26.931 1.00 98.62 433 ASP A C 1
ATOM 3370 O O . ASP A 1 433 ? 19.591 -17.136 -25.980 1.00 98.62 433 ASP A O 1
ATOM 3374 N N . SER A 1 434 ? 21.181 -16.945 -27.556 1.00 98.38 434 SER A N 1
ATOM 3375 C CA . SER A 1 434 ? 21.882 -18.179 -27.178 1.00 98.38 434 SER A CA 1
ATOM 3376 C C . SER A 1 434 ? 22.487 -18.071 -25.775 1.00 98.38 434 SER A C 1
ATOM 3378 O O . SER A 1 434 ? 22.344 -18.986 -24.965 1.00 98.38 434 SER A O 1
ATOM 3380 N N . LEU A 1 435 ? 23.133 -16.942 -25.462 1.00 98.50 435 LEU A N 1
ATOM 3381 C CA . LEU A 1 435 ? 23.682 -16.683 -24.130 1.00 98.50 435 LEU A CA 1
ATOM 3382 C C . LEU A 1 435 ? 22.573 -16.603 -23.076 1.00 98.50 435 LEU A C 1
ATOM 3384 O O . LEU A 1 435 ? 22.696 -17.225 -22.026 1.00 98.50 435 LEU A O 1
ATOM 3388 N N . ALA A 1 436 ? 21.463 -15.931 -23.376 1.00 98.50 436 ALA A N 1
ATOM 3389 C CA . ALA A 1 436 ? 20.306 -15.862 -22.490 1.00 98.50 436 ALA A CA 1
ATOM 3390 C C . ALA A 1 436 ? 19.789 -17.262 -22.115 1.00 98.50 436 ALA A C 1
ATOM 3392 O O . ALA A 1 436 ? 19.540 -17.541 -20.940 1.00 98.50 436 ALA A O 1
ATOM 3393 N N . GLY A 1 437 ? 19.725 -18.178 -23.089 1.00 98.25 437 GLY A N 1
ATOM 3394 C CA . GLY A 1 437 ? 19.392 -19.585 -22.856 1.00 98.25 437 GLY A CA 1
ATOM 3395 C C . GLY A 1 437 ? 20.413 -20.324 -21.981 1.00 98.25 437 GLY A C 1
ATOM 3396 O O . GLY A 1 437 ? 20.021 -21.039 -21.062 1.00 98.25 437 GLY A O 1
ATOM 3397 N N . ILE A 1 438 ? 21.715 -20.121 -22.216 1.00 98.19 438 ILE A N 1
ATOM 3398 C CA . ILE A 1 438 ? 22.803 -20.743 -21.432 1.00 98.19 438 ILE A CA 1
ATOM 3399 C C . ILE A 1 438 ? 22.772 -20.287 -19.969 1.00 98.19 438 ILE A C 1
ATOM 3401 O O . ILE A 1 438 ? 22.938 -21.097 -19.057 1.00 98.19 438 ILE A O 1
ATOM 3405 N N . TYR A 1 439 ? 22.570 -18.992 -19.739 1.00 98.25 439 TYR A N 1
ATOM 3406 C CA . TYR A 1 439 ? 22.542 -18.416 -18.397 1.00 98.25 439 TYR A CA 1
ATOM 3407 C C . TYR A 1 439 ? 21.200 -18.614 -17.688 1.00 98.25 439 TYR A C 1
ATOM 3409 O O . TYR A 1 439 ? 21.135 -18.458 -16.469 1.00 98.25 439 TYR A O 1
ATOM 3417 N N . GLY A 1 440 ? 20.136 -18.948 -18.427 1.00 97.75 440 GLY A N 1
ATOM 3418 C CA . GLY A 1 440 ? 18.772 -18.982 -17.901 1.00 97.75 440 GLY A CA 1
ATOM 3419 C C . GLY A 1 440 ? 18.259 -17.598 -17.487 1.00 97.75 440 GLY A C 1
ATOM 3420 O O . GLY A 1 440 ? 17.383 -17.501 -16.630 1.00 97.75 440 GLY A O 1
ATOM 3421 N N . ILE A 1 441 ? 18.820 -16.532 -18.065 1.00 98.31 441 ILE A N 1
ATOM 3422 C CA . ILE A 1 441 ? 18.472 -15.132 -17.798 1.00 98.31 441 ILE A CA 1
ATOM 3423 C C . ILE A 1 441 ? 17.989 -14.541 -19.116 1.00 98.31 441 ILE A C 1
ATOM 3425 O O . ILE A 1 441 ? 18.746 -14.490 -20.081 1.00 98.31 441 ILE A O 1
ATOM 3429 N N . LYS A 1 442 ? 16.733 -14.098 -19.177 1.00 98.25 442 LYS A N 1
ATOM 3430 C CA . LYS A 1 442 ? 16.192 -13.483 -20.396 1.00 98.25 442 LYS A CA 1
ATOM 3431 C C . LYS A 1 442 ? 16.753 -12.079 -20.612 1.00 98.25 442 LYS A C 1
ATOM 3433 O O . LYS A 1 442 ? 17.133 -11.402 -19.657 1.00 98.25 442 LYS A O 1
ATOM 3438 N N . VAL A 1 443 ? 16.736 -11.625 -21.862 1.00 98.62 443 VAL A N 1
ATOM 3439 C CA . VAL A 1 443 ? 17.062 -10.235 -22.213 1.00 98.62 443 VAL A CA 1
ATOM 3440 C C . VAL A 1 443 ? 15.793 -9.525 -22.665 1.00 98.62 443 VAL A C 1
ATOM 3442 O O . VAL A 1 443 ? 15.134 -9.952 -23.610 1.00 98.62 443 VAL A O 1
ATOM 3445 N N . ALA A 1 444 ? 15.443 -8.452 -21.968 1.00 98.31 444 ALA A N 1
ATOM 3446 C CA . ALA A 1 444 ? 14.337 -7.575 -22.298 1.00 98.31 444 ALA A CA 1
ATOM 3447 C C . ALA A 1 444 ? 14.877 -6.405 -23.138 1.00 98.31 444 ALA A C 1
ATOM 3449 O O . ALA A 1 444 ? 15.657 -5.587 -22.656 1.00 98.31 444 ALA A O 1
ATOM 3450 N N . ILE A 1 445 ? 14.514 -6.366 -24.417 1.00 98.00 445 ILE A N 1
ATOM 3451 C CA . ILE A 1 445 ? 14.984 -5.355 -25.361 1.00 98.00 445 ILE A CA 1
ATOM 3452 C C . ILE A 1 445 ? 14.289 -4.028 -25.056 1.00 98.00 445 ILE A C 1
ATOM 3454 O O . ILE A 1 445 ? 13.062 -3.942 -25.140 1.00 98.00 445 ILE A O 1
ATOM 3458 N N . HIS A 1 446 ? 15.090 -3.029 -24.708 1.00 96.81 446 HIS A N 1
ATOM 3459 C CA . HIS A 1 446 ? 14.672 -1.654 -24.465 1.00 96.81 446 HIS A CA 1
ATOM 3460 C C . HIS A 1 446 ? 14.519 -0.875 -25.783 1.00 96.81 446 HIS A C 1
ATOM 3462 O O . HIS A 1 446 ? 15.116 -1.238 -26.802 1.00 96.81 446 HIS A O 1
ATOM 3468 N N . ASN A 1 447 ? 13.707 0.185 -25.781 1.00 95.94 447 ASN A N 1
ATOM 3469 C CA . ASN A 1 447 ? 13.566 1.087 -26.920 1.00 95.94 447 ASN A CA 1
ATOM 3470 C C . ASN A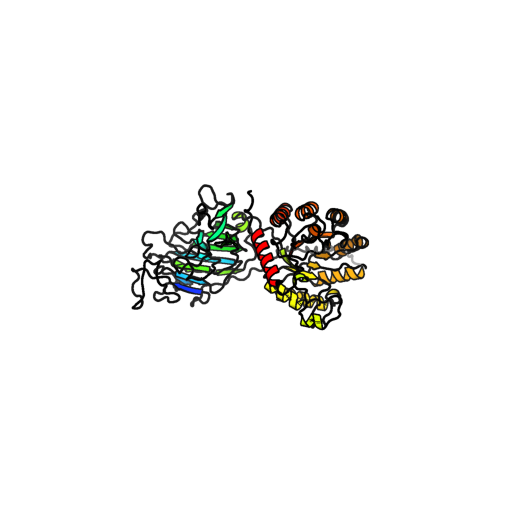 1 447 ? 13.890 2.533 -26.540 1.00 95.94 447 ASN A C 1
ATOM 3472 O O . ASN A 1 447 ? 13.149 3.161 -25.800 1.00 95.94 447 ASN A O 1
ATOM 3476 N N . HIS A 1 448 ? 14.893 3.132 -27.172 1.00 95.00 448 HIS A N 1
ATOM 3477 C CA . HIS A 1 448 ? 14.919 4.586 -27.356 1.00 95.00 448 HIS A CA 1
ATOM 3478 C C . HIS A 1 448 ? 14.061 5.002 -28.568 1.00 95.00 448 HIS A C 1
ATOM 3480 O O . HIS A 1 448 ? 13.328 4.206 -29.158 1.00 95.00 448 HIS A O 1
ATOM 3486 N N . TRP A 1 449 ? 14.128 6.274 -28.956 1.00 94.81 449 TRP A N 1
ATOM 3487 C CA . TRP A 1 449 ? 13.360 6.833 -30.068 1.00 94.81 449 TRP A CA 1
ATOM 3488 C C . TRP A 1 449 ? 14.020 6.614 -31.442 1.00 94.81 449 TRP A C 1
ATOM 3490 O O . TRP A 1 449 ? 15.150 6.127 -31.572 1.00 94.81 449 TRP A O 1
ATOM 3500 N N . LYS A 1 450 ? 13.283 6.976 -32.499 1.00 94.94 450 LYS A N 1
ATOM 3501 C CA . LYS A 1 450 ? 13.702 6.879 -33.901 1.00 94.94 450 LYS A CA 1
ATOM 3502 C C . LYS A 1 450 ? 15.061 7.548 -34.125 1.00 94.94 450 LYS A C 1
ATOM 3504 O O . LYS A 1 450 ? 15.324 8.621 -33.597 1.00 94.94 450 LYS A O 1
ATOM 3509 N N . ALA A 1 451 ? 15.889 6.918 -34.959 1.00 91.94 451 ALA A N 1
ATOM 3510 C CA . ALA A 1 451 ? 17.278 7.287 -35.265 1.00 91.94 451 ALA A CA 1
ATOM 3511 C C . ALA A 1 451 ? 18.311 7.014 -34.155 1.00 91.94 451 ALA A C 1
ATOM 3513 O O . ALA A 1 451 ? 19.501 7.008 -34.461 1.00 91.94 451 ALA A O 1
ATOM 3514 N N . VAL A 1 452 ? 17.887 6.718 -32.920 1.00 91.81 452 VAL A N 1
ATOM 3515 C CA . VAL A 1 452 ? 18.787 6.297 -31.829 1.00 91.81 452 VAL A CA 1
ATOM 3516 C C . VAL A 1 452 ? 18.735 4.787 -31.627 1.00 91.81 452 VAL A C 1
ATOM 3518 O O . VAL A 1 452 ? 19.776 4.135 -31.598 1.00 91.81 452 VAL A O 1
ATOM 3521 N N . SER A 1 453 ? 17.532 4.215 -31.548 1.00 92.19 453 SER A N 1
ATOM 3522 C CA . SER A 1 453 ? 17.355 2.773 -31.357 1.00 92.19 453 SER A CA 1
ATOM 3523 C C . SER A 1 453 ? 17.067 2.050 -32.670 1.00 92.19 453 SER A C 1
ATOM 3525 O O . SER A 1 453 ? 16.352 2.562 -33.530 1.00 92.19 453 SER A O 1
ATOM 3527 N N . SER A 1 454 ? 17.553 0.812 -32.805 1.00 92.69 454 SER A N 1
ATOM 3528 C CA . SER A 1 454 ? 17.100 -0.113 -33.861 1.00 92.69 454 SER A CA 1
ATOM 3529 C C . SER A 1 454 ? 15.708 -0.695 -33.573 1.00 92.69 454 SER A C 1
ATOM 3531 O O . SER A 1 454 ? 15.037 -1.166 -34.492 1.00 92.69 454 SER A O 1
ATOM 3533 N N . PHE A 1 455 ? 15.252 -0.625 -32.319 1.00 94.44 455 PHE A N 1
ATOM 3534 C CA . PHE A 1 455 ? 13.981 -1.178 -31.835 1.00 94.44 455 PHE A CA 1
ATOM 3535 C C . PHE A 1 455 ? 12.997 -0.093 -31.386 1.00 94.44 455 PHE A C 1
ATOM 3537 O O . PHE A 1 455 ? 12.062 -0.368 -30.641 1.00 94.44 455 PHE A O 1
ATOM 3544 N N . TRP A 1 456 ? 13.164 1.132 -31.893 1.00 95.88 456 TRP A N 1
ATOM 3545 C CA . TRP A 1 456 ? 12.297 2.279 -31.593 1.00 95.88 456 TRP A CA 1
ATOM 3546 C C . TRP A 1 456 ? 10.812 2.063 -31.932 1.00 95.88 456 TRP A C 1
ATOM 3548 O O . TRP A 1 456 ? 9.954 2.790 -31.439 1.00 95.88 456 TRP A O 1
ATOM 3558 N N . ASN A 1 457 ? 10.503 1.094 -32.800 1.00 95.31 457 ASN A N 1
ATOM 3559 C CA . ASN A 1 457 ? 9.153 0.764 -33.247 1.00 95.31 457 ASN A CA 1
ATOM 3560 C C . ASN A 1 457 ? 8.758 -0.651 -32.768 1.00 95.31 457 ASN A C 1
ATOM 3562 O O . ASN A 1 457 ? 9.516 -1.598 -33.024 1.00 95.31 457 ASN A O 1
ATOM 3566 N N . PRO A 1 458 ? 7.569 -0.829 -32.148 1.00 96.69 458 PRO A N 1
ATOM 3567 C CA . PRO A 1 458 ? 7.093 -2.133 -31.680 1.00 96.69 458 PRO A CA 1
ATOM 3568 C C . PRO A 1 458 ? 6.993 -3.195 -32.786 1.00 96.69 458 PRO A C 1
ATOM 3570 O O . PRO A 1 458 ? 7.172 -4.374 -32.499 1.00 96.69 458 PRO A O 1
ATOM 3573 N N . ASP A 1 459 ? 6.765 -2.816 -34.048 1.00 95.38 459 ASP A N 1
ATOM 3574 C CA . ASP A 1 459 ? 6.674 -3.762 -35.167 1.00 95.38 459 ASP A CA 1
ATOM 3575 C C . ASP A 1 459 ? 8.034 -4.426 -35.454 1.00 95.38 459 ASP A C 1
ATOM 3577 O O . ASP A 1 459 ? 8.126 -5.651 -35.567 1.00 95.38 459 ASP A O 1
ATOM 3581 N N . THR A 1 460 ? 9.114 -3.635 -35.504 1.00 89.44 460 THR A N 1
ATOM 3582 C CA . THR A 1 460 ? 10.483 -4.148 -35.692 1.00 89.44 460 THR A CA 1
ATOM 3583 C C . THR A 1 460 ? 10.910 -5.008 -34.509 1.00 89.44 460 THR A C 1
ATOM 3585 O O . THR A 1 460 ? 11.520 -6.065 -34.692 1.00 89.44 460 THR A O 1
ATOM 3588 N N . LEU A 1 461 ? 10.555 -4.580 -33.296 1.00 95.56 461 LEU A N 1
ATOM 3589 C CA . LEU A 1 461 ? 10.816 -5.347 -32.088 1.00 95.56 461 LEU A CA 1
ATOM 3590 C C . LEU A 1 461 ? 10.093 -6.702 -32.135 1.00 95.56 461 LEU A C 1
ATOM 3592 O O . LEU A 1 461 ? 10.733 -7.739 -31.983 1.00 95.56 461 LEU A O 1
ATOM 3596 N N . LEU A 1 462 ? 8.794 -6.726 -32.440 1.00 96.38 462 LEU A N 1
ATOM 3597 C CA . LEU A 1 462 ? 7.999 -7.955 -32.494 1.00 96.38 462 LEU A CA 1
ATOM 3598 C C . LEU A 1 462 ? 8.553 -8.977 -33.503 1.00 96.38 462 LEU A C 1
ATOM 3600 O O . LEU A 1 462 ? 8.515 -10.180 -33.242 1.00 96.38 462 LEU A O 1
ATOM 3604 N N . ILE A 1 463 ? 9.108 -8.524 -34.634 1.00 93.94 463 ILE A N 1
ATOM 3605 C CA . ILE A 1 463 ? 9.789 -9.406 -35.599 1.00 93.94 463 ILE A CA 1
ATOM 3606 C C . ILE A 1 463 ? 10.985 -10.114 -34.945 1.00 93.94 463 ILE A C 1
ATOM 3608 O O . ILE A 1 463 ? 11.145 -11.325 -35.112 1.00 93.94 463 ILE A O 1
ATOM 3612 N N . ALA A 1 464 ? 11.807 -9.388 -34.182 1.00 93.81 464 ALA A N 1
ATOM 3613 C CA . ALA A 1 464 ? 12.930 -9.980 -33.458 1.00 93.81 464 ALA A CA 1
ATOM 3614 C C . ALA A 1 464 ? 12.449 -10.963 -32.375 1.00 93.81 464 ALA A C 1
ATOM 3616 O O . ALA A 1 464 ? 12.965 -12.078 -32.288 1.00 93.81 464 ALA A O 1
ATOM 3617 N N . LEU A 1 465 ? 11.420 -10.593 -31.606 1.00 96.62 465 LEU A N 1
ATOM 3618 C CA . LEU A 1 465 ? 10.906 -11.402 -30.492 1.00 96.62 465 LEU A CA 1
ATOM 3619 C C . LEU A 1 465 ? 10.217 -12.698 -30.940 1.00 96.62 465 LEU A C 1
ATOM 3621 O O . LEU A 1 465 ? 10.251 -13.694 -30.225 1.00 96.62 465 LEU A O 1
ATOM 3625 N N . LYS A 1 466 ? 9.644 -12.733 -32.149 1.00 95.12 466 LYS A N 1
ATOM 3626 C CA . LYS A 1 466 ? 9.123 -13.975 -32.748 1.00 95.12 466 LYS A CA 1
ATOM 3627 C C . LYS A 1 466 ? 10.226 -14.950 -33.160 1.00 95.12 466 LYS A C 1
ATOM 3629 O O . LYS A 1 466 ? 9.972 -16.147 -33.265 1.00 95.12 466 LYS A O 1
ATOM 3634 N N . LYS A 1 467 ? 11.433 -14.447 -33.431 1.00 96.50 467 LYS A N 1
ATOM 3635 C CA . LYS A 1 467 ? 12.565 -15.248 -33.908 1.00 96.50 467 LYS A CA 1
ATOM 3636 C C . LYS A 1 467 ? 13.424 -15.807 -32.772 1.00 96.50 467 LYS A C 1
ATOM 3638 O O . LYS A 1 467 ? 14.013 -16.872 -32.943 1.00 96.50 467 LYS A O 1
ATOM 3643 N N . TYR A 1 468 ? 13.509 -15.098 -31.649 1.00 97.62 468 TYR A N 1
ATOM 3644 C CA . TYR A 1 468 ? 14.460 -15.377 -30.574 1.00 97.62 468 TYR A CA 1
ATOM 3645 C C . TYR A 1 468 ? 13.737 -15.542 -29.221 1.00 97.62 468 TYR A C 1
ATOM 3647 O O . TYR A 1 468 ? 13.341 -14.544 -28.617 1.00 97.62 468 TYR A O 1
ATOM 3655 N N . PRO A 1 469 ? 13.519 -16.783 -28.743 1.00 96.06 469 PRO A N 1
ATOM 3656 C CA . PRO A 1 469 ? 12.602 -17.083 -27.636 1.00 96.06 469 PRO A CA 1
ATOM 3657 C C . PRO A 1 469 ? 13.101 -16.673 -26.238 1.00 96.06 469 PRO A C 1
ATOM 3659 O O . PRO A 1 469 ? 12.300 -16.594 -25.300 1.00 96.06 469 PRO A O 1
ATOM 3662 N N . ASN A 1 470 ? 14.405 -16.430 -26.067 1.00 98.25 470 ASN A N 1
ATOM 3663 C CA . ASN A 1 470 ? 14.969 -15.939 -24.807 1.00 98.25 470 ASN A CA 1
ATOM 3664 C C . ASN A 1 470 ? 15.004 -14.407 -24.735 1.00 98.25 470 ASN A C 1
ATOM 3666 O O . ASN A 1 470 ? 15.389 -13.847 -23.703 1.00 98.25 470 ASN A O 1
ATOM 3670 N N . LEU A 1 471 ? 14.583 -13.736 -25.809 1.00 98.38 471 LEU A N 1
ATOM 3671 C CA . LEU A 1 471 ? 14.402 -12.294 -25.852 1.00 98.38 471 LEU A CA 1
ATOM 3672 C C . LEU A 1 471 ? 12.935 -11.942 -25.573 1.00 98.38 471 LEU A C 1
ATOM 3674 O O . LEU A 1 471 ? 12.012 -12.671 -25.936 1.00 98.38 471 LEU A O 1
ATOM 3678 N N . GLY A 1 472 ? 12.715 -10.806 -24.926 1.00 98.19 472 GLY A N 1
ATOM 3679 C CA . GLY A 1 472 ? 11.399 -10.191 -24.752 1.00 98.19 472 GLY A CA 1
ATOM 3680 C C . GLY A 1 472 ? 11.499 -8.675 -24.848 1.00 98.19 472 GLY A C 1
ATOM 3681 O O . GLY A 1 472 ? 12.555 -8.151 -25.187 1.00 98.19 472 GLY A O 1
ATOM 3682 N N . ALA A 1 473 ? 10.416 -7.964 -24.553 1.00 98.38 473 ALA A N 1
ATOM 3683 C CA . ALA A 1 473 ? 10.385 -6.505 -24.575 1.00 98.38 473 ALA A CA 1
ATOM 3684 C C . ALA A 1 473 ? 10.563 -5.906 -23.171 1.00 98.38 473 ALA A C 1
ATOM 3686 O O . ALA A 1 473 ? 10.008 -6.430 -22.198 1.00 98.38 473 ALA A O 1
ATOM 3687 N N . CYS A 1 474 ? 11.278 -4.781 -23.104 1.00 98.19 474 CYS A N 1
ATOM 3688 C CA . CYS A 1 474 ? 11.202 -3.786 -22.035 1.00 98.19 474 CYS A CA 1
ATOM 3689 C C . CYS A 1 474 ? 10.720 -2.457 -22.635 1.00 98.19 474 CYS A C 1
ATOM 3691 O O . CYS A 1 474 ? 11.552 -1.604 -22.939 1.00 98.19 474 CYS A O 1
ATOM 3693 N N . PRO A 1 475 ? 9.409 -2.291 -22.893 1.00 97.81 475 PRO A N 1
ATOM 3694 C CA . PRO A 1 475 ? 8.900 -1.072 -23.491 1.00 97.81 475 PRO A CA 1
ATOM 3695 C C . PRO A 1 475 ? 9.157 0.128 -22.581 1.00 97.81 475 PRO A C 1
ATOM 3697 O O . PRO A 1 475 ? 8.668 0.151 -21.448 1.00 97.81 475 PRO A O 1
ATOM 3700 N N . ASP A 1 476 ? 9.879 1.118 -23.092 1.00 97.56 476 ASP A N 1
ATOM 3701 C CA . ASP A 1 476 ? 9.960 2.439 -22.479 1.00 97.56 476 ASP A CA 1
ATOM 3702 C C . ASP A 1 476 ? 8.832 3.309 -23.020 1.00 97.56 476 ASP A C 1
ATOM 3704 O O . ASP A 1 476 ? 8.751 3.617 -24.220 1.00 97.56 476 ASP A O 1
ATOM 3708 N N . LEU A 1 477 ? 7.927 3.670 -22.113 1.00 97.31 477 LEU A N 1
ATOM 3709 C CA . LEU A 1 477 ? 6.700 4.362 -22.475 1.00 97.31 477 LEU A CA 1
ATOM 3710 C C . LEU A 1 477 ? 6.923 5.851 -22.760 1.00 97.31 477 LEU A C 1
ATOM 3712 O O . LEU A 1 477 ? 6.132 6.418 -23.511 1.00 97.31 477 LEU A O 1
ATOM 3716 N N . GLY A 1 478 ? 7.994 6.464 -22.249 1.00 96.06 478 GLY A N 1
ATOM 3717 C CA . GLY A 1 478 ? 8.370 7.849 -22.550 1.00 96.06 478 GLY A CA 1
ATOM 3718 C C . GLY A 1 478 ? 9.110 7.990 -23.878 1.00 96.06 478 GLY A C 1
ATOM 3719 O O . GLY A 1 478 ? 9.048 9.032 -24.529 1.00 96.06 478 GLY A O 1
ATOM 3720 N N . HIS A 1 479 ? 9.776 6.939 -24.352 1.00 97.00 479 HIS A N 1
ATOM 3721 C CA . HIS A 1 479 ? 10.498 6.964 -25.622 1.00 97.00 479 HIS A CA 1
ATOM 3722 C C . HIS A 1 479 ? 9.611 6.748 -26.854 1.00 97.00 479 HIS A C 1
ATOM 3724 O O . HIS A 1 479 ? 9.900 7.305 -27.920 1.00 97.00 479 HIS A O 1
ATOM 3730 N N . TYR A 1 480 ? 8.503 6.011 -26.741 1.00 97.31 480 TYR A N 1
ATOM 3731 C CA . TYR A 1 480 ? 7.587 5.828 -27.873 1.00 97.31 480 TYR A CA 1
ATOM 3732 C C . TYR A 1 480 ? 6.965 7.137 -28.390 1.00 97.31 480 TYR A C 1
ATOM 3734 O O . TYR A 1 480 ? 7.045 7.383 -29.604 1.00 97.31 480 TYR A O 1
ATOM 3742 N N . PRO A 1 481 ? 6.417 8.028 -27.539 1.00 97.38 481 PRO A N 1
ATOM 3743 C CA . PRO A 1 481 ? 5.801 9.258 -28.012 1.00 97.38 481 PRO A CA 1
ATOM 3744 C C . PRO A 1 481 ? 6.794 10.208 -28.686 1.00 97.38 481 PRO A C 1
ATOM 3746 O O . PRO A 1 481 ? 6.414 10.882 -29.645 1.00 97.38 481 PRO A O 1
ATOM 3749 N N . LYS A 1 482 ? 8.084 10.187 -28.304 1.00 96.69 482 LYS A N 1
ATOM 3750 C CA . LYS A 1 482 ? 9.160 10.913 -29.016 1.00 96.69 482 LYS A CA 1
ATOM 3751 C C . LYS A 1 482 ? 9.236 10.542 -30.504 1.00 96.69 482 LYS A C 1
ATOM 3753 O O . LYS A 1 482 ? 9.665 11.355 -31.316 1.00 96.69 482 LYS A O 1
ATOM 3758 N N . SER A 1 483 ? 8.771 9.345 -30.869 1.00 96.44 483 SER A N 1
ATOM 3759 C CA . SER A 1 483 ? 8.699 8.838 -32.248 1.00 96.44 483 SER A CA 1
ATOM 3760 C C . SER A 1 483 ? 7.283 8.831 -32.841 1.00 96.44 483 SER A C 1
ATOM 3762 O O . SER A 1 483 ? 7.062 8.187 -33.867 1.00 96.44 483 SER A O 1
ATOM 3764 N N . GLY A 1 484 ? 6.314 9.483 -32.192 1.00 96.62 484 GLY A N 1
ATOM 3765 C CA . GLY A 1 484 ? 4.921 9.518 -32.650 1.00 96.62 484 GLY A CA 1
ATOM 3766 C C . GLY A 1 484 ? 4.128 8.244 -32.355 1.00 96.62 484 GLY A C 1
ATOM 3767 O O . GLY A 1 484 ? 3.036 8.069 -32.891 1.00 96.62 484 GLY A O 1
ATOM 3768 N N . ILE A 1 485 ? 4.666 7.337 -31.536 1.00 97.81 485 ILE A N 1
ATOM 3769 C CA . ILE A 1 485 ? 4.044 6.046 -31.238 1.00 97.81 485 ILE A CA 1
ATOM 3770 C C . ILE A 1 485 ? 3.237 6.162 -29.948 1.00 97.81 485 ILE A C 1
ATOM 3772 O O . ILE A 1 485 ? 3.760 6.572 -28.915 1.00 97.81 485 ILE A O 1
ATOM 3776 N N . ASN A 1 486 ? 1.965 5.767 -30.007 1.00 98.06 486 ASN A N 1
ATOM 3777 C CA . ASN A 1 486 ? 1.111 5.685 -28.828 1.00 98.06 486 ASN A CA 1
ATOM 3778 C C . ASN A 1 486 ? 1.561 4.513 -27.921 1.00 98.06 486 ASN A C 1
ATOM 3780 O O . ASN A 1 486 ? 1.587 3.372 -28.397 1.00 98.06 486 ASN A O 1
ATOM 3784 N N . PRO A 1 487 ? 1.870 4.752 -26.631 1.00 98.06 487 PRO A N 1
ATOM 3785 C CA . PRO A 1 487 ? 2.351 3.707 -25.726 1.00 98.06 487 PRO A CA 1
ATOM 3786 C C . PRO A 1 487 ? 1.361 2.557 -25.503 1.00 98.06 487 PRO A C 1
ATOM 3788 O O . PRO A 1 487 ? 1.781 1.404 -25.446 1.00 98.06 487 PRO A O 1
ATOM 3791 N N . VAL A 1 488 ? 0.055 2.839 -25.432 1.00 97.81 488 VAL A N 1
ATOM 3792 C CA . VAL A 1 488 ? -1.004 1.829 -25.241 1.00 97.81 488 VAL A CA 1
ATOM 3793 C C . VAL A 1 488 ? -1.073 0.888 -26.444 1.00 97.81 488 VAL A C 1
ATOM 3795 O O . VAL A 1 488 ? -1.139 -0.330 -26.295 1.00 97.81 488 VAL A O 1
ATOM 3798 N N . GLU A 1 489 ? -1.004 1.438 -27.656 1.00 98.00 489 GLU A N 1
ATOM 3799 C CA . GLU A 1 489 ? -0.993 0.628 -28.878 1.00 98.00 489 GLU A CA 1
ATOM 3800 C C . GLU A 1 489 ? 0.311 -0.166 -29.028 1.00 98.00 489 GLU A C 1
ATOM 3802 O O . GLU A 1 489 ? 0.295 -1.302 -29.506 1.00 98.00 489 GLU A O 1
ATOM 3807 N N . ALA A 1 490 ? 1.441 0.383 -28.575 1.00 98.06 490 ALA A N 1
ATOM 3808 C CA . ALA A 1 490 ? 2.708 -0.338 -28.571 1.00 98.06 490 ALA A CA 1
ATOM 3809 C C . ALA A 1 490 ? 2.674 -1.560 -27.642 1.00 98.06 490 ALA A C 1
ATOM 3811 O O . ALA A 1 490 ? 3.030 -2.657 -28.073 1.00 98.06 490 ALA A O 1
ATOM 3812 N N . ILE A 1 491 ? 2.188 -1.416 -26.403 1.00 98.12 491 ILE A N 1
ATOM 3813 C CA . ILE A 1 491 ? 2.090 -2.557 -25.480 1.00 98.12 491 ILE A CA 1
ATOM 3814 C C . ILE A 1 491 ? 1.047 -3.585 -25.940 1.00 98.12 491 ILE A C 1
ATOM 3816 O O . ILE A 1 491 ? 1.294 -4.778 -25.783 1.00 98.12 491 ILE A O 1
ATOM 3820 N N . LYS A 1 492 ? -0.064 -3.171 -26.577 1.00 97.81 492 LYS A N 1
ATOM 3821 C CA . LYS A 1 492 ? -1.027 -4.095 -27.215 1.00 97.81 492 LYS A CA 1
ATOM 3822 C C . LYS A 1 492 ? -0.349 -4.970 -28.261 1.00 97.81 492 LYS A C 1
ATOM 3824 O O . LYS A 1 492 ? -0.517 -6.184 -28.264 1.00 97.81 492 LYS A O 1
ATOM 3829 N N . LYS A 1 493 ? 0.452 -4.362 -29.141 1.00 97.81 493 LYS A N 1
ATOM 3830 C CA . LYS A 1 493 ? 1.195 -5.090 -30.182 1.00 97.81 493 LYS A CA 1
ATOM 3831 C C . LYS A 1 493 ? 2.211 -6.081 -29.613 1.00 97.81 493 LYS A C 1
ATOM 3833 O O . LYS A 1 493 ? 2.506 -7.081 -30.262 1.00 97.81 493 LYS A O 1
ATOM 3838 N N . LEU A 1 494 ? 2.756 -5.797 -28.432 1.00 98.12 494 LEU A N 1
ATOM 3839 C CA . LEU A 1 494 ? 3.768 -6.616 -27.764 1.00 98.12 494 LEU A CA 1
ATOM 3840 C C . LEU A 1 494 ? 3.170 -7.658 -26.801 1.00 98.12 494 LEU A C 1
ATOM 3842 O O . LEU A 1 494 ? 3.922 -8.284 -26.050 1.00 98.12 494 LEU A O 1
ATOM 3846 N N . GLU A 1 495 ? 1.850 -7.869 -26.823 1.00 96.38 495 GLU A N 1
ATOM 3847 C CA . GLU A 1 495 ? 1.162 -8.838 -25.965 1.00 96.38 495 GLU A CA 1
ATOM 3848 C C . GLU A 1 495 ? 1.838 -10.218 -25.984 1.00 96.38 495 GLU A C 1
ATOM 3850 O O . GLU A 1 495 ? 2.200 -10.758 -27.030 1.00 96.38 495 GLU A O 1
ATOM 3855 N N . GLY A 1 496 ? 2.048 -10.778 -24.790 1.00 93.81 496 GLY A N 1
ATOM 3856 C CA . GLY A 1 496 ? 2.728 -12.062 -24.595 1.00 93.81 496 GLY A CA 1
ATOM 3857 C C . GLY A 1 496 ? 4.261 -12.012 -24.673 1.00 93.81 496 GLY A C 1
ATOM 3858 O O . GLY A 1 496 ? 4.908 -13.000 -24.327 1.00 93.81 496 GLY A O 1
ATOM 3859 N N . HIS A 1 497 ? 4.856 -10.878 -25.061 1.00 97.88 497 HIS A N 1
ATOM 3860 C CA . HIS A 1 497 ? 6.309 -10.718 -25.195 1.00 97.88 497 HIS A CA 1
ATOM 3861 C C . HIS A 1 497 ? 6.942 -9.741 -24.186 1.00 97.88 497 HIS A C 1
ATOM 3863 O O . HIS A 1 497 ? 8.170 -9.646 -24.123 1.00 97.88 497 HIS A O 1
ATOM 3869 N N . ILE A 1 498 ? 6.147 -9.024 -23.386 1.00 98.31 498 ILE A N 1
ATOM 3870 C CA . ILE A 1 498 ? 6.636 -8.044 -22.400 1.00 98.31 498 ILE A CA 1
ATOM 3871 C C . ILE A 1 498 ? 7.203 -8.760 -21.163 1.00 98.31 498 ILE A C 1
ATOM 3873 O O . ILE A 1 498 ? 6.490 -9.492 -20.477 1.00 98.31 498 ILE A O 1
ATOM 3877 N N . ILE A 1 499 ? 8.484 -8.526 -20.858 1.00 98.12 499 ILE A N 1
ATOM 3878 C CA . ILE A 1 499 ? 9.150 -9.024 -19.638 1.00 98.12 499 ILE A CA 1
ATOM 3879 C C . ILE A 1 499 ? 9.035 -7.993 -18.509 1.00 98.12 499 ILE A C 1
ATOM 3881 O O . ILE A 1 499 ? 8.754 -8.353 -17.365 1.00 98.12 499 ILE A O 1
ATOM 3885 N N . ALA A 1 500 ? 9.246 -6.721 -18.840 1.00 98.06 500 ALA A N 1
ATOM 3886 C CA . ALA A 1 500 ? 9.208 -5.583 -17.929 1.00 98.06 500 ALA A CA 1
ATOM 3887 C C . ALA A 1 500 ? 8.782 -4.316 -18.684 1.00 98.06 500 ALA A C 1
ATOM 3889 O O . ALA A 1 500 ? 8.682 -4.358 -19.906 1.00 98.06 500 ALA A O 1
ATOM 3890 N N . LEU A 1 501 ? 8.532 -3.212 -17.980 1.00 97.31 501 LEU A N 1
ATOM 3891 C CA . LEU A 1 501 ? 8.304 -1.891 -18.575 1.00 97.31 501 LE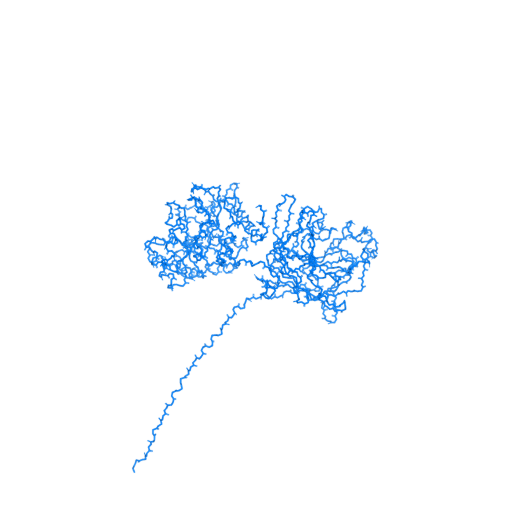U A CA 1
ATOM 3892 C C . LEU A 1 501 ? 9.119 -0.826 -17.851 1.00 97.31 501 LEU A C 1
ATOM 3894 O O . LEU A 1 501 ? 9.309 -0.923 -16.635 1.00 97.31 501 LEU A O 1
ATOM 3898 N N . HIS A 1 502 ? 9.497 0.218 -18.584 1.00 98.31 502 HIS A N 1
ATOM 3899 C CA . HIS A 1 502 ? 10.002 1.468 -18.025 1.00 98.31 502 HIS A CA 1
ATOM 3900 C C . HIS A 1 502 ? 8.916 2.543 -18.110 1.00 98.31 502 HIS A C 1
ATOM 3902 O O . HIS A 1 502 ? 8.359 2.807 -19.180 1.00 98.31 502 HIS A O 1
ATOM 3908 N N . LEU A 1 503 ? 8.559 3.126 -16.963 1.00 97.81 503 LEU A N 1
ATOM 3909 C CA . LEU A 1 503 ? 7.607 4.231 -16.889 1.00 97.81 503 LEU A CA 1
ATOM 3910 C C . LEU A 1 503 ? 8.369 5.552 -16.826 1.00 97.81 503 LEU A C 1
ATOM 3912 O O . LEU A 1 503 ? 9.091 5.784 -15.860 1.00 97.81 503 LEU A O 1
ATOM 3916 N N . LYS A 1 504 ? 8.132 6.404 -17.822 1.00 95.69 504 LYS A N 1
ATOM 3917 C CA . LYS A 1 504 ? 8.579 7.798 -17.948 1.00 95.69 504 LYS A CA 1
ATOM 3918 C C . LYS A 1 504 ? 7.462 8.576 -18.619 1.00 95.69 504 LYS A C 1
ATOM 3920 O O . LYS A 1 504 ? 6.808 7.999 -19.484 1.00 95.69 504 LYS A O 1
ATOM 3925 N N . ASP A 1 505 ? 7.277 9.849 -18.289 1.00 97.19 505 ASP A N 1
ATOM 3926 C CA . ASP A 1 505 ? 6.244 10.690 -18.901 1.00 97.19 505 ASP A CA 1
ATOM 3927 C C . ASP A 1 505 ? 6.858 11.922 -19.569 1.00 97.19 505 ASP A C 1
ATOM 3929 O O . ASP A 1 505 ? 7.877 12.443 -19.121 1.00 97.19 505 ASP A O 1
ATOM 3933 N N . ILE A 1 506 ? 6.247 12.382 -20.660 1.00 96.31 506 ILE A N 1
ATOM 3934 C CA . ILE A 1 506 ? 6.717 13.527 -21.452 1.00 96.31 506 ILE A CA 1
ATOM 3935 C C . ILE A 1 506 ? 5.536 14.397 -21.882 1.00 96.31 506 ILE A C 1
ATOM 3937 O O . ILE A 1 506 ? 4.391 13.962 -21.859 1.00 96.31 506 ILE A O 1
ATOM 3941 N N . THR A 1 507 ? 5.789 15.632 -22.311 1.00 96.62 507 THR A N 1
ATOM 3942 C CA . THR A 1 507 ? 4.723 16.631 -22.514 1.00 96.62 507 THR A CA 1
ATOM 3943 C C . THR A 1 507 ? 4.155 16.722 -23.934 1.00 96.62 507 THR A C 1
ATOM 3945 O O . THR A 1 507 ? 3.143 17.393 -24.126 1.00 96.62 507 THR A O 1
ATOM 3948 N N . ALA A 1 508 ? 4.753 16.071 -24.940 1.00 96.44 508 ALA A N 1
ATOM 3949 C CA . ALA A 1 508 ? 4.218 16.039 -26.306 1.00 96.44 508 ALA A CA 1
ATOM 3950 C C . ALA A 1 508 ? 4.776 14.875 -27.148 1.00 96.44 508 ALA A C 1
ATOM 3952 O O . ALA A 1 508 ? 5.808 14.291 -26.833 1.00 96.44 508 ALA A O 1
ATOM 3953 N N . TYR A 1 509 ? 4.104 14.562 -28.260 1.00 97.31 509 TYR A N 1
ATOM 3954 C CA . TYR A 1 509 ? 4.593 13.614 -29.268 1.00 97.31 509 TYR A CA 1
ATOM 3955 C C . TYR A 1 509 ? 5.615 14.257 -30.222 1.00 97.31 509 TYR A C 1
ATOM 3957 O O . TYR A 1 509 ? 5.633 15.471 -30.406 1.00 97.31 509 TYR A O 1
ATOM 3965 N N . ASN A 1 510 ? 6.392 13.418 -30.916 1.00 96.31 510 ASN A N 1
ATOM 3966 C CA . ASN A 1 510 ? 7.267 13.778 -32.043 1.00 96.31 510 ASN A CA 1
ATOM 3967 C C . ASN A 1 510 ? 8.370 14.798 -31.722 1.00 96.31 510 ASN A C 1
ATOM 3969 O O . ASN A 1 510 ? 8.829 15.508 -32.615 1.00 96.31 510 ASN A O 1
ATOM 3973 N N . ASN A 1 511 ? 8.811 14.863 -30.466 1.00 94.31 511 ASN A N 1
ATOM 3974 C CA . ASN A 1 511 ? 9.918 15.721 -30.068 1.00 94.31 511 ASN A CA 1
ATOM 3975 C C . ASN A 1 511 ? 10.933 14.941 -29.207 1.00 94.31 511 ASN A C 1
ATOM 3977 O O . ASN A 1 511 ? 10.663 14.678 -28.032 1.00 94.31 511 ASN A O 1
ATOM 3981 N N . PRO A 1 512 ? 12.097 14.556 -29.765 1.00 92.25 512 PRO A N 1
ATOM 3982 C CA . PRO A 1 512 ? 13.107 13.798 -29.032 1.00 92.25 512 PRO A CA 1
ATOM 3983 C C . PRO A 1 512 ? 13.833 14.616 -27.952 1.00 92.25 512 PRO A C 1
ATOM 3985 O O . PRO A 1 512 ? 14.384 14.019 -27.026 1.00 92.25 512 PRO A O 1
ATOM 3988 N N . GLU A 1 513 ? 13.797 15.950 -28.036 1.00 92.25 513 GLU A N 1
ATOM 3989 C CA . GLU A 1 513 ? 14.463 16.871 -27.102 1.00 92.25 513 GLU A CA 1
ATOM 3990 C C . GLU A 1 513 ? 13.686 17.071 -25.794 1.00 92.25 513 GLU A C 1
ATOM 3992 O O . GLU A 1 513 ? 14.184 17.711 -24.868 1.00 92.25 513 GLU A O 1
ATOM 3997 N N . LEU A 1 514 ? 12.464 16.532 -25.695 1.00 90.38 514 LEU A N 1
ATOM 3998 C CA . LEU A 1 514 ? 11.670 16.636 -24.477 1.00 90.38 514 LEU A CA 1
ATOM 3999 C C . LEU A 1 514 ? 12.361 15.948 -23.304 1.00 90.38 514 LEU A C 1
ATOM 4001 O O . LEU A 1 514 ? 12.792 14.790 -23.397 1.00 90.38 514 LEU A O 1
ATOM 4005 N N . LYS A 1 515 ? 12.391 16.685 -22.196 1.00 90.69 515 LYS A N 1
ATOM 4006 C CA . LYS A 1 515 ? 12.741 16.178 -20.877 1.00 90.69 515 LYS A CA 1
ATOM 4007 C C . LYS A 1 515 ? 11.551 15.459 -20.259 1.00 90.69 515 LYS A C 1
ATOM 4009 O O . LYS A 1 515 ? 10.396 15.762 -20.577 1.00 90.69 515 LYS A O 1
ATOM 4014 N N . ASP A 1 516 ? 11.869 14.545 -19.360 1.00 93.94 516 ASP A N 1
ATOM 4015 C CA . ASP A 1 516 ? 10.875 13.837 -18.575 1.00 93.94 516 ASP A CA 1
ATOM 4016 C C . ASP A 1 516 ? 10.143 14.790 -17.624 1.00 93.94 516 ASP A C 1
ATOM 4018 O O . ASP A 1 516 ? 10.688 15.790 -17.148 1.00 93.94 516 ASP A O 1
ATOM 4022 N N . VAL A 1 517 ? 8.895 14.449 -17.334 1.00 94.38 517 VAL A N 1
ATOM 4023 C CA . VAL A 1 517 ? 8.083 15.045 -16.273 1.00 94.38 517 VAL A CA 1
ATOM 4024 C C . VAL A 1 517 ? 7.602 13.939 -15.326 1.00 94.38 517 VAL A C 1
ATOM 4026 O O . VAL A 1 517 ? 7.585 12.769 -15.717 1.00 94.38 517 VAL A O 1
ATOM 4029 N N . PRO A 1 518 ? 7.218 14.265 -14.076 1.00 94.44 518 PRO A N 1
ATOM 4030 C CA . PRO A 1 518 ? 6.643 13.276 -13.168 1.00 94.44 518 PRO A CA 1
ATOM 4031 C C . PRO A 1 518 ? 5.443 12.562 -13.803 1.00 94.44 518 PRO A C 1
ATOM 4033 O O . PRO A 1 518 ? 4.682 13.180 -14.554 1.00 94.44 518 PRO A O 1
ATOM 4036 N N . LEU A 1 519 ? 5.239 11.282 -13.478 1.00 94.88 519 LEU A N 1
ATOM 4037 C CA . LEU A 1 519 ? 4.128 10.512 -14.041 1.00 94.88 519 LEU A CA 1
ATOM 4038 C C . LEU A 1 519 ? 2.782 11.200 -13.779 1.00 94.88 519 LEU A C 1
ATOM 4040 O O . LEU A 1 519 ? 2.488 11.606 -12.653 1.00 94.88 519 LEU A O 1
ATOM 4044 N N . GLY A 1 520 ? 1.961 11.307 -14.824 1.00 92.50 520 GLY A N 1
ATOM 4045 C CA . GLY A 1 520 ? 0.653 11.957 -14.767 1.00 92.50 520 GLY A CA 1
ATOM 4046 C C . GLY A 1 520 ? 0.690 13.468 -15.005 1.00 92.50 520 GLY A C 1
ATOM 4047 O O . GLY A 1 520 ? -0.373 14.083 -15.080 1.00 92.50 520 GLY A O 1
ATOM 4048 N N . ALA A 1 521 ? 1.879 14.066 -15.140 1.00 92.75 521 ALA A N 1
ATOM 4049 C CA . ALA A 1 521 ? 2.047 15.452 -15.579 1.00 92.75 521 ALA A CA 1
ATOM 4050 C C . ALA A 1 521 ? 2.258 15.578 -17.099 1.00 92.75 521 ALA A C 1
ATOM 4052 O O . ALA A 1 521 ? 2.262 16.696 -17.619 1.00 92.75 521 ALA A O 1
ATOM 4053 N N . GLY A 1 522 ? 2.460 14.465 -17.806 1.00 95.44 522 GLY A N 1
ATOM 4054 C CA . GLY A 1 522 ? 2.644 14.443 -19.249 1.00 95.44 522 GLY A CA 1
ATOM 4055 C C . GLY A 1 522 ? 1.417 13.944 -20.010 1.00 95.44 522 GLY A C 1
ATOM 4056 O O . GLY A 1 522 ? 0.269 14.107 -19.595 1.00 95.44 522 GLY A O 1
ATOM 4057 N N . ILE A 1 523 ? 1.677 13.402 -21.195 1.00 96.62 523 ILE A N 1
ATOM 4058 C CA . ILE A 1 523 ? 0.675 13.046 -22.210 1.00 96.62 523 ILE A CA 1
ATOM 4059 C C . ILE A 1 523 ? 0.376 11.549 -22.286 1.00 96.62 523 ILE A C 1
ATOM 4061 O O . ILE A 1 523 ? -0.462 11.136 -23.093 1.00 96.62 523 ILE A O 1
ATOM 4065 N N . ILE A 1 524 ? 1.073 10.716 -21.513 1.00 97.56 524 ILE A N 1
ATOM 4066 C CA . ILE A 1 524 ? 0.867 9.269 -21.553 1.00 97.56 524 ILE A CA 1
ATOM 4067 C C . ILE A 1 524 ? -0.387 8.898 -20.758 1.00 97.56 524 ILE A C 1
ATOM 4069 O O . ILE A 1 524 ? -0.525 9.212 -19.578 1.00 97.56 524 ILE A O 1
ATOM 4073 N N . ASP A 1 525 ? -1.297 8.166 -21.401 1.00 95.69 525 ASP A N 1
ATOM 4074 C CA . ASP A 1 525 ? -2.528 7.667 -20.783 1.00 95.69 525 ASP A CA 1
ATOM 4075 C C . ASP A 1 525 ? -2.249 6.424 -19.920 1.00 95.69 525 ASP A C 1
ATOM 4077 O O . ASP A 1 525 ? -2.499 5.283 -20.315 1.00 95.69 525 ASP A O 1
ATOM 4081 N N . TYR A 1 526 ? -1.682 6.641 -18.732 1.00 95.69 526 TYR A N 1
ATOM 4082 C CA . TYR A 1 526 ? -1.397 5.566 -17.782 1.00 95.69 526 TYR A CA 1
ATOM 4083 C C . TYR A 1 526 ? -2.621 4.760 -17.324 1.00 95.69 526 TYR A C 1
ATOM 4085 O O . TYR A 1 526 ? -2.477 3.542 -17.192 1.00 95.69 526 TYR A O 1
ATOM 4093 N N . PRO A 1 527 ? -3.818 5.350 -17.115 1.00 88.62 527 PRO A N 1
ATOM 4094 C CA . PRO A 1 527 ? -5.032 4.566 -16.913 1.00 88.62 527 PRO A CA 1
ATOM 4095 C C . PRO A 1 527 ? -5.247 3.526 -18.021 1.00 88.62 527 PRO A C 1
ATOM 4097 O O . PRO A 1 527 ? -5.430 2.346 -17.722 1.00 88.62 527 PRO A O 1
ATOM 4100 N N . ALA A 1 528 ? -5.153 3.923 -19.295 1.00 89.75 528 ALA A N 1
ATOM 4101 C CA . ALA A 1 528 ? -5.291 2.992 -20.413 1.00 89.75 528 ALA A CA 1
ATOM 4102 C C . ALA A 1 528 ? -4.132 1.983 -20.499 1.00 89.75 528 ALA A C 1
ATOM 4104 O O . ALA A 1 528 ? -4.370 0.811 -20.794 1.00 89.75 528 ALA A O 1
ATOM 4105 N N . VAL A 1 529 ? -2.895 2.398 -20.195 1.00 96.62 529 VAL A N 1
ATOM 4106 C CA . VAL A 1 529 ? -1.736 1.491 -20.102 1.00 96.62 529 VAL A CA 1
ATOM 4107 C C . VAL A 1 529 ? -1.997 0.402 -19.060 1.00 96.62 529 VAL A C 1
ATOM 4109 O O . VAL A 1 529 ? -1.806 -0.778 -19.343 1.00 96.62 529 VAL A O 1
ATOM 4112 N N . PHE A 1 530 ? -2.450 0.763 -17.858 1.00 92.38 530 PHE A N 1
ATOM 4113 C CA . PHE A 1 530 ? -2.641 -0.203 -16.774 1.00 92.38 530 PHE A CA 1
ATOM 4114 C C . PHE A 1 530 ? -3.840 -1.114 -17.033 1.00 92.38 530 PHE A C 1
ATOM 4116 O O . PHE A 1 530 ? -3.758 -2.312 -16.767 1.00 92.38 530 PHE A O 1
ATOM 4123 N N . GLU A 1 531 ? -4.924 -0.598 -17.609 1.00 83.69 531 GLU A N 1
ATOM 4124 C CA . GLU A 1 531 ? -6.045 -1.430 -18.058 1.00 83.69 531 GLU A CA 1
ATOM 4125 C C . GLU A 1 531 ? -5.607 -2.463 -19.102 1.00 83.69 531 GLU A C 1
ATOM 4127 O O . GLU A 1 531 ? -5.983 -3.634 -19.024 1.00 83.69 531 GLU A O 1
ATOM 4132 N N . GLU A 1 532 ? -4.757 -2.061 -20.042 1.00 92.25 532 GLU A N 1
ATOM 4133 C CA . GLU A 1 532 ? -4.218 -2.963 -21.050 1.00 92.25 532 GLU A CA 1
ATOM 4134 C C . GLU A 1 532 ? -3.276 -4.014 -20.439 1.00 92.25 532 GLU A C 1
ATOM 4136 O O . GLU A 1 532 ? -3.415 -5.203 -20.719 1.00 92.25 532 GLU A O 1
ATOM 4141 N N . LEU A 1 533 ? -2.378 -3.632 -19.527 1.00 92.88 533 LEU A N 1
ATOM 4142 C CA . LEU A 1 533 ? -1.523 -4.592 -18.819 1.00 92.88 533 LEU A CA 1
ATOM 4143 C C . LEU A 1 533 ? -2.337 -5.588 -17.975 1.00 92.88 533 LEU A C 1
ATOM 4145 O O . LEU A 1 533 ? -1.982 -6.769 -17.896 1.00 92.88 533 LEU A O 1
ATOM 4149 N N . LYS A 1 534 ? -3.442 -5.143 -17.355 1.00 84.12 534 LYS A N 1
ATOM 4150 C CA . LYS A 1 534 ? -4.385 -6.027 -16.648 1.00 84.12 534 LYS A CA 1
ATOM 4151 C C . LYS A 1 534 ? -5.042 -7.010 -17.619 1.00 84.12 534 LYS A C 1
ATOM 4153 O O . LYS A 1 534 ? -5.093 -8.200 -17.304 1.00 84.12 534 LYS A O 1
ATOM 4158 N N . ARG A 1 535 ? -5.487 -6.540 -18.795 1.00 86.94 535 ARG A N 1
ATOM 4159 C CA . ARG A 1 535 ? -6.065 -7.373 -19.867 1.00 86.94 535 ARG A CA 1
ATOM 4160 C C . ARG A 1 535 ? -5.089 -8.453 -20.332 1.00 86.94 535 ARG A C 1
ATOM 4162 O O . ARG A 1 535 ? -5.494 -9.597 -20.497 1.00 86.94 535 ARG A O 1
ATOM 4169 N N . GLN A 1 536 ? -3.813 -8.106 -20.487 1.00 87.38 536 GLN A N 1
ATOM 4170 C CA . GLN A 1 536 ? -2.755 -9.049 -20.870 1.00 87.38 536 GLN A CA 1
ATOM 4171 C C . GLN A 1 536 ? -2.325 -9.991 -19.734 1.00 87.38 536 GLN A C 1
ATOM 4173 O O . GLN A 1 536 ? -1.447 -10.832 -19.924 1.00 87.38 536 GLN A O 1
ATOM 4178 N N . HIS A 1 537 ? -2.893 -9.843 -18.531 1.00 82.19 537 HIS A N 1
ATOM 4179 C CA . HIS A 1 537 ? -2.467 -10.549 -17.324 1.00 82.19 537 HIS A CA 1
ATOM 4180 C C . HIS A 1 537 ? -0.966 -10.404 -17.036 1.00 82.19 537 HIS A C 1
ATOM 4182 O O . HIS A 1 537 ? -0.337 -11.334 -16.529 1.00 82.19 537 HIS A O 1
ATOM 4188 N N . PHE A 1 538 ? -0.390 -9.236 -17.332 1.00 90.81 538 PHE A N 1
ATOM 4189 C CA . PHE A 1 538 ? 1.026 -8.961 -17.109 1.00 90.81 538 PHE A CA 1
ATOM 4190 C C . PHE A 1 538 ? 1.415 -9.188 -15.636 1.00 90.81 538 PHE A C 1
ATOM 4192 O O . PHE A 1 538 ? 0.656 -8.842 -14.727 1.00 90.81 538 PHE A O 1
ATOM 4199 N N . LYS A 1 539 ? 2.595 -9.779 -15.391 1.00 86.75 539 LYS A N 1
ATOM 4200 C CA . LYS A 1 539 ? 3.132 -10.108 -14.047 1.00 86.75 539 LYS A CA 1
ATOM 4201 C C . LYS A 1 539 ? 4.590 -9.680 -13.839 1.00 86.75 539 LYS A C 1
ATOM 4203 O O . LYS A 1 539 ? 5.204 -10.072 -12.846 1.00 86.75 539 LYS A O 1
ATOM 4208 N N . GLY A 1 540 ? 5.161 -8.949 -14.791 1.00 92.88 540 GLY A N 1
ATOM 4209 C CA . GLY A 1 540 ? 6.565 -8.560 -14.762 1.00 92.88 540 GLY A CA 1
ATOM 4210 C C . GLY A 1 540 ? 6.847 -7.345 -13.881 1.00 92.88 540 GLY A C 1
ATOM 4211 O O . GLY A 1 540 ? 6.027 -6.917 -13.058 1.00 92.88 540 GLY A O 1
ATOM 4212 N N . ASN A 1 541 ? 8.048 -6.803 -14.057 1.00 97.00 541 ASN A N 1
ATOM 4213 C CA . ASN A 1 541 ? 8.499 -5.604 -13.368 1.00 97.00 541 ASN A CA 1
ATOM 4214 C C . ASN A 1 541 ? 7.982 -4.348 -14.070 1.00 97.00 541 ASN A C 1
ATOM 4216 O O . ASN A 1 541 ? 7.941 -4.278 -15.297 1.00 97.00 541 ASN A O 1
ATOM 4220 N N . ILE A 1 542 ? 7.603 -3.358 -13.271 1.00 97.38 542 ILE A N 1
ATOM 4221 C CA . ILE A 1 542 ? 7.312 -2.002 -13.728 1.00 97.38 542 ILE A CA 1
ATOM 4222 C C . ILE A 1 542 ? 8.334 -1.114 -13.038 1.00 97.38 542 ILE A C 1
ATOM 4224 O O . ILE A 1 542 ? 8.312 -0.994 -11.816 1.00 97.38 542 ILE A O 1
ATOM 4228 N N . ILE A 1 543 ? 9.261 -0.553 -13.799 1.00 98.12 543 ILE A N 1
ATOM 4229 C CA . ILE A 1 543 ? 10.365 0.235 -13.266 1.00 98.12 543 ILE A CA 1
ATOM 4230 C C . ILE A 1 543 ? 10.100 1.700 -13.596 1.00 98.12 543 ILE A C 1
ATOM 4232 O O . ILE A 1 543 ? 9.984 2.067 -14.759 1.00 98.12 543 ILE A O 1
ATOM 4236 N N . LEU A 1 544 ? 9.970 2.532 -12.568 1.00 97.31 544 LEU A N 1
ATOM 4237 C CA . LEU A 1 544 ? 9.978 3.981 -12.706 1.00 97.31 544 LEU A CA 1
ATOM 4238 C C . LEU A 1 544 ? 11.395 4.424 -13.079 1.00 97.31 544 LEU A C 1
ATOM 4240 O O . LEU A 1 544 ? 12.327 4.228 -12.297 1.00 97.31 544 LEU A O 1
ATOM 4244 N N . GLU A 1 545 ? 11.552 5.011 -14.256 1.00 92.88 545 GLU A N 1
ATOM 4245 C CA . GLU A 1 545 ? 12.783 5.673 -14.678 1.00 92.88 545 GLU A CA 1
ATOM 4246 C C . GLU A 1 545 ? 12.517 7.178 -14.809 1.00 92.88 545 GLU A C 1
ATOM 4248 O O . GLU A 1 545 ? 11.380 7.605 -14.990 1.00 92.88 545 GLU A O 1
ATOM 4253 N N . SER A 1 546 ? 13.550 7.998 -14.637 1.00 90.19 546 SER A N 1
ATOM 4254 C CA . SER A 1 546 ? 13.442 9.449 -14.745 1.00 90.19 546 SER A CA 1
ATOM 4255 C C . SER A 1 546 ? 14.782 10.040 -15.163 1.00 90.19 546 SER A C 1
ATOM 4257 O O . SER A 1 546 ? 15.794 9.765 -14.522 1.00 90.19 546 SER A O 1
ATOM 4259 N N . ASP A 1 547 ? 14.764 10.893 -16.184 1.00 87.94 547 ASP A N 1
ATOM 4260 C CA . ASP A 1 547 ? 15.885 11.750 -16.594 1.00 87.94 547 ASP A CA 1
ATOM 4261 C C . ASP A 1 547 ? 15.812 13.160 -15.961 1.00 87.94 547 ASP A C 1
ATOM 4263 O O . ASP A 1 547 ? 16.515 14.082 -16.377 1.00 87.94 547 ASP A O 1
ATOM 4267 N N . ILE A 1 548 ? 14.937 13.366 -14.967 1.00 87.00 548 ILE A N 1
ATOM 4268 C CA . ILE A 1 548 ? 14.823 14.637 -14.232 1.00 87.00 548 ILE A CA 1
ATOM 4269 C C . ILE A 1 548 ? 16.047 14.813 -13.326 1.00 87.00 548 ILE A C 1
ATOM 4271 O O . ILE A 1 548 ? 16.281 14.005 -12.429 1.00 87.00 548 ILE A O 1
ATOM 4275 N N . GLU A 1 549 ? 16.789 15.900 -13.526 1.00 82.94 549 GLU A N 1
ATOM 4276 C CA . GLU A 1 549 ? 17.891 16.319 -12.653 1.00 82.94 549 GLU A CA 1
ATOM 4277 C C . GLU A 1 549 ? 17.422 17.364 -11.631 1.00 82.94 549 GLU A C 1
ATOM 4279 O O . GLU A 1 549 ? 16.436 18.057 -11.863 1.00 82.94 549 GLU A O 1
ATOM 4284 N N . ASP A 1 550 ? 18.135 17.497 -10.508 1.00 81.00 550 ASP A N 1
ATOM 4285 C CA . ASP A 1 550 ? 17.911 18.610 -9.580 1.00 81.00 550 ASP A CA 1
ATOM 4286 C C . ASP A 1 550 ? 18.395 19.934 -10.207 1.00 81.00 550 ASP A C 1
ATOM 4288 O O . ASP A 1 550 ? 19.547 20.048 -10.639 1.00 81.00 550 ASP A O 1
ATOM 4292 N N . ASP A 1 551 ? 17.538 20.954 -10.195 1.00 79.50 551 ASP A N 1
ATOM 4293 C CA . ASP A 1 551 ? 17.884 22.344 -10.502 1.00 79.50 551 ASP A CA 1
ATOM 4294 C C . ASP A 1 551 ? 17.106 23.316 -9.592 1.00 79.50 551 ASP A C 1
ATOM 4296 O O . ASP A 1 551 ? 16.484 22.909 -8.611 1.00 79.50 551 ASP A O 1
ATOM 4300 N N . GLU A 1 552 ? 17.150 24.622 -9.870 1.00 73.81 552 GLU A N 1
ATOM 4301 C CA . GLU A 1 552 ? 16.443 25.625 -9.054 1.00 73.81 552 GLU A CA 1
ATOM 4302 C C . GLU A 1 552 ? 14.918 25.408 -8.998 1.00 73.81 552 GLU A C 1
ATOM 4304 O O . GLU A 1 552 ? 14.263 25.862 -8.060 1.00 73.81 552 GLU A O 1
ATOM 4309 N N . ASN A 1 553 ? 14.344 24.711 -9.986 1.00 69.94 553 ASN A N 1
ATOM 4310 C CA . ASN A 1 553 ? 12.902 24.556 -10.177 1.00 69.94 553 ASN A CA 1
ATOM 4311 C C . ASN A 1 553 ? 12.419 23.100 -10.087 1.00 69.94 553 ASN A C 1
ATOM 4313 O O . ASN A 1 553 ? 11.210 22.856 -10.023 1.00 69.94 553 ASN A O 1
ATOM 4317 N N . SER A 1 554 ? 13.326 22.127 -10.082 1.00 71.19 554 SER A N 1
ATOM 4318 C CA . SER A 1 554 ? 13.015 20.702 -10.122 1.00 71.19 554 SER A CA 1
ATOM 4319 C C . SER A 1 554 ? 13.848 19.915 -9.121 1.00 71.19 554 SER A C 1
ATOM 4321 O O . SER A 1 554 ? 14.981 20.260 -8.800 1.00 71.19 554 SER A O 1
ATOM 4323 N N . SER A 1 555 ? 13.243 18.856 -8.582 1.00 85.31 555 SER A N 1
ATOM 4324 C CA . SER A 1 555 ? 13.954 17.910 -7.734 1.00 85.31 555 SER A CA 1
ATOM 4325 C C . SER A 1 555 ? 13.589 16.486 -8.100 1.00 85.31 555 SER A C 1
ATOM 4327 O O . SER A 1 555 ? 12.403 16.144 -8.166 1.00 85.31 555 SER A O 1
ATOM 4329 N N . VAL A 1 556 ? 14.607 15.648 -8.274 1.00 87.69 556 VAL A N 1
ATOM 4330 C CA . VAL A 1 556 ? 14.440 14.249 -8.661 1.00 87.69 556 VAL A CA 1
ATOM 4331 C C . VAL A 1 556 ? 13.666 13.467 -7.606 1.00 87.69 556 VAL A C 1
ATOM 4333 O O . VAL A 1 556 ? 12.683 12.803 -7.922 1.00 87.69 556 VAL A O 1
ATOM 4336 N N . ASN A 1 557 ? 14.003 13.641 -6.327 1.00 84.12 557 ASN A N 1
ATOM 4337 C CA . ASN A 1 557 ? 13.318 12.961 -5.229 1.00 84.12 557 ASN A CA 1
ATOM 4338 C C . ASN A 1 557 ? 11.845 13.379 -5.132 1.00 84.12 557 ASN A C 1
ATOM 4340 O O . ASN A 1 557 ? 10.970 12.549 -4.880 1.00 84.12 557 ASN A O 1
ATOM 4344 N N . LYS A 1 558 ? 11.543 14.657 -5.391 1.00 82.81 558 LYS A N 1
ATOM 4345 C CA . LYS A 1 558 ? 10.159 15.144 -5.444 1.00 82.81 558 LYS A CA 1
ATOM 4346 C C . LYS A 1 558 ? 9.398 14.530 -6.622 1.00 82.81 558 LYS A C 1
ATOM 4348 O O . LYS A 1 558 ? 8.279 14.063 -6.427 1.00 82.81 558 LYS A O 1
ATOM 4353 N N . ALA A 1 559 ? 10.002 14.499 -7.809 1.00 88.25 559 ALA A N 1
ATOM 4354 C CA . ALA A 1 559 ? 9.399 13.931 -9.012 1.00 88.25 559 ALA A CA 1
ATOM 4355 C C . ALA A 1 559 ? 9.145 12.419 -8.891 1.00 88.25 559 ALA A C 1
ATOM 4357 O O . ALA A 1 559 ? 8.077 11.934 -9.275 1.00 88.25 559 ALA A O 1
ATOM 4358 N N . ILE A 1 560 ? 10.091 11.680 -8.306 1.00 90.12 560 ILE A N 1
ATOM 4359 C CA . ILE A 1 560 ? 9.954 10.247 -8.031 1.00 90.12 560 ILE A CA 1
ATOM 4360 C C . ILE A 1 560 ? 8.809 9.995 -7.047 1.00 90.12 560 ILE A C 1
ATOM 4362 O O . ILE A 1 560 ? 7.941 9.176 -7.337 1.00 90.12 560 ILE A O 1
ATOM 4366 N N . ASN A 1 561 ? 8.727 10.740 -5.940 1.00 80.94 561 ASN A N 1
ATOM 4367 C CA . ASN A 1 561 ? 7.628 10.586 -4.981 1.00 80.94 561 ASN A CA 1
ATOM 4368 C C . ASN A 1 561 ? 6.261 10.921 -5.601 1.00 80.94 561 ASN A C 1
ATOM 4370 O O . ASN A 1 561 ? 5.317 10.154 -5.439 1.00 80.94 561 ASN A O 1
ATOM 4374 N N . GLN A 1 562 ? 6.166 11.995 -6.394 1.00 81.62 562 GLN A N 1
ATOM 4375 C CA . GLN A 1 562 ? 4.943 12.330 -7.139 1.00 81.62 562 GLN A CA 1
ATOM 4376 C C . GLN A 1 562 ? 4.525 11.206 -8.096 1.00 81.62 562 GLN A C 1
ATOM 4378 O O . GLN A 1 562 ? 3.346 10.865 -8.189 1.00 81.62 562 GLN A O 1
ATOM 4383 N N . SER A 1 563 ? 5.496 10.601 -8.777 1.00 91.00 563 SER A N 1
ATOM 4384 C CA . SER A 1 563 ? 5.268 9.488 -9.698 1.00 91.00 563 SER A CA 1
ATOM 4385 C C . SER A 1 563 ? 4.812 8.217 -8.979 1.00 91.00 563 SER A C 1
ATOM 4387 O O . SER A 1 563 ? 3.918 7.521 -9.460 1.00 91.00 563 SER A O 1
ATOM 4389 N N . ILE A 1 564 ? 5.391 7.924 -7.810 1.00 83.44 564 ILE A N 1
ATOM 4390 C CA . ILE A 1 564 ? 4.985 6.812 -6.941 1.00 83.44 564 ILE A CA 1
ATOM 4391 C C . ILE A 1 564 ? 3.556 7.024 -6.439 1.00 83.44 564 ILE A C 1
ATOM 4393 O O . ILE A 1 564 ? 2.747 6.099 -6.496 1.00 83.44 564 ILE A O 1
ATOM 4397 N N . ASP A 1 565 ? 3.222 8.233 -5.991 1.00 77.31 565 ASP A N 1
ATOM 4398 C CA . ASP A 1 565 ? 1.875 8.578 -5.537 1.00 77.31 565 ASP A CA 1
ATOM 4399 C C . ASP A 1 565 ? 0.853 8.436 -6.668 1.00 77.31 565 ASP A C 1
ATOM 4401 O O . ASP A 1 565 ? -0.218 7.860 -6.465 1.00 77.31 565 ASP A O 1
ATOM 4405 N N . TYR A 1 566 ? 1.198 8.889 -7.876 1.00 83.19 566 TYR A N 1
ATOM 4406 C CA . TYR A 1 566 ? 0.359 8.731 -9.060 1.00 83.19 566 TYR A CA 1
ATOM 4407 C C . TYR A 1 566 ? 0.168 7.257 -9.445 1.00 83.19 566 TYR A C 1
ATOM 4409 O O . TYR A 1 566 ? -0.968 6.816 -9.631 1.00 83.19 566 TYR A O 1
ATOM 4417 N N . TYR A 1 567 ? 1.246 6.466 -9.491 1.00 87.25 567 TYR A N 1
ATOM 4418 C CA . TYR A 1 567 ? 1.168 5.020 -9.719 1.00 87.25 567 TYR A CA 1
ATOM 4419 C C . TYR A 1 567 ? 0.259 4.353 -8.682 1.00 87.25 567 TYR A C 1
ATOM 4421 O O . TYR A 1 567 ? -0.686 3.652 -9.039 1.00 87.25 567 TYR A O 1
ATOM 4429 N N . ASN A 1 568 ? 0.496 4.615 -7.394 1.00 76.94 568 ASN A N 1
ATOM 4430 C CA . ASN A 1 568 ? -0.295 4.057 -6.303 1.00 76.94 568 ASN A CA 1
ATOM 4431 C C . ASN A 1 568 ? -1.761 4.468 -6.416 1.00 76.94 568 ASN A C 1
ATOM 4433 O O . ASN A 1 568 ? -2.636 3.633 -6.211 1.00 76.94 568 ASN A O 1
ATOM 4437 N N . LYS A 1 569 ? -2.048 5.720 -6.784 1.00 73.38 569 LYS A N 1
ATOM 4438 C CA . LYS A 1 569 ? -3.411 6.187 -7.044 1.00 73.38 569 LYS A CA 1
ATOM 4439 C C . LYS A 1 569 ? -4.083 5.365 -8.143 1.00 73.38 569 LYS A C 1
ATOM 4441 O O . LYS A 1 569 ? -5.214 4.947 -7.937 1.00 73.38 569 LYS A O 1
ATOM 4446 N N . LEU A 1 570 ? -3.401 5.097 -9.259 1.00 76.75 570 LEU A N 1
ATOM 4447 C CA . LEU A 1 570 ? -3.961 4.316 -10.369 1.00 76.75 570 LEU A CA 1
ATOM 4448 C C . LEU A 1 570 ? -4.148 2.832 -10.039 1.00 76.75 570 LEU A C 1
ATOM 4450 O O . LEU A 1 570 ? -5.155 2.230 -10.408 1.00 76.75 570 LEU A O 1
ATOM 4454 N N . MET A 1 571 ? -3.200 2.236 -9.316 1.00 72.25 571 MET A N 1
ATOM 4455 C CA . MET A 1 571 ? -3.328 0.861 -8.815 1.00 72.25 571 MET A CA 1
ATOM 4456 C C . MET A 1 571 ? -4.463 0.715 -7.809 1.00 72.25 571 MET A C 1
ATOM 4458 O O . MET A 1 571 ? -5.024 -0.368 -7.664 1.00 72.25 571 MET A O 1
ATOM 4462 N N . ASN A 1 572 ? -4.786 1.822 -7.147 1.00 58.75 572 ASN A N 1
ATOM 4463 C CA . ASN A 1 572 ? -5.880 1.967 -6.215 1.00 58.75 572 ASN A CA 1
ATOM 4464 C C . ASN A 1 572 ? -7.097 2.655 -6.864 1.00 58.75 572 ASN A C 1
ATOM 4466 O O . ASN A 1 572 ? -7.880 3.278 -6.159 1.00 58.75 572 ASN A O 1
ATOM 4470 N N . SER A 1 573 ? -7.258 2.646 -8.188 1.00 53.19 573 SER A N 1
ATOM 4471 C CA . SER A 1 573 ? -8.440 3.222 -8.836 1.00 53.19 573 SER A CA 1
ATOM 4472 C C . SER A 1 573 ? -8.970 2.259 -9.891 1.00 53.19 573 SER A C 1
ATOM 4474 O O . SER A 1 573 ? -8.652 2.365 -11.071 1.00 53.19 573 SER A O 1
ATOM 4476 N N . ASP A 1 574 ? -9.808 1.315 -9.473 1.00 48.03 574 ASP A N 1
ATOM 4477 C CA . ASP A 1 574 ? -10.583 0.472 -10.399 1.00 48.03 574 ASP A CA 1
ATOM 4478 C C . ASP A 1 574 ? -11.946 1.105 -10.760 1.00 48.03 574 ASP A C 1
ATOM 4480 O O . ASP A 1 574 ? -12.811 0.460 -11.349 1.00 48.03 574 ASP A O 1
ATOM 4484 N N . SER A 1 575 ? -12.154 2.387 -10.441 1.00 39.47 575 SER A N 1
ATOM 4485 C CA . SER A 1 575 ? -13.467 3.046 -10.485 1.00 39.47 575 SER A CA 1
ATOM 4486 C C . SER A 1 575 ? -13.510 4.371 -11.261 1.00 39.47 575 SER A C 1
ATOM 4488 O O . SER A 1 575 ? -14.344 5.228 -10.979 1.00 39.47 575 SER A O 1
ATOM 4490 N N . ILE A 1 576 ? -12.702 4.540 -12.317 1.00 33.41 576 ILE A N 1
ATOM 4491 C CA . ILE A 1 576 ? -12.946 5.606 -13.312 1.00 33.41 576 ILE A CA 1
ATOM 4492 C C . ILE A 1 576 ? -13.194 4.996 -14.695 1.00 33.41 576 ILE A C 1
ATOM 4494 O O . ILE A 1 576 ? -12.451 5.191 -15.650 1.00 33.41 576 ILE A O 1
ATOM 4498 N N . LYS A 1 577 ? -14.307 4.266 -14.810 1.00 31.92 577 LYS A N 1
ATOM 4499 C CA . LYS A 1 577 ? -15.040 4.126 -16.076 1.00 31.92 577 LYS A CA 1
ATOM 4500 C C . LYS A 1 577 ? -16.437 4.707 -15.899 1.00 31.92 577 LYS A C 1
ATOM 4502 O O . LYS A 1 577 ? -17.321 4.039 -15.372 1.00 31.92 577 LYS A O 1
ATOM 4507 N N . LYS A 1 578 ? -16.598 5.956 -16.346 1.00 29.98 578 LYS A N 1
ATOM 4508 C CA . LYS A 1 578 ? -17.755 6.485 -17.094 1.00 29.98 578 LYS A CA 1
ATOM 4509 C C . LYS A 1 578 ? -17.548 7.982 -17.351 1.00 29.98 578 LYS A C 1
ATOM 4511 O O . LYS A 1 578 ? -17.774 8.811 -16.472 1.00 29.98 578 LYS A O 1
ATOM 4516 N N . LYS A 1 579 ? -17.152 8.312 -18.576 1.00 29.11 579 LYS A N 1
ATOM 4517 C CA . LYS A 1 579 ? -17.740 9.433 -19.306 1.00 29.11 579 LYS A CA 1
ATOM 4518 C C . LYS A 1 579 ? -18.273 8.888 -20.614 1.00 29.11 579 LYS A C 1
ATOM 4520 O O . LYS A 1 579 ? -17.565 8.034 -21.193 1.00 29.11 579 LYS A O 1
#

Sequence (579 aa):
MKTVYTIKKAIAFTVILSLSMTINSQSQTKSKPINLLDKNLSYWYKWLGAPHTSVKGLPEGTIKGNGMDGTPLGMNDPKDVFKVVTINNEKVLKVSGEIYGGLTTKSAYTNYHLQLKYKWGSKKWAPRLDLPKDCGIMFHLTGTNEDGLWNVFMMGLELQIAEKTTGDLFLVANKDFSLRPFADVRVSDTKKWDSNAAFQLMGGYSPTLNNAVSRSQDFESDATKWTTVDLYTIGSSAVYLVNGHVVMALQNAGVQNADKSTTPLTKGKILLQSEGAEVFYKDITIQEITDFPNDIKKIAALAPTPGWKFGVSLWAFHTPSAEEKEKSKERFLTSSVSKQLDEAANTGLKYIEGFTFSKAGKEFNDSLVMNLSPSSIKKIDAMIKNKGLKMESIYATGGKTVKEWIRDFEIAKGLNAKYIAAEPAPDMLKTVDSLAGIYGIKVAIHNHWKAVSS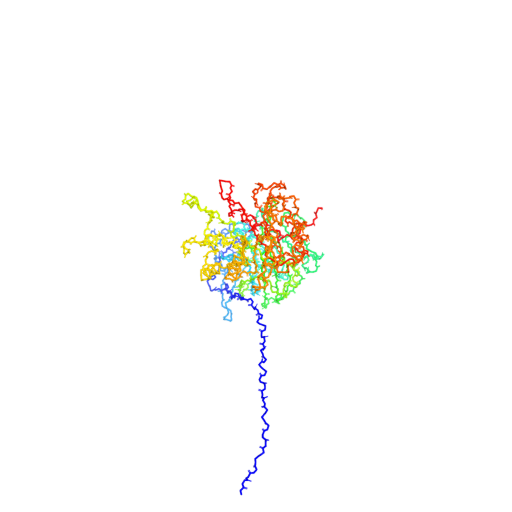FWNPDTLLIALKKYPNLGACPDLGHYPKSGINPVEAIKKLEGHIIALHLKDITAYNNPELKDVPLGAGIIDYPAVFEELKRQHFKGNIILESDIEDDENSSVNKAINQSIDYYNKLMNSDSIKKK

InterPro domains:
  IPR010496 3-keto-alpha-glucoside-1,2-lyase/3-keto-2-hydroxy-glucal hydratase domain [PF06439] (76-286)
  IPR013022 Xylose isomerase-like, TIM barrel domain [PF01261] (341-566)
  IPR036237 Xylose isomerase-like superfamily [SSF51658] (333-553)
  IPR050312 IolE/XylA/MocC-like [PTHR12110] (309-568)

pLDDT: mean 88.69, std 16.05, range [28.84, 98.81]

Secondary structure (DSSP, 8-state):
-----PPPP--------------------PPPPEE---TT-TTEEEEE-PPBTT--SPPTT---BSSSSS---BT--TT-SEEEEEETTEEEEEE--SS-EEEEESS-BSSEEEEEEEEEEEEE-TT-TTSPPB--EEEEEES-TTTBBTTTB-EEEEE--BTTTTT-EEEE-BTTSSEEEEEEEEB-TTSBB-TTSPEEEEETT-TTS-SEEB-S---PPPTTSPEEEEEEEETTEEEEEETTEEEEEEEEEEEEETTS-EEE---BEEEEEEBSEEEEEEEEEEEE-SS--HHHHHHHT-------EEEEEGGGG-PPPHHHHHH---SS---BHHHHHHHHHHTT--EEEEETTSB--GGGTT-BGGG--HHHHHHHHHHHHHTT-EEEEEEE---SSHHHHHHHHHHHHHTT-SEEEE---GGGHHHHHHHHHHHT-EEEEE---TTT-TT-SHHHHHHHHHH-TTEEEE-BTTHHHHTT--HHHHHHHTTTTBSEEEE-B-S-SS-TTPPPB-TTSSS--HHHHHHHHHHTT--SEEEE---PPP-SS--HHHHHHHHHHHHHHHHT-------

Foldseek 3Di:
DDDDDDDDDDDDPDPPPPPPPPPPPPPPPWFDKDFCDDQVSVQWAKWFFAAAPPDPDDDPPRDHDQLQDDHTPTRDDRPCQWHWDADPNATKTKHALRHKIKTKGPDKDFFKKWKKKKAFDDFFYPPCPPPWDWKWKFHLFDDACCQFGSSHHGFGKIQIDTVQQGRKIAGGATNVNQKKKKWWFFADPVQAGDLPHDTDIAMDPDPPHHRIGGWPGDPADDNHDMKMWIWGHHFLKIWIDINRHTTTITFLIWMQGNVRDTFGSRMGMMITISHGTIMMMHPGIMIHDHDDDPVRCVRNNPDPLLQAQEFAELQLQFDDDPVQVVPDPDPRRGDALLVSLVLRLVLVHAEYEAEQQHQNDVVQPRDGNLPDDLVSLLVSLVSCVVSNHAHQEYEYAADPDLVSLVSVLSSCVSNVHQEYEYQYDPVCLVVNLVVLVVSVHAYAYEAADPPPGPPNALVSVVVSCVVRVSYAHAYECQRNQLHVHQSLVSVVSRQPRHQEYEDWAFAGGNHNPTFTFAPPPHDHPVLSNVVSCVVSSPNHHYYYYHPDPDDPVDDSSVSSSSNVSVVSSSSRPPDPPDD

Radius of gyration: 29.77 Å; chains: 1; bounding box: 70×112×77 Å

Organism: NCBI:txid1921138